Protein AF-A0A9E5UPY1-F1 (afdb_monomer)

Structure (mmCIF, N/CA/C/O backbone):
data_AF-A0A9E5UPY1-F1
#
_entry.id   AF-A0A9E5UPY1-F1
#
loop_
_atom_site.group_PDB
_atom_site.id
_atom_site.type_symbol
_atom_site.label_atom_id
_atom_site.label_alt_id
_atom_site.label_comp_id
_atom_site.label_asym_id
_atom_site.label_entity_id
_atom_site.label_seq_id
_atom_site.pdbx_PDB_ins_code
_atom_site.Cartn_x
_atom_site.Cartn_y
_atom_site.Cartn_z
_atom_site.occupancy
_atom_site.B_iso_or_equiv
_atom_site.auth_seq_id
_atom_site.auth_comp_id
_atom_site.auth_asym_id
_atom_site.auth_atom_id
_atom_site.pdbx_PDB_model_num
ATOM 1 N N . MET A 1 1 ? -71.239 -50.658 -24.197 1.00 35.78 1 MET A N 1
ATOM 2 C CA . MET A 1 1 ? -70.917 -52.089 -24.421 1.00 35.78 1 MET A CA 1
ATOM 3 C C . MET A 1 1 ? -69.653 -52.418 -23.633 1.00 35.78 1 MET A C 1
ATOM 5 O O . MET A 1 1 ? -68.862 -51.500 -23.506 1.00 35.78 1 MET A O 1
ATOM 9 N N . PHE A 1 2 ? -69.526 -53.643 -23.091 1.00 33.47 2 PHE A N 1
ATOM 10 C CA . PHE A 1 2 ? -68.327 -54.278 -22.478 1.00 33.47 2 PHE A CA 1
ATOM 11 C C . PHE A 1 2 ? -67.273 -53.327 -21.857 1.00 33.47 2 PHE A C 1
ATOM 13 O O . PHE A 1 2 ? -66.532 -52.682 -22.586 1.00 33.47 2 PHE A O 1
ATOM 20 N N . ASN A 1 3 ? -67.145 -53.128 -20.539 1.00 31.52 3 ASN A N 1
ATOM 21 C CA . ASN A 1 3 ? -67.191 -54.048 -19.383 1.00 31.52 3 ASN A CA 1
ATOM 22 C C . ASN A 1 3 ? -66.187 -55.214 -19.468 1.00 31.52 3 ASN A C 1
ATOM 24 O O . ASN A 1 3 ? -66.371 -56.118 -20.281 1.00 31.52 3 ASN A O 1
ATOM 28 N N . LEU A 1 4 ? -65.177 -55.197 -18.588 1.00 34.62 4 LEU A N 1
ATOM 29 C CA . LEU A 1 4 ? -64.212 -56.277 -18.375 1.00 34.62 4 LEU A CA 1
ATOM 30 C C . LEU A 1 4 ? -63.752 -56.300 -16.901 1.00 34.62 4 LEU A C 1
ATOM 32 O O . LEU A 1 4 ? -63.048 -55.415 -16.421 1.00 34.62 4 LEU A O 1
ATOM 36 N N . GLN A 1 5 ? -64.204 -57.331 -16.194 1.00 35.66 5 GLN A N 1
ATOM 37 C CA . GLN A 1 5 ? -63.723 -57.813 -14.892 1.00 35.66 5 GLN A CA 1
ATOM 38 C C . GLN A 1 5 ? -62.406 -58.614 -15.092 1.00 35.66 5 GLN A C 1
ATOM 40 O O . GLN A 1 5 ? -62.153 -59.058 -16.206 1.00 35.66 5 GLN A O 1
ATOM 45 N N . SER A 1 6 ? -61.529 -58.893 -14.115 1.00 34.78 6 SER A N 1
ATOM 46 C CA . SER A 1 6 ? -61.435 -58.523 -12.686 1.00 34.78 6 SER A CA 1
ATOM 47 C C . SER A 1 6 ? -60.130 -59.064 -12.060 1.00 34.78 6 SER A C 1
ATOM 49 O O . SER A 1 6 ? -59.613 -60.055 -12.556 1.00 34.78 6 SER A O 1
ATOM 51 N N . LEU A 1 7 ? -59.739 -58.518 -10.894 1.00 31.27 7 LEU A N 1
ATOM 52 C CA . LEU A 1 7 ? -58.981 -59.155 -9.787 1.00 31.27 7 LEU A CA 1
ATOM 53 C C . LEU A 1 7 ? -57.601 -59.813 -10.046 1.00 31.27 7 LEU A C 1
ATOM 55 O O . LEU A 1 7 ? -57.490 -60.790 -10.772 1.00 31.27 7 LEU A O 1
ATOM 59 N N . PHE A 1 8 ? -56.623 -59.460 -9.197 1.00 29.00 8 PHE A N 1
ATOM 60 C CA . PHE A 1 8 ? -55.984 -60.443 -8.298 1.00 29.00 8 PHE A CA 1
ATOM 61 C C . PHE A 1 8 ? -55.492 -59.787 -6.988 1.00 29.00 8 PHE A C 1
ATOM 63 O O . PHE A 1 8 ? -55.368 -58.565 -6.909 1.00 29.00 8 PHE A O 1
ATOM 70 N N . LEU A 1 9 ? -55.290 -60.598 -5.942 1.00 30.22 9 LEU A N 1
ATOM 71 C CA . LEU A 1 9 ? -54.998 -60.229 -4.541 1.00 30.22 9 LEU A CA 1
ATOM 72 C C . LEU A 1 9 ? -53.789 -61.051 -4.017 1.00 30.22 9 LEU A C 1
ATOM 74 O O . LEU A 1 9 ? -53.553 -62.137 -4.537 1.00 30.22 9 LEU A O 1
ATOM 78 N N . GLN A 1 10 ? -53.025 -60.669 -2.979 1.00 31.39 10 GLN A N 1
ATOM 79 C CA . GLN A 1 10 ? -53.058 -59.468 -2.113 1.00 31.39 10 GLN A CA 1
ATOM 80 C C . GLN A 1 10 ? -51.596 -58.933 -1.899 1.00 31.39 10 GLN A C 1
ATOM 82 O O . GLN A 1 10 ? -50.882 -58.915 -2.891 1.00 31.39 10 GLN A O 1
ATOM 87 N N . SER A 1 11 ? -51.027 -58.450 -0.773 1.00 29.47 11 SER A N 1
ATOM 88 C CA . SER A 1 11 ? -51.395 -58.380 0.661 1.00 29.47 11 SER A CA 1
ATOM 89 C C . SER A 1 11 ? -50.742 -57.204 1.424 1.00 29.47 11 SER A C 1
ATOM 91 O O . SER A 1 11 ? -49.625 -56.814 1.119 1.00 29.47 11 SER A O 1
ATOM 93 N N . ALA A 1 12 ? -51.461 -56.724 2.448 1.00 30.72 12 ALA A N 1
ATOM 94 C CA . ALA A 1 12 ? -51.098 -55.987 3.681 1.00 30.72 12 ALA A CA 1
ATOM 95 C C . ALA A 1 12 ? -49.650 -55.477 3.984 1.00 30.72 12 ALA A C 1
ATOM 97 O O . ALA A 1 12 ? -48.671 -56.175 3.757 1.00 30.72 12 ALA A O 1
ATOM 98 N N . GLY A 1 13 ? -49.476 -54.338 4.687 1.00 27.78 13 GLY A N 1
ATOM 99 C CA . GLY A 1 13 ? -50.490 -53.345 5.102 1.00 27.78 13 GLY A CA 1
ATOM 100 C C . GLY A 1 13 ? -50.144 -52.442 6.312 1.00 27.78 13 GLY A C 1
ATOM 101 O O . GLY A 1 13 ? -49.125 -52.619 6.962 1.00 27.78 13 GLY A O 1
ATOM 102 N N . LYS A 1 14 ? -51.082 -51.526 6.625 1.00 30.81 14 LYS A N 1
ATOM 103 C CA . LYS A 1 14 ? -51.261 -50.706 7.857 1.00 30.81 14 LYS A CA 1
ATOM 104 C C . LYS A 1 14 ? -50.091 -49.842 8.390 1.00 30.81 14 LYS A C 1
ATOM 106 O O . LYS A 1 14 ? -49.264 -50.325 9.152 1.00 30.81 14 LYS A O 1
ATOM 111 N N . ILE A 1 15 ? -50.228 -48.518 8.242 1.00 29.08 15 ILE A N 1
ATOM 112 C CA . ILE A 1 15 ? -49.927 -47.525 9.303 1.00 29.08 15 ILE A CA 1
ATOM 113 C C . ILE A 1 15 ? -51.147 -46.586 9.443 1.00 29.08 15 ILE A C 1
ATOM 115 O O . ILE A 1 15 ? -51.955 -46.476 8.520 1.00 29.08 15 ILE A O 1
ATOM 119 N N . ILE A 1 16 ? -51.342 -46.001 10.629 1.00 28.38 16 ILE A N 1
ATOM 120 C CA . ILE A 1 16 ? -52.546 -45.268 11.057 1.00 28.38 16 ILE A CA 1
ATOM 121 C C . ILE A 1 16 ? -52.333 -43.748 10.948 1.00 28.38 16 ILE A C 1
ATOM 123 O O . ILE A 1 16 ? -51.272 -43.247 11.307 1.00 28.38 16 ILE A O 1
ATOM 127 N N . PHE A 1 17 ? -53.361 -43.009 10.514 1.00 26.20 17 PHE A N 1
ATOM 128 C CA . PHE A 1 17 ? -53.401 -41.545 10.617 1.00 26.20 17 PHE A CA 1
ATOM 129 C C . PHE A 1 17 ? -53.667 -41.108 12.065 1.00 26.20 17 PHE A C 1
ATOM 131 O O . PHE A 1 17 ? -54.661 -41.522 12.660 1.00 26.20 17 PHE A O 1
ATOM 138 N N . ILE A 1 18 ? -52.832 -40.213 12.596 1.00 28.53 18 ILE A N 1
ATOM 139 C CA . ILE A 1 18 ? -53.093 -39.478 13.839 1.00 28.53 18 ILE A CA 1
ATOM 140 C C . ILE A 1 18 ? -53.004 -37.983 13.527 1.00 28.53 18 ILE A C 1
ATOM 142 O O . ILE A 1 18 ? -52.004 -37.512 12.992 1.00 28.53 18 ILE A O 1
ATOM 146 N N . PHE A 1 19 ? -54.060 -37.246 13.864 1.00 29.17 19 PHE A N 1
ATOM 147 C CA . PHE A 1 19 ? -54.078 -35.785 13.833 1.00 29.17 19 PHE A CA 1
ATOM 148 C C . PHE A 1 19 ? -53.575 -35.251 15.178 1.00 29.17 19 PHE A C 1
ATOM 150 O O . PHE A 1 19 ? -54.047 -35.695 16.223 1.00 29.17 19 PHE A O 1
ATOM 157 N N . PHE A 1 20 ? -52.690 -34.256 15.157 1.00 27.06 20 PHE A N 1
ATOM 158 C CA . PHE A 1 20 ? -52.386 -33.431 16.326 1.00 27.06 20 PHE A CA 1
ATOM 159 C C . PHE A 1 20 ? -52.385 -31.959 15.917 1.00 27.06 20 PHE A C 1
ATOM 161 O O . PHE A 1 20 ? -51.614 -31.550 15.053 1.00 27.06 20 PHE A O 1
ATOM 168 N N . MET A 1 21 ? -53.241 -31.158 16.555 1.00 37.62 21 MET A N 1
ATOM 169 C CA . MET A 1 21 ? -53.002 -29.720 16.653 1.00 37.62 21 MET A CA 1
ATOM 170 C C . MET A 1 21 ? -51.959 -29.485 17.743 1.00 37.62 21 MET A C 1
ATOM 172 O O . MET A 1 21 ? -52.102 -30.019 18.841 1.00 37.62 21 MET A O 1
ATOM 176 N N . LEU A 1 22 ? -50.985 -28.623 17.477 1.00 30.31 22 LEU A N 1
ATOM 177 C CA . LEU A 1 22 ? -50.240 -27.894 18.500 1.00 30.31 22 LEU A CA 1
ATOM 178 C C . LEU A 1 22 ? -49.805 -26.555 17.897 1.00 30.31 22 LEU A C 1
ATOM 180 O O . LEU A 1 22 ? -49.338 -26.505 16.761 1.00 30.31 22 LEU A O 1
ATOM 184 N N . GLY A 1 23 ? -50.027 -25.463 18.627 1.00 39.94 23 GLY A N 1
ATOM 185 C CA . GLY A 1 23 ? -49.698 -24.121 18.155 1.00 39.94 23 GLY A CA 1
ATOM 186 C C . GLY A 1 23 ? -48.200 -23.852 18.255 1.00 39.94 23 GLY A C 1
ATOM 187 O O . GLY A 1 23 ? -47.628 -23.971 19.335 1.00 39.94 23 GLY A O 1
ATOM 188 N N . GLY A 1 24 ? -47.576 -23.461 17.145 1.00 28.23 24 GLY A N 1
ATOM 189 C CA . GLY A 1 24 ? -46.226 -22.903 17.139 1.00 28.23 24 GLY A CA 1
ATOM 190 C C . GLY A 1 24 ? -46.284 -21.379 17.139 1.00 28.23 24 GLY A C 1
ATOM 191 O O . GLY A 1 24 ? -46.865 -20.789 16.227 1.00 28.23 24 GLY A O 1
ATOM 192 N N . CYS A 1 25 ? -45.667 -20.731 18.128 1.00 31.11 25 CYS A N 1
ATOM 193 C CA . CYS A 1 25 ? -45.395 -19.300 18.037 1.00 31.11 25 CYS A CA 1
ATOM 194 C C . CYS A 1 25 ? -44.447 -19.053 16.861 1.00 31.11 25 CYS A C 1
ATOM 196 O O . CYS A 1 25 ? -43.309 -19.520 16.884 1.00 31.11 25 CYS A O 1
ATOM 198 N N . PHE A 1 26 ? -44.878 -18.270 15.870 1.00 30.95 26 PHE A N 1
ATOM 199 C CA . PHE A 1 26 ? -43.957 -17.659 14.914 1.00 30.95 26 PHE A CA 1
ATOM 200 C C . PHE A 1 26 ? -43.193 -16.534 15.620 1.00 30.95 26 PHE A C 1
ATOM 202 O O . PHE A 1 26 ? -43.492 -15.350 15.474 1.00 30.95 26 PHE A O 1
ATOM 209 N N . SER A 1 27 ? -42.193 -16.914 16.417 1.00 28.73 27 SER A N 1
ATOM 210 C CA . SER A 1 27 ? -41.104 -16.013 16.764 1.00 28.73 27 SER A CA 1
ATOM 211 C C . SER A 1 27 ? -40.402 -15.647 15.461 1.00 28.73 27 SER A C 1
ATOM 213 O O . SER A 1 27 ? -39.662 -16.463 14.907 1.00 28.73 27 SER A O 1
ATOM 215 N N . VAL A 1 28 ? -40.668 -14.443 14.950 1.00 29.83 28 VAL A N 1
ATOM 216 C CA . VAL A 1 28 ? -39.902 -13.871 13.842 1.00 29.83 28 VAL A CA 1
ATOM 217 C C . VAL A 1 28 ? -38.483 -13.680 14.354 1.00 29.83 28 VAL A C 1
ATOM 219 O O . VAL A 1 28 ? -38.176 -12.699 15.030 1.00 29.83 28 VAL A O 1
ATOM 222 N N . LEU A 1 29 ? -37.631 -14.664 14.074 1.00 29.45 29 LEU A N 1
ATOM 223 C CA . LEU A 1 29 ? -36.202 -14.547 14.278 1.00 29.45 29 LEU A CA 1
ATOM 224 C C . LEU A 1 29 ? -35.727 -13.497 13.274 1.00 29.45 29 LEU A C 1
ATOM 226 O O . LEU A 1 29 ? -35.578 -13.793 12.089 1.00 29.45 29 LEU A O 1
ATOM 230 N N . LEU A 1 30 ? -35.575 -12.255 13.737 1.00 32.25 30 LEU A N 1
ATOM 231 C CA . LEU A 1 30 ? -34.937 -11.210 12.950 1.00 32.25 30 LEU A CA 1
ATOM 232 C C . LEU A 1 30 ? -33.539 -11.716 12.609 1.00 32.25 30 LEU A C 1
ATOM 234 O O . LEU A 1 30 ? -32.703 -11.871 13.501 1.00 32.25 30 LEU A O 1
ATOM 238 N N . ALA A 1 31 ? -33.314 -12.016 11.330 1.00 34.56 31 ALA A N 1
ATOM 239 C CA . ALA A 1 31 ? -31.983 -12.316 10.841 1.00 34.56 31 ALA A CA 1
ATOM 240 C C . ALA A 1 31 ? -31.100 -11.115 11.185 1.00 34.56 31 ALA A C 1
ATOM 242 O O . ALA A 1 31 ? -31.402 -9.983 10.796 1.00 34.56 31 ALA A O 1
ATOM 243 N N . GLN A 1 32 ? -30.045 -11.352 11.963 1.00 41.50 32 GLN A N 1
ATOM 244 C CA . GLN A 1 32 ? -29.001 -10.350 12.113 1.00 41.50 32 GLN A CA 1
ATOM 245 C C . GLN A 1 32 ? -28.410 -10.119 10.713 1.00 41.50 32 GLN A C 1
ATOM 247 O O . GLN A 1 32 ? -28.220 -11.105 9.997 1.00 41.50 32 GLN A O 1
ATOM 252 N N . PRO A 1 33 ? -28.178 -8.862 10.288 1.00 48.41 33 PRO A N 1
ATOM 253 C CA . PRO A 1 33 ? -27.529 -8.610 9.007 1.0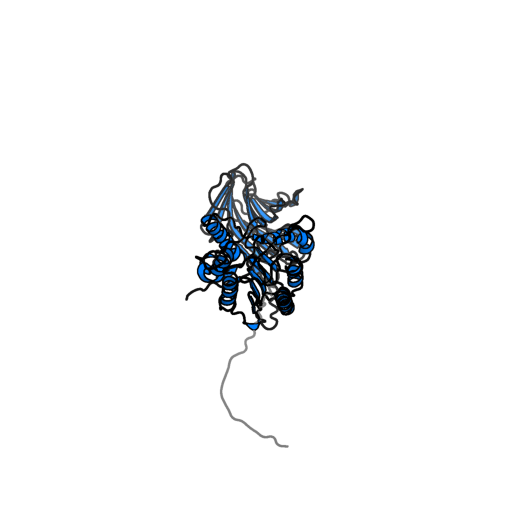0 48.41 33 PRO A CA 1
ATOM 254 C C . PRO A 1 33 ? -26.180 -9.329 8.998 1.00 48.41 33 PRO A C 1
ATOM 256 O O . PRO A 1 33 ? -25.469 -9.301 10.005 1.00 48.41 33 PRO A O 1
ATOM 259 N N . ASP A 1 34 ? -25.855 -9.998 7.893 1.00 49.38 34 ASP A N 1
ATOM 260 C CA . ASP A 1 34 ? -24.594 -10.724 7.767 1.00 49.38 34 ASP A CA 1
ATOM 261 C C . ASP A 1 34 ? -23.422 -9.752 8.010 1.00 49.38 34 ASP A C 1
ATOM 263 O O . ASP A 1 34 ? -23.325 -8.701 7.379 1.00 49.38 34 ASP A O 1
ATOM 267 N N . VAL A 1 35 ? -22.557 -10.073 8.977 1.00 59.88 35 VAL A N 1
ATOM 268 C CA . VAL A 1 35 ? -21.501 -9.164 9.453 1.00 59.88 35 VAL A CA 1
ATOM 269 C C . VAL A 1 35 ? -20.175 -9.528 8.793 1.00 59.88 35 VAL A C 1
ATOM 271 O O . VAL A 1 35 ? -19.537 -10.514 9.171 1.00 59.88 35 VAL A O 1
ATOM 274 N N . TYR A 1 36 ? -19.731 -8.726 7.827 1.00 66.81 36 TYR A N 1
ATOM 275 C CA . TYR A 1 36 ? -18.557 -9.044 7.015 1.00 66.81 36 TYR A CA 1
ATOM 276 C C . TYR A 1 36 ? -17.316 -8.288 7.485 1.00 66.81 36 TYR A C 1
ATOM 278 O O . TYR A 1 36 ? -17.258 -7.058 7.468 1.00 66.81 36 TYR A O 1
ATOM 286 N N . LYS A 1 37 ? -16.313 -9.060 7.909 1.00 75.19 37 LYS A N 1
ATOM 287 C CA . LYS A 1 37 ? -15.066 -8.602 8.530 1.00 75.19 37 LYS A CA 1
ATOM 288 C C . LYS A 1 37 ? -14.244 -7.716 7.581 1.00 75.19 37 LYS A C 1
ATOM 290 O O . LYS A 1 37 ? -13.851 -8.165 6.510 1.00 75.19 37 LYS A O 1
ATOM 295 N N . VAL A 1 38 ? -13.962 -6.485 8.011 1.00 75.00 38 VAL A N 1
ATOM 296 C CA . VAL A 1 38 ? -13.100 -5.501 7.321 1.00 75.00 38 VAL A CA 1
ATOM 297 C C . VAL A 1 38 ? -11.745 -5.389 8.025 1.00 75.00 38 VAL A C 1
ATOM 299 O O . VAL A 1 38 ? -10.709 -5.337 7.374 1.00 75.00 38 VAL A O 1
ATOM 302 N N . PHE A 1 39 ? -11.746 -5.401 9.359 1.00 83.62 39 PHE A N 1
ATOM 303 C CA . PHE A 1 39 ? -10.548 -5.415 10.199 1.00 83.62 39 PHE A CA 1
ATOM 304 C C . PHE A 1 39 ? -10.832 -6.239 11.456 1.00 83.62 39 PHE A C 1
ATOM 306 O O . PHE A 1 39 ? -11.947 -6.198 11.980 1.00 83.62 39 PHE A O 1
ATOM 313 N N . GLU A 1 40 ? -9.846 -6.981 11.952 1.00 89.19 40 GLU A N 1
ATOM 314 C CA . GLU A 1 40 ? -9.965 -7.706 13.217 1.00 89.19 40 GLU A CA 1
ATOM 315 C C . GLU A 1 40 ? -8.611 -7.840 13.906 1.00 89.19 40 GLU A C 1
ATOM 317 O O . GLU A 1 40 ? -7.676 -8.468 13.397 1.00 89.19 40 GLU A O 1
ATOM 322 N N . GLU A 1 41 ? -8.554 -7.264 15.097 1.00 90.88 41 GLU A N 1
ATOM 323 C CA . GLU A 1 41 ? -7.464 -7.364 16.041 1.00 90.88 41 GLU A CA 1
ATOM 324 C C . GLU A 1 41 ? -7.938 -8.117 17.285 1.00 90.88 41 GLU A C 1
ATOM 326 O O . GLU A 1 41 ? -8.826 -7.639 17.990 1.00 90.88 41 GLU A O 1
ATOM 331 N N . ASN A 1 42 ? -7.322 -9.269 17.547 1.00 93.00 42 ASN A N 1
ATOM 332 C CA . ASN A 1 42 ? -7.581 -10.123 18.713 1.00 93.00 42 ASN A CA 1
ATOM 333 C C . ASN A 1 42 ? -6.358 -10.184 19.651 1.00 93.00 42 ASN A C 1
ATOM 335 O O . ASN A 1 42 ? -6.376 -10.907 20.639 1.00 93.00 42 ASN A O 1
ATOM 339 N N . PHE A 1 43 ? -5.264 -9.485 19.314 1.00 92.94 43 PHE A N 1
ATOM 340 C CA . PHE A 1 43 ? -4.019 -9.442 20.086 1.00 92.94 43 PHE A CA 1
ATOM 341 C C . PHE A 1 43 ? -3.399 -10.824 20.397 1.00 92.94 43 PHE A C 1
ATOM 343 O O . PHE A 1 43 ? -2.699 -10.998 21.396 1.00 92.94 43 PHE A O 1
ATOM 350 N N . ASP A 1 44 ? -3.612 -11.802 19.509 1.00 88.75 44 ASP A N 1
ATOM 351 C CA . ASP A 1 44 ? -2.862 -13.068 19.470 1.00 88.75 44 ASP A CA 1
ATOM 352 C C . ASP A 1 44 ? -1.388 -12.843 19.063 1.00 88.75 44 ASP A C 1
ATOM 354 O O . ASP A 1 44 ? -0.486 -13.576 19.471 1.00 88.75 44 ASP A O 1
ATOM 358 N N . ASP A 1 45 ? -1.149 -11.812 18.248 1.00 86.38 45 ASP A N 1
ATOM 359 C CA . ASP A 1 45 ? 0.145 -11.395 17.708 1.00 86.38 45 ASP A CA 1
ATOM 360 C C . ASP A 1 45 ? 0.246 -9.848 17.688 1.00 86.38 45 ASP A C 1
ATOM 362 O O . ASP A 1 45 ? -0.522 -9.165 18.364 1.00 86.38 45 ASP A O 1
ATOM 366 N N . ASN A 1 46 ? 1.214 -9.274 16.959 1.00 88.12 46 ASN A N 1
ATOM 367 C CA . ASN A 1 46 ? 1.309 -7.822 16.745 1.00 88.12 46 ASN A CA 1
ATOM 368 C C . ASN A 1 46 ? 1.371 -7.433 15.252 1.00 88.12 46 ASN A C 1
ATOM 370 O O . ASN A 1 46 ? 2.117 -6.525 14.881 1.00 88.12 46 ASN A O 1
ATOM 374 N N . ARG A 1 47 ? 0.631 -8.125 14.377 1.00 80.88 47 ARG A N 1
ATOM 375 C CA . ARG A 1 47 ? 0.667 -7.952 12.909 1.00 80.88 47 ARG A CA 1
ATOM 376 C C . ARG A 1 47 ? 0.266 -6.557 12.434 1.00 80.88 47 ARG A C 1
ATOM 378 O O . ARG A 1 47 ? 0.845 -6.040 11.488 1.00 80.88 47 ARG A O 1
ATOM 385 N N . HIS A 1 48 ? -0.655 -5.893 13.135 1.00 78.06 48 HIS A N 1
ATOM 386 C CA . HIS A 1 48 ? -1.004 -4.488 12.872 1.00 78.06 48 HIS A CA 1
ATOM 387 C C . HIS A 1 48 ? -0.025 -3.494 13.533 1.00 78.06 48 HIS A C 1
ATOM 389 O O . HIS A 1 48 ? -0.255 -2.281 13.561 1.00 78.06 48 HIS A O 1
ATOM 395 N N . GLY A 1 49 ? 1.090 -4.002 14.068 1.00 84.69 49 GLY A N 1
ATOM 396 C CA . GLY A 1 49 ? 2.252 -3.234 14.488 1.00 84.69 49 GLY A CA 1
ATOM 397 C C . GLY A 1 49 ? 1.976 -2.250 15.615 1.00 84.69 49 GLY A C 1
ATOM 398 O O . GLY A 1 49 ? 2.532 -1.153 15.587 1.00 84.69 49 GLY A O 1
ATOM 399 N N . TRP A 1 50 ? 1.100 -2.566 16.575 1.00 89.94 50 TRP A N 1
ATOM 400 C CA . TRP A 1 50 ? 0.799 -1.718 17.735 1.00 89.94 50 TRP A CA 1
ATOM 401 C C . TRP A 1 50 ? 2.064 -1.347 18.514 1.00 89.94 50 TRP A C 1
ATOM 403 O O . TRP A 1 50 ? 3.059 -2.077 18.541 1.00 89.94 50 TRP A O 1
ATOM 413 N N . LEU A 1 51 ? 2.040 -0.167 19.140 1.00 86.38 51 LEU A N 1
ATOM 414 C CA . LEU A 1 51 ? 3.184 0.337 19.891 1.00 86.38 51 LEU A CA 1
ATOM 415 C C . LEU A 1 51 ? 3.348 -0.494 21.167 1.00 86.38 51 LEU A C 1
ATOM 417 O O . LEU A 1 51 ? 2.547 -0.363 22.082 1.00 86.38 51 LEU A O 1
ATOM 421 N N . VAL A 1 52 ? 4.397 -1.315 21.217 1.00 92.25 52 VAL A N 1
ATOM 422 C CA . VAL A 1 52 ? 4.725 -2.216 22.334 1.00 92.25 52 VAL A CA 1
ATOM 423 C C . VAL A 1 52 ? 6.101 -1.871 22.927 1.00 92.25 52 VAL A C 1
ATOM 425 O O . VAL A 1 52 ? 7.001 -1.363 22.244 1.00 92.25 52 VAL A O 1
ATOM 428 N N . GLY A 1 53 ? 6.264 -2.146 24.223 1.00 93.00 53 GLY A N 1
ATOM 429 C CA . GLY A 1 53 ? 7.465 -1.905 25.021 1.00 93.00 53 GLY A CA 1
ATOM 430 C C . GLY A 1 53 ? 7.367 -0.671 25.924 1.00 93.00 53 GLY A C 1
ATOM 431 O O . GLY A 1 53 ? 6.390 0.077 25.902 1.00 93.00 53 GLY A O 1
ATOM 432 N N . ASP A 1 54 ? 8.399 -0.449 26.742 1.00 95.56 54 ASP A N 1
ATOM 433 C CA . ASP A 1 54 ? 8.466 0.708 27.644 1.00 95.56 54 ASP A CA 1
ATOM 434 C C . ASP A 1 54 ? 8.951 1.972 26.913 1.00 95.56 54 ASP A C 1
ATOM 436 O O . ASP A 1 54 ? 9.865 1.924 26.081 1.00 95.56 54 ASP A O 1
ATOM 440 N N . ARG A 1 55 ? 8.322 3.114 27.202 1.00 92.25 55 ARG A N 1
ATOM 441 C CA . ARG A 1 55 ? 8.629 4.443 26.665 1.00 92.25 55 ARG A CA 1
ATOM 442 C C . ARG A 1 55 ? 8.422 5.488 27.766 1.00 92.25 55 ARG A C 1
ATOM 444 O O . ARG A 1 55 ? 7.536 5.376 28.605 1.00 92.25 55 ARG A O 1
ATOM 451 N N . ALA A 1 56 ? 9.125 6.618 27.687 1.00 90.12 56 ALA A N 1
ATOM 452 C CA . ALA A 1 56 ? 9.054 7.708 28.678 1.00 90.12 56 ALA A CA 1
ATOM 453 C C . ALA A 1 56 ? 7.686 8.444 28.800 1.00 90.12 56 ALA A C 1
ATOM 455 O O . ALA A 1 56 ? 7.608 9.515 29.411 1.00 90.12 56 ALA A O 1
ATOM 456 N N . LYS A 1 57 ? 6.611 7.926 28.192 1.00 91.56 57 LYS A N 1
ATOM 457 C CA . LYS A 1 57 ? 5.225 8.425 28.296 1.00 91.56 57 LYS A CA 1
ATOM 458 C C . LYS A 1 57 ? 4.206 7.324 28.601 1.00 91.56 57 LYS A C 1
ATOM 460 O O . LYS A 1 57 ? 3.152 7.622 29.149 1.00 91.56 57 LYS A O 1
ATOM 465 N N . THR A 1 58 ? 4.504 6.086 28.223 1.00 94.06 58 THR A N 1
ATOM 466 C CA . THR A 1 58 ? 3.549 4.982 28.162 1.00 94.06 58 THR A CA 1
ATOM 467 C C . THR A 1 58 ? 4.295 3.653 28.204 1.00 94.06 58 THR A C 1
ATOM 469 O O . THR A 1 58 ? 5.442 3.578 27.765 1.00 94.06 58 THR A O 1
ATOM 472 N N . TYR A 1 59 ? 3.653 2.618 28.726 1.00 96.31 59 TYR A N 1
ATOM 473 C CA . TYR A 1 59 ? 4.092 1.236 28.580 1.00 96.31 59 TYR A CA 1
ATOM 474 C C . TYR A 1 59 ? 2.952 0.436 27.963 1.00 96.31 59 TYR A C 1
ATOM 476 O O . TYR A 1 59 ? 1.787 0.672 28.279 1.00 96.31 59 TYR A O 1
ATOM 484 N N . ALA A 1 60 ? 3.292 -0.478 27.064 1.00 97.12 60 ALA A N 1
ATOM 485 C CA . ALA A 1 60 ? 2.321 -1.304 26.372 1.00 97.12 60 ALA A CA 1
ATOM 486 C C . ALA A 1 60 ? 2.878 -2.704 26.119 1.00 97.12 60 ALA A C 1
ATOM 488 O O . ALA A 1 60 ? 4.071 -2.869 25.848 1.00 97.12 60 ALA A O 1
ATOM 489 N N . GLN A 1 61 ? 2.014 -3.710 26.194 1.00 97.00 61 GLN A N 1
ATOM 490 C CA . GLN A 1 61 ? 2.357 -5.112 25.962 1.00 97.00 61 GLN A CA 1
ATOM 491 C C . GLN A 1 61 ? 1.153 -5.868 25.402 1.00 97.00 61 GLN A C 1
ATOM 493 O O . GLN A 1 61 ? 0.010 -5.545 25.721 1.00 97.00 61 GLN A O 1
ATOM 498 N N . ILE A 1 62 ? 1.434 -6.900 24.614 1.00 95.81 62 ILE A N 1
ATOM 499 C CA . ILE A 1 62 ? 0.456 -7.900 24.192 1.00 95.81 62 ILE A CA 1
ATOM 500 C C . ILE A 1 62 ? 0.756 -9.178 24.973 1.00 95.81 62 ILE A C 1
ATOM 502 O O . ILE A 1 62 ? 1.914 -9.594 25.053 1.00 95.81 62 ILE A O 1
ATOM 506 N N . ARG A 1 63 ? -0.268 -9.755 25.604 1.00 92.50 63 ARG A N 1
ATOM 507 C CA . ARG A 1 63 ? -0.181 -10.987 26.397 1.00 92.50 63 ARG A CA 1
ATOM 508 C C . ARG A 1 63 ? -1.517 -11.719 26.350 1.00 92.50 63 ARG A C 1
ATOM 510 O O . ARG A 1 63 ? -2.542 -11.084 26.546 1.00 92.50 63 ARG A O 1
ATOM 517 N N . GLU A 1 64 ? -1.501 -13.032 26.132 1.00 90.56 64 GLU A N 1
ATOM 518 C CA . GLU A 1 64 ? -2.675 -13.906 26.324 1.00 90.56 64 GLU A CA 1
ATOM 519 C C . GLU A 1 64 ? -3.966 -13.428 25.606 1.00 90.56 64 GLU A C 1
ATOM 521 O O . GLU A 1 64 ? -5.057 -13.568 26.150 1.00 90.56 64 GLU A O 1
ATOM 526 N N . GLY A 1 65 ? -3.849 -12.848 24.400 1.00 91.25 65 GLY A N 1
ATOM 527 C CA . GLY A 1 65 ? -4.986 -12.291 23.643 1.00 91.25 65 GLY A CA 1
ATOM 528 C C . GLY A 1 65 ? -5.445 -10.896 24.097 1.00 91.25 65 GLY A C 1
ATOM 529 O O . GLY A 1 65 ? -6.567 -10.494 23.820 1.00 91.25 65 GLY A O 1
ATOM 530 N N . VAL A 1 66 ? -4.621 -10.158 24.851 1.00 96.19 66 VAL A N 1
ATOM 531 C CA . VAL A 1 66 ? -4.982 -8.855 25.436 1.00 96.19 66 VAL A CA 1
ATOM 532 C C . VAL A 1 66 ? -3.869 -7.823 25.241 1.00 96.19 66 VAL A C 1
ATOM 534 O O . VAL A 1 66 ? -2.711 -8.042 25.612 1.00 96.19 66 VAL A O 1
ATOM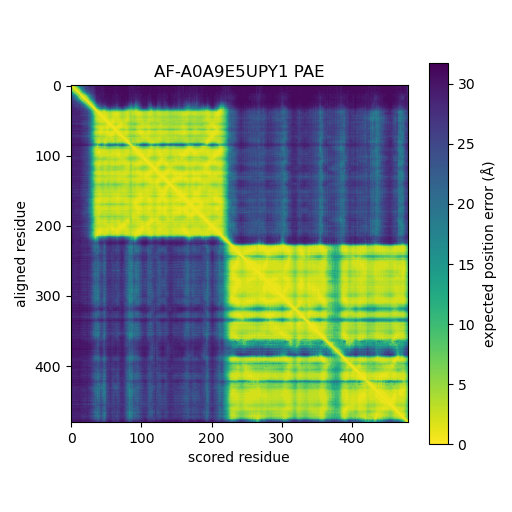 537 N N . PHE A 1 67 ? -4.236 -6.643 24.737 1.00 97.75 67 PHE A N 1
ATOM 538 C CA . PHE A 1 67 ? -3.385 -5.453 24.703 1.00 97.75 67 PHE A CA 1
ATOM 539 C C . PHE A 1 67 ? -3.547 -4.636 25.985 1.00 97.75 67 PHE A C 1
ATOM 541 O O . PHE A 1 67 ? -4.572 -3.995 26.215 1.00 97.75 67 PHE A O 1
ATOM 548 N N . TYR A 1 68 ? -2.511 -4.636 26.819 1.00 98.12 68 TYR A N 1
ATOM 549 C CA . TYR A 1 68 ? -2.398 -3.763 27.986 1.00 98.12 68 TYR A CA 1
ATOM 550 C C . TYR A 1 68 ? -1.706 -2.457 27.576 1.00 98.12 68 TYR A C 1
ATOM 552 O O . TYR A 1 68 ? -0.615 -2.498 27.001 1.00 98.12 68 TYR A O 1
ATOM 560 N N . LEU A 1 69 ? -2.300 -1.310 27.917 1.00 97.50 69 LEU A N 1
ATOM 561 C CA . LEU A 1 69 ? -1.774 0.031 27.637 1.00 97.50 69 LEU A CA 1
ATOM 562 C C . LEU A 1 69 ? -1.840 0.916 28.889 1.00 97.50 69 LEU A C 1
ATOM 564 O O . LEU A 1 69 ? -2.895 1.069 29.495 1.00 97.50 69 LEU A O 1
ATOM 568 N N . GLU A 1 70 ? -0.726 1.556 29.238 1.00 97.69 70 GLU A N 1
ATOM 569 C CA . GLU A 1 70 ? -0.549 2.366 30.449 1.00 97.69 70 GLU A CA 1
ATOM 570 C C . GLU A 1 70 ? -0.087 3.792 30.120 1.00 97.69 70 GLU A C 1
ATOM 572 O O . GLU A 1 70 ? 0.841 3.991 29.332 1.00 97.69 70 GLU A O 1
ATOM 577 N N . GLY A 1 71 ? -0.695 4.799 30.751 1.00 96.50 71 GLY A N 1
ATOM 578 C CA . GLY A 1 71 ? -0.327 6.211 30.642 1.00 96.50 71 GLY A CA 1
ATOM 579 C C . GLY A 1 71 ? 0.534 6.686 31.817 1.00 96.50 71 GLY A C 1
ATOM 580 O O . GLY A 1 71 ? 0.011 7.065 32.863 1.00 96.50 71 GLY A O 1
ATOM 581 N N . LYS A 1 72 ? 1.858 6.772 31.636 1.00 95.44 72 LYS A N 1
ATOM 582 C CA . LYS A 1 72 ? 2.842 7.123 32.690 1.00 95.44 72 LYS A CA 1
ATOM 583 C C . LYS A 1 72 ? 2.925 8.628 33.010 1.00 95.44 72 LYS A C 1
ATOM 585 O O . LYS A 1 72 ? 3.981 9.125 33.404 1.00 95.44 72 LYS A O 1
ATOM 590 N N . ARG A 1 73 ? 1.863 9.401 32.755 1.00 94.69 73 ARG A N 1
ATOM 591 C CA . ARG A 1 73 ? 1.844 10.876 32.857 1.00 94.69 73 ARG A CA 1
ATOM 592 C C . ARG A 1 73 ? 0.476 11.407 33.280 1.00 94.69 73 ARG A C 1
ATOM 594 O O . ARG A 1 73 ? -0.541 10.797 32.976 1.00 94.69 73 ARG A O 1
ATOM 601 N N . GLU A 1 74 ? 0.450 12.614 33.848 1.00 94.81 74 GLU A N 1
ATOM 602 C CA . GLU A 1 74 ? -0.779 13.389 34.113 1.00 94.81 74 GLU A CA 1
ATOM 603 C C . GLU A 1 74 ? -1.356 14.057 32.842 1.00 94.81 74 GLU A C 1
ATOM 605 O O . GLU A 1 74 ? -1.726 15.229 32.834 1.00 94.81 74 GLU A O 1
ATOM 610 N N . ARG A 1 75 ? -1.396 13.310 31.730 1.00 93.62 75 ARG A N 1
ATOM 611 C CA . ARG A 1 75 ? -2.161 13.606 30.507 1.00 93.62 75 ARG A CA 1
ATOM 612 C C . ARG A 1 75 ? -2.649 12.293 29.890 1.00 93.62 75 ARG A C 1
ATOM 614 O O . ARG A 1 75 ? -1.988 11.270 30.069 1.00 93.62 75 ARG A O 1
ATOM 621 N N . TYR A 1 76 ? -3.754 12.342 29.146 1.00 93.94 76 TYR A N 1
ATOM 622 C CA . TYR A 1 76 ? -4.207 11.230 28.307 1.00 93.94 76 TYR A CA 1
ATOM 623 C C . TYR A 1 76 ? -3.114 10.818 27.311 1.00 93.94 76 TYR A C 1
ATOM 625 O O . TYR A 1 76 ? -2.337 11.659 26.847 1.00 93.94 76 TYR A O 1
ATOM 633 N N . ASN A 1 77 ? -3.048 9.524 26.996 1.00 91.38 77 ASN A N 1
ATOM 634 C CA . ASN A 1 77 ? -2.192 8.993 25.934 1.00 91.38 77 ASN A CA 1
ATOM 635 C C . ASN A 1 77 ? -3.056 8.174 24.966 1.00 91.38 77 ASN A C 1
ATOM 637 O O . ASN A 1 77 ? -4.117 7.680 25.342 1.00 91.38 77 ASN A O 1
ATOM 641 N N . TYR A 1 78 ? -2.589 8.045 23.728 1.00 91.94 78 TYR A N 1
ATOM 642 C CA . TYR A 1 78 ? -3.371 7.544 22.602 1.00 91.94 78 TYR A CA 1
ATOM 643 C C . TYR A 1 78 ? -2.588 6.431 21.906 1.00 91.94 78 TYR A C 1
ATOM 645 O O . TYR A 1 78 ? -1.383 6.576 21.680 1.00 91.94 78 TYR A O 1
ATOM 653 N N . SER A 1 79 ? -3.264 5.343 21.545 1.00 90.81 79 SER A N 1
ATOM 654 C CA . SER A 1 79 ? -2.723 4.290 20.682 1.00 90.81 79 SER A CA 1
ATOM 655 C C . SER A 1 79 ? -3.650 4.131 19.482 1.00 90.81 79 SER A C 1
ATOM 657 O O . SER A 1 79 ? -4.740 3.589 19.628 1.00 90.81 79 SER A O 1
ATOM 659 N N . ARG A 1 80 ? -3.242 4.657 18.322 1.00 89.44 80 ARG A N 1
ATOM 660 C CA . ARG A 1 80 ? -4.040 4.728 17.082 1.00 89.44 80 ARG A CA 1
ATOM 661 C C . ARG A 1 80 ? -3.395 3.908 15.976 1.00 89.44 80 ARG A C 1
ATOM 663 O O . ARG A 1 80 ? -2.170 3.934 15.850 1.00 89.44 80 ARG A O 1
ATOM 670 N N . ARG A 1 81 ? -4.176 3.233 15.140 1.00 87.38 81 ARG A N 1
ATOM 671 C CA . ARG A 1 81 ? -3.717 2.589 13.904 1.00 87.38 81 ARG A CA 1
ATOM 672 C C . ARG A 1 81 ? -4.626 2.981 12.746 1.00 87.38 81 ARG A C 1
ATOM 674 O O . ARG A 1 81 ? -5.837 3.092 12.900 1.00 87.38 81 ARG A O 1
ATOM 681 N N . MET A 1 82 ? -4.014 3.204 11.587 1.00 79.62 82 MET A N 1
ATOM 682 C CA . MET A 1 82 ? -4.726 3.423 10.333 1.00 79.62 82 MET A CA 1
ATOM 683 C C . MET A 1 82 ? -5.262 2.082 9.838 1.00 79.62 82 MET A C 1
ATOM 685 O O . MET A 1 82 ? -4.486 1.161 9.585 1.00 79.62 82 MET A O 1
ATOM 689 N N . VAL A 1 83 ? -6.576 1.984 9.666 1.00 73.56 83 VAL A N 1
ATOM 690 C CA . VAL A 1 83 ? -7.207 0.848 8.997 1.00 73.56 83 VAL A CA 1
ATOM 691 C C . VAL A 1 83 ? -7.120 1.086 7.492 1.00 73.56 83 VAL A C 1
ATOM 693 O O . VAL A 1 83 ? -7.525 2.134 6.987 1.00 73.56 83 VAL A O 1
ATOM 696 N N . GLN A 1 84 ? -6.552 0.134 6.760 1.00 53.19 84 GLN A N 1
ATOM 697 C CA . GLN A 1 84 ? -6.411 0.215 5.305 1.00 53.19 84 GLN A CA 1
ATOM 698 C C . GLN A 1 84 ? -7.585 -0.501 4.626 1.00 53.19 84 GLN A C 1
ATOM 700 O O . GLN A 1 84 ? -8.098 -1.483 5.154 1.00 53.19 84 GLN A O 1
ATOM 7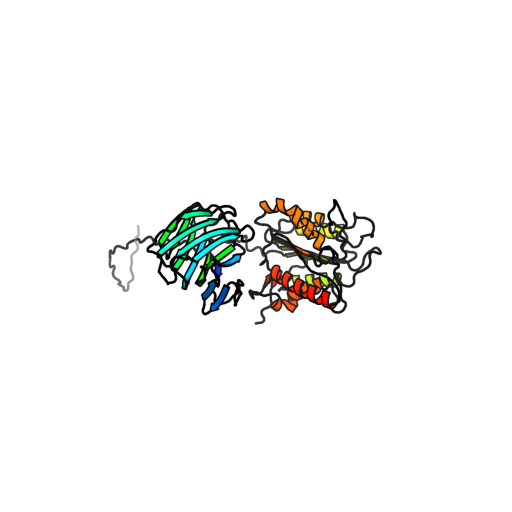05 N N . GLY A 1 85 ? -8.040 0.008 3.475 1.00 55.84 85 GLY A N 1
ATOM 706 C CA . GLY A 1 85 ? -9.262 -0.491 2.823 1.00 55.84 85 GLY A CA 1
ATOM 707 C C . GLY A 1 85 ? -10.545 -0.199 3.617 1.00 55.84 85 GLY A C 1
ATOM 708 O O . GLY A 1 85 ? -11.482 -0.991 3.585 1.00 55.84 85 GLY A O 1
ATOM 709 N N . PHE A 1 86 ? -10.555 0.902 4.375 1.00 57.97 86 PHE A N 1
ATOM 710 C CA . PHE A 1 86 ? -11.607 1.231 5.336 1.00 57.97 86 PHE A CA 1
ATOM 711 C C . PHE A 1 86 ? -12.982 1.495 4.702 1.00 57.97 86 PHE A C 1
ATOM 713 O O . PHE A 1 86 ? -13.120 1.720 3.500 1.00 57.97 86 PHE A O 1
ATOM 720 N N . LEU A 1 87 ? -13.990 1.455 5.571 1.00 63.97 87 LEU A N 1
ATOM 721 C CA . LEU A 1 87 ? -15.414 1.617 5.296 1.00 63.97 87 LEU A CA 1
ATOM 722 C C . LEU A 1 87 ? -15.701 2.819 4.385 1.00 63.97 87 LEU A C 1
ATOM 724 O O . LEU A 1 87 ? -15.271 3.937 4.668 1.00 63.97 87 LEU A O 1
ATOM 728 N N . ARG A 1 88 ? -16.489 2.608 3.326 1.00 72.44 88 ARG A N 1
ATOM 729 C CA . ARG A 1 88 ? -17.030 3.709 2.516 1.00 72.44 88 ARG A CA 1
ATOM 730 C C . ARG A 1 88 ? -18.186 4.369 3.264 1.00 72.44 88 ARG A C 1
ATOM 732 O O . ARG A 1 88 ? -18.970 3.682 3.909 1.00 72.44 88 ARG A O 1
ATOM 739 N N . GLU A 1 89 ? -18.356 5.681 3.120 1.00 82.75 89 GLU A N 1
ATOM 740 C CA . GLU A 1 89 ? -19.474 6.410 3.751 1.00 82.75 89 GLU A CA 1
ATOM 741 C C . GLU A 1 89 ? -20.851 5.919 3.278 1.00 82.75 89 GLU A C 1
ATOM 743 O O . GLU A 1 89 ? -21.828 5.953 4.025 1.00 82.75 89 GLU A O 1
ATOM 748 N N . SER A 1 90 ? -20.914 5.408 2.047 1.00 81.19 90 SER A N 1
ATOM 749 C CA . SER A 1 90 ? -22.100 4.791 1.454 1.00 81.19 90 SER A CA 1
ATOM 750 C C . SER A 1 90 ? -22.460 3.422 2.036 1.00 81.19 90 SER A C 1
ATOM 752 O O . SER A 1 90 ? -23.567 2.958 1.780 1.00 81.19 90 SER A O 1
ATOM 754 N N . GLN A 1 91 ? -21.571 2.784 2.807 1.00 85.00 91 GLN A N 1
ATOM 755 C CA . GLN A 1 91 ? -21.804 1.461 3.387 1.00 85.00 91 GLN A CA 1
ATOM 756 C C . GLN A 1 91 ? -22.360 1.530 4.805 1.00 85.00 91 GLN A C 1
ATOM 758 O O . GLN A 1 91 ? -22.035 2.431 5.582 1.00 85.00 91 GLN A O 1
ATOM 763 N N . ASP A 1 92 ? -23.160 0.539 5.172 1.00 90.94 92 ASP A N 1
ATOM 764 C CA . ASP A 1 92 ? -23.541 0.279 6.554 1.00 90.94 92 ASP A CA 1
ATOM 765 C C . ASP A 1 92 ? -22.449 -0.526 7.261 1.00 90.94 92 ASP A C 1
ATOM 767 O O . ASP A 1 92 ? -21.765 -1.369 6.667 1.00 90.94 92 ASP A O 1
ATOM 771 N N . PHE A 1 93 ? -22.224 -0.225 8.541 1.00 92.31 93 PHE A N 1
ATOM 772 C CA . PHE A 1 93 ? -21.024 -0.676 9.242 1.00 92.31 93 PHE A CA 1
ATOM 773 C C . PHE A 1 93 ? -21.207 -0.870 10.738 1.00 92.31 93 PHE A C 1
ATOM 775 O O . PHE A 1 93 ? -22.113 -0.321 11.361 1.00 92.31 93 PHE A O 1
ATOM 782 N N . GLN A 1 94 ? -20.275 -1.619 11.318 1.00 94.31 94 GLN A N 1
ATOM 783 C CA . GLN A 1 94 ? -20.153 -1.856 12.743 1.00 94.31 94 GLN A CA 1
ATOM 784 C C . GLN A 1 94 ? -18.678 -1.846 13.170 1.00 94.31 94 GLN A C 1
ATOM 786 O O . GLN A 1 94 ? -17.849 -2.537 12.583 1.00 94.31 94 GLN A O 1
ATOM 791 N N . ILE A 1 95 ? -18.374 -1.089 14.223 1.00 95.56 95 ILE A N 1
ATOM 792 C CA . ILE A 1 95 ? -17.134 -1.151 15.001 1.00 95.56 95 ILE A CA 1
ATOM 793 C C . ILE A 1 95 ? -17.499 -1.762 16.358 1.00 95.56 95 ILE A C 1
ATOM 795 O O . ILE A 1 95 ? -18.407 -1.274 17.028 1.00 95.56 95 ILE A O 1
ATOM 799 N N . GLU A 1 96 ? -16.809 -2.825 16.758 1.00 96.12 96 GLU A N 1
ATOM 800 C CA . GLU A 1 96 ? -16.937 -3.497 18.054 1.00 96.12 96 GLU A CA 1
ATOM 801 C C . GLU A 1 96 ? -15.581 -3.502 18.759 1.00 96.12 96 GLU A C 1
ATOM 803 O O . GLU A 1 96 ? -14.574 -3.900 18.177 1.00 96.12 96 GLU A O 1
ATOM 808 N N . ILE A 1 97 ? -15.549 -3.104 20.027 1.00 97.69 97 ILE A N 1
ATOM 809 C CA . ILE A 1 97 ? -14.350 -3.161 20.867 1.00 97.69 97 ILE A CA 1
ATOM 810 C C . ILE A 1 97 ? -14.718 -3.642 22.262 1.00 97.69 97 ILE A C 1
ATOM 812 O O . ILE A 1 97 ? -15.651 -3.125 22.877 1.00 97.69 97 ILE A O 1
ATOM 816 N N . ARG A 1 98 ? -13.963 -4.606 22.788 1.00 98.19 98 ARG A N 1
ATOM 817 C CA . ARG A 1 98 ? -14.090 -5.054 24.177 1.00 98.19 98 ARG A CA 1
ATOM 818 C C . ARG A 1 98 ? -12.892 -4.557 24.979 1.00 98.19 98 ARG A C 1
ATOM 820 O O . ARG A 1 98 ? -11.760 -4.940 24.705 1.00 98.19 98 ARG A O 1
ATOM 827 N N . MET A 1 99 ? -13.130 -3.688 25.962 1.00 98.25 99 MET A N 1
ATOM 828 C CA . MET A 1 99 ? -12.062 -3.054 26.747 1.00 98.25 99 MET A CA 1
ATOM 829 C C . MET A 1 99 ? -12.470 -2.766 28.201 1.00 98.25 99 MET A C 1
ATOM 831 O O . MET A 1 99 ? -13.657 -2.735 28.530 1.00 98.25 99 MET A O 1
ATOM 835 N N . ARG A 1 100 ? -11.482 -2.542 29.075 1.00 97.88 100 ARG A N 1
ATOM 836 C CA . ARG A 1 100 ? -11.668 -2.109 30.473 1.00 97.88 100 ARG A CA 1
ATOM 837 C C . ARG A 1 100 ? -10.557 -1.182 30.948 1.00 97.88 100 ARG A C 1
ATOM 839 O O . ARG A 1 100 ? -9.422 -1.290 30.494 1.00 97.88 100 ARG A O 1
ATOM 846 N N . GLN A 1 101 ? -10.852 -0.356 31.946 1.00 97.62 101 GLN A N 1
ATOM 847 C CA . GLN A 1 101 ? -9.844 0.307 32.778 1.00 97.62 101 GLN A CA 1
ATOM 848 C C . GLN A 1 101 ? -9.454 -0.599 33.952 1.00 97.62 101 GLN A C 1
ATOM 850 O O . GLN A 1 101 ? -10.325 -1.031 34.708 1.00 97.62 101 GLN A O 1
ATOM 855 N N . VAL A 1 102 ? -8.150 -0.856 34.113 1.00 95.88 102 VAL A N 1
ATOM 856 C CA . VAL A 1 102 ? -7.588 -1.734 35.161 1.00 95.88 102 VAL A CA 1
ATOM 857 C C . VAL A 1 102 ? -6.894 -0.979 36.298 1.00 95.88 102 VAL A C 1
ATOM 859 O O . VAL A 1 102 ? -6.616 -1.565 37.342 1.00 95.88 102 VAL A O 1
ATOM 862 N N . SER A 1 103 ? -6.614 0.317 36.133 1.00 97.06 103 SER A N 1
ATOM 863 C CA . SER A 1 103 ? -6.071 1.173 37.197 1.00 97.06 103 SER A CA 1
ATOM 864 C C . SER A 1 103 ? -6.440 2.652 37.002 1.00 97.06 103 SER A C 1
ATOM 866 O O . SER A 1 103 ? -7.008 3.036 35.979 1.00 97.06 103 SER A O 1
ATOM 868 N N . GLY A 1 104 ? -6.129 3.499 37.987 1.00 93.94 104 GLY A N 1
ATOM 869 C CA . GLY A 1 104 ? -6.472 4.927 37.990 1.00 93.94 104 GLY A CA 1
ATOM 870 C C . GLY A 1 104 ? -7.770 5.245 38.743 1.00 93.94 104 GLY A C 1
ATOM 871 O O . GLY A 1 104 ? -8.290 4.421 39.492 1.00 93.94 104 GLY A O 1
ATOM 872 N N . THR A 1 105 ? -8.277 6.470 38.583 1.00 94.31 105 THR A N 1
ATOM 873 C CA . THR A 1 105 ? -9.493 6.950 39.266 1.00 94.31 105 THR A CA 1
ATOM 874 C C . THR A 1 105 ? -10.734 6.757 38.402 1.00 94.31 105 THR A C 1
ATOM 876 O O . THR A 1 105 ? -10.687 7.017 37.202 1.00 94.31 105 THR A O 1
ATOM 879 N N . ALA A 1 106 ? -11.864 6.413 39.024 1.00 93.62 106 ALA A N 1
ATOM 880 C CA . ALA A 1 106 ? -13.139 6.164 38.344 1.00 93.62 106 ALA A CA 1
ATOM 881 C C . ALA A 1 106 ? -13.614 7.323 37.440 1.00 93.62 106 ALA A C 1
ATOM 883 O O . ALA A 1 106 ? -14.211 7.082 36.398 1.00 93.62 106 ALA A O 1
ATOM 884 N N . GLN A 1 107 ? -13.287 8.567 37.809 1.00 93.94 107 GLN A N 1
ATOM 885 C CA . GLN A 1 107 ? -13.681 9.797 37.111 1.00 93.94 107 GLN A CA 1
ATOM 886 C C . GLN A 1 107 ? -12.765 10.176 35.926 1.00 93.94 107 GLN A C 1
ATOM 888 O O . GLN A 1 107 ? -13.050 11.143 35.221 1.00 93.94 107 GLN A O 1
ATOM 893 N N . LYS A 1 108 ? -11.645 9.466 35.714 1.00 94.44 108 LYS A N 1
ATOM 894 C CA . LYS A 1 108 ? -10.742 9.654 34.563 1.00 94.44 108 LYS A CA 1
ATOM 895 C C . LYS A 1 108 ? -11.094 8.584 33.525 1.00 94.44 108 LYS A C 1
ATOM 897 O O . LYS A 1 108 ? -10.815 7.412 33.755 1.00 94.44 108 LYS A O 1
ATOM 902 N N . GLY A 1 109 ? -11.733 8.986 32.427 1.00 94.69 109 GLY A N 1
ATOM 903 C CA . GLY A 1 109 ? -12.308 8.058 31.449 1.00 94.69 109 GLY A CA 1
ATOM 904 C C . GLY A 1 109 ? -11.302 7.397 30.502 1.00 94.69 109 GLY A C 1
ATOM 905 O O . GLY A 1 109 ? -10.153 7.815 30.391 1.00 94.69 109 GLY A O 1
ATOM 906 N N . TYR A 1 110 ? -11.767 6.377 29.794 1.00 97.81 110 TYR A N 1
ATOM 907 C CA . TYR A 1 110 ? -11.090 5.706 28.680 1.00 97.81 110 TYR A CA 1
ATOM 908 C C . TYR A 1 110 ? -12.028 5.672 27.474 1.00 97.81 110 TYR A C 1
ATOM 910 O O . TYR A 1 110 ? -13.238 5.772 27.658 1.00 97.81 110 TYR A O 1
ATOM 918 N N . ALA A 1 111 ? -11.507 5.537 26.256 1.00 98.12 111 ALA A N 1
ATOM 919 C CA . ALA A 1 111 ? -12.350 5.598 25.061 1.00 98.12 111 ALA A CA 1
ATOM 920 C C . ALA A 1 111 ? -11.864 4.737 23.897 1.00 98.12 111 ALA A C 1
ATOM 922 O O . ALA A 1 111 ? -10.663 4.487 23.745 1.00 98.12 111 ALA A O 1
ATOM 923 N N . LEU A 1 112 ? -12.828 4.380 23.048 1.00 98.06 112 LEU A N 1
ATOM 924 C CA . LEU A 1 112 ? -12.617 4.140 21.626 1.00 98.06 112 LEU A CA 1
ATOM 925 C C . LEU A 1 112 ? -12.492 5.495 20.921 1.00 98.06 112 LEU A C 1
ATOM 927 O O . LEU A 1 112 ? -13.370 6.343 21.063 1.00 98.06 112 LEU A O 1
ATOM 931 N N . GLU A 1 113 ? -11.460 5.661 20.106 1.00 96.75 113 GLU A N 1
ATOM 932 C CA . GLU A 1 113 ? -11.340 6.752 19.138 1.00 96.75 113 GLU A CA 1
ATOM 933 C C . GLU A 1 113 ? -11.456 6.160 17.724 1.00 96.75 113 GLU A C 1
ATOM 935 O O . GLU A 1 113 ? -10.904 5.087 17.469 1.00 96.75 113 GLU A O 1
ATOM 940 N N . TRP A 1 114 ? -12.198 6.785 16.808 1.00 95.44 114 TRP A N 1
ATOM 941 C CA . TRP A 1 114 ? -12.471 6.204 15.486 1.00 95.44 114 TRP A CA 1
ATOM 942 C C . TRP A 1 114 ? -12.814 7.241 14.406 1.00 95.44 114 TRP A C 1
ATOM 944 O O . TRP A 1 114 ? -13.149 8.392 14.694 1.00 95.44 114 TRP A O 1
ATOM 954 N N . GLY A 1 115 ? -12.734 6.812 13.140 1.00 90.44 115 GLY A N 1
ATOM 955 C CA . GLY A 1 115 ? -13.093 7.621 11.968 1.00 90.44 115 GLY A CA 1
ATOM 956 C C . GLY A 1 115 ? -12.200 8.848 11.766 1.00 90.44 115 GLY A C 1
ATOM 957 O O . GLY A 1 115 ? -12.634 9.822 11.146 1.00 90.44 115 GLY A O 1
ATOM 958 N N . GLY A 1 116 ? -11.001 8.825 12.355 1.00 87.06 116 GLY A N 1
ATOM 959 C CA . GLY A 1 116 ? -10.140 9.987 12.541 1.00 87.06 116 GLY A CA 1
ATOM 960 C C . GLY A 1 116 ? -8.903 10.024 11.647 1.00 87.06 116 GLY A C 1
ATOM 961 O O . GLY A 1 116 ? -8.648 9.130 10.837 1.00 87.06 116 GLY A O 1
ATOM 962 N N . ASN A 1 117 ? -8.119 11.083 11.820 1.00 82.44 117 ASN A N 1
ATOM 963 C CA . ASN A 1 117 ? -6.836 11.318 11.166 1.00 82.44 117 ASN A CA 1
ATOM 964 C C . ASN A 1 117 ? -5.957 12.164 12.107 1.00 82.44 117 ASN A C 1
ATOM 966 O O . ASN A 1 117 ? -6.304 13.293 12.468 1.00 82.44 117 ASN A O 1
ATOM 970 N N . SER A 1 118 ? -4.811 11.619 12.519 1.00 80.50 118 SER A N 1
ATOM 971 C CA . SER A 1 118 ? -3.922 12.260 13.493 1.00 80.50 118 SER A CA 1
ATOM 972 C C . SER A 1 118 ? -3.087 13.420 12.940 1.00 80.50 118 SER A C 1
ATOM 974 O O . SER A 1 118 ? -2.535 14.177 13.740 1.00 80.50 118 SER A O 1
ATOM 976 N N . LEU A 1 119 ? -3.008 13.598 11.614 1.00 74.75 119 LEU A N 1
ATOM 977 C CA . LEU A 1 119 ? -2.287 14.712 10.980 1.00 74.75 119 LEU A CA 1
ATOM 978 C C . LEU A 1 119 ? -3.054 16.029 11.121 1.00 74.75 119 LEU A C 1
ATOM 980 O O . LEU A 1 119 ? -2.482 17.037 11.529 1.00 74.75 119 LEU A O 1
ATOM 984 N N . ASP A 1 120 ? -4.354 15.991 10.833 1.00 70.25 120 ASP A N 1
ATOM 985 C CA . ASP A 1 120 ? -5.267 17.130 10.983 1.00 70.25 120 ASP A CA 1
ATOM 986 C C . ASP A 1 120 ? -5.846 17.223 12.412 1.00 70.25 120 ASP A C 1
ATOM 988 O O . ASP A 1 120 ? -6.500 18.203 12.763 1.00 70.25 120 ASP A O 1
ATOM 992 N N . ASN A 1 121 ? -5.557 16.217 13.252 1.00 83.38 121 ASN A N 1
ATOM 993 C CA . ASN A 1 121 ? -6.045 16.048 14.621 1.00 83.38 121 ASN A CA 1
ATOM 994 C C . ASN A 1 121 ? -7.580 16.128 14.682 1.00 83.38 121 ASN A C 1
ATOM 996 O O . ASN A 1 121 ? -8.145 17.027 15.300 1.00 83.38 121 ASN A O 1
ATOM 1000 N N . VAL A 1 122 ? -8.226 15.170 14.016 1.00 83.81 122 VAL A N 1
ATOM 1001 C CA . VAL A 1 122 ? -9.680 15.067 13.810 1.00 83.81 122 VAL A CA 1
ATOM 1002 C C . VAL A 1 122 ? -10.165 13.654 14.138 1.00 83.81 122 VAL A C 1
ATOM 1004 O O . VAL A 1 122 ? -9.501 12.689 13.760 1.00 83.81 122 VAL A O 1
ATOM 1007 N N . PHE A 1 123 ? -11.280 13.506 14.860 1.00 94.12 123 PHE A N 1
ATOM 1008 C CA . PHE A 1 123 ? -11.736 12.201 15.372 1.00 94.12 123 PHE A CA 1
ATOM 1009 C C . PHE A 1 123 ? -13.170 12.213 15.930 1.00 94.12 123 PHE A C 1
ATOM 1011 O O . PHE A 1 123 ? -13.719 13.266 16.263 1.00 94.12 123 PHE A O 1
ATOM 1018 N N . TYR A 1 124 ? -13.747 11.017 16.080 1.00 97.19 124 TYR A N 1
ATOM 1019 C CA . TYR A 1 124 ? -14.884 10.731 16.959 1.00 97.19 124 TYR A CA 1
ATOM 1020 C C . TYR A 1 124 ? -14.407 9.914 18.170 1.00 97.19 124 TYR A C 1
ATOM 1022 O O . TYR A 1 124 ? -13.568 9.023 18.022 1.00 97.19 124 TYR A O 1
ATOM 1030 N N . GLU A 1 125 ? -14.978 10.155 19.348 1.00 98.06 125 GLU A N 1
ATOM 1031 C CA . GLU A 1 125 ? -14.680 9.428 20.587 1.00 98.06 125 GLU A CA 1
ATOM 1032 C C . GLU A 1 125 ? -15.958 8.809 21.177 1.00 98.06 125 GLU A C 1
ATOM 1034 O O . GLU A 1 125 ? -17.041 9.395 21.133 1.00 98.06 125 GLU A O 1
ATOM 1039 N N . PHE A 1 126 ? -15.831 7.612 21.754 1.00 98.56 126 PHE A N 1
ATOM 1040 C CA . PHE A 1 126 ? -16.856 6.980 22.586 1.00 98.56 126 PHE A CA 1
ATOM 1041 C C . PHE A 1 126 ? -16.220 6.588 23.920 1.00 98.56 126 PHE A C 1
ATOM 1043 O O . PHE A 1 126 ? -15.450 5.626 24.008 1.00 98.56 126 PHE A O 1
ATOM 1050 N N . TRP A 1 127 ? -16.507 7.387 24.944 1.00 98.50 127 TRP A N 1
ATOM 1051 C CA . TRP A 1 127 ? -15.886 7.321 26.260 1.00 98.50 127 TRP A CA 1
ATOM 1052 C C . TRP A 1 127 ? -16.681 6.478 27.261 1.00 98.50 127 TRP A C 1
ATOM 1054 O O . TRP A 1 127 ? -17.909 6.479 27.260 1.00 98.50 127 TRP A O 1
ATOM 1064 N N . LEU A 1 128 ? -15.965 5.871 28.207 1.00 98.25 128 LEU A N 1
ATOM 1065 C CA . LEU A 1 128 ? -16.469 5.254 29.431 1.00 98.25 128 LEU A CA 1
ATOM 1066 C C . LEU A 1 128 ? -15.722 5.768 30.666 1.00 98.25 128 LEU A C 1
ATOM 1068 O O . LEU A 1 128 ? -14.564 6.185 30.599 1.00 98.25 128 LEU A O 1
ATOM 1072 N N . ARG A 1 129 ? -16.369 5.646 31.827 1.00 97.50 129 ARG A N 1
ATOM 1073 C CA . ARG A 1 129 ? -15.776 5.801 33.161 1.00 97.50 129 ARG A CA 1
ATOM 1074 C C . ARG A 1 129 ? -16.165 4.648 34.074 1.00 97.50 129 ARG A C 1
ATOM 1076 O O . ARG A 1 129 ? -17.313 4.204 34.076 1.00 97.50 129 ARG A O 1
ATOM 1083 N N . ASN A 1 130 ? -15.253 4.268 34.968 1.00 95.69 130 ASN A N 1
ATOM 1084 C CA . ASN A 1 130 ? -15.546 3.336 36.063 1.00 95.69 130 ASN A CA 1
ATOM 1085 C C . ASN A 1 130 ? -16.373 3.987 37.207 1.00 95.69 130 ASN A C 1
ATOM 1087 O O . ASN A 1 130 ? -16.429 3.443 38.307 1.00 95.69 130 ASN A O 1
ATOM 1091 N N . ASP A 1 131 ? -17.026 5.133 36.968 1.00 96.69 131 ASP A N 1
ATOM 1092 C CA . ASP A 1 131 ? -18.122 5.671 37.793 1.00 96.69 131 ASP A CA 1
ATOM 1093 C C . ASP A 1 131 ? -19.526 5.438 37.183 1.00 96.69 131 ASP A C 1
ATOM 1095 O O . ASP A 1 131 ? -20.524 5.814 37.794 1.00 96.69 131 ASP A O 1
ATOM 1099 N N . GLY A 1 132 ? -19.617 4.751 36.034 1.00 97.81 132 GLY A N 1
ATOM 1100 C CA . GLY A 1 132 ? -20.887 4.347 35.415 1.00 97.81 132 GLY A CA 1
ATOM 1101 C C . GLY A 1 132 ? -21.456 5.351 34.411 1.00 97.81 132 GLY A C 1
ATOM 1102 O O . GLY A 1 132 ? -22.664 5.356 34.176 1.00 97.81 132 GLY A O 1
ATOM 1103 N N . GLN A 1 133 ? -20.603 6.199 33.829 1.00 98.69 133 GLN A N 1
ATOM 1104 C CA . GLN A 1 133 ? -20.979 7.206 32.833 1.00 98.69 133 GLN A CA 1
ATOM 1105 C C . GLN A 1 133 ? -20.260 6.991 31.494 1.00 98.69 133 GLN A C 1
ATOM 1107 O O . GLN A 1 133 ? -19.117 6.525 31.464 1.00 98.69 133 GLN A O 1
ATOM 1112 N N . TYR A 1 134 ? -20.913 7.383 30.399 1.00 98.69 134 TYR A N 1
ATOM 1113 C CA . TYR A 1 134 ? -20.335 7.458 29.051 1.00 98.69 134 TYR A CA 1
ATOM 1114 C C . TYR A 1 134 ? -20.370 8.895 28.513 1.00 98.69 134 TYR A C 1
ATOM 1116 O O . TYR A 1 134 ? -21.138 9.708 29.020 1.00 98.69 134 TYR A O 1
ATOM 1124 N N . SER A 1 135 ? -19.550 9.194 27.503 1.00 98.62 135 SER A N 1
ATOM 1125 C CA . SER A 1 135 ? -19.566 10.457 26.739 1.00 98.62 135 SER A CA 1
ATOM 1126 C C . SER A 1 135 ? -19.391 10.143 25.253 1.00 98.62 135 SER A C 1
ATOM 1128 O O . SER A 1 135 ? -18.734 9.150 24.917 1.00 98.62 135 SER A O 1
ATOM 1130 N N . ILE A 1 136 ? -19.996 10.929 24.365 1.00 98.56 136 ILE A N 1
ATOM 1131 C CA . ILE A 1 136 ? -19.854 10.781 22.910 1.00 98.56 136 ILE A CA 1
ATOM 1132 C C . ILE A 1 136 ? -19.519 12.141 22.319 1.00 98.56 136 ILE A C 1
ATOM 1134 O O . ILE A 1 136 ? -20.321 13.074 22.366 1.00 98.56 136 ILE A O 1
ATOM 1138 N N . ASP A 1 137 ? -18.337 12.214 21.724 1.00 97.00 137 ASP A N 1
ATOM 1139 C CA . ASP A 1 137 ? -17.675 13.463 21.380 1.00 97.00 137 ASP A CA 1
ATOM 1140 C C . ASP A 1 137 ? -17.113 13.394 19.951 1.00 97.00 137 ASP A C 1
ATOM 1142 O O . ASP A 1 137 ? -16.811 12.322 19.415 1.00 97.00 137 ASP A O 1
ATOM 1146 N N . LYS A 1 138 ? -16.967 14.554 19.312 1.00 95.94 138 LYS A N 1
ATOM 1147 C CA . LYS A 1 138 ? -16.324 14.712 18.001 1.00 95.94 138 LYS A CA 1
ATOM 1148 C C . LYS A 1 138 ? -15.454 15.956 18.010 1.00 95.94 138 LYS A C 1
ATOM 1150 O O . LYS A 1 138 ? -15.911 17.011 18.437 1.00 95.94 138 LYS A O 1
ATOM 1155 N N . PHE A 1 139 ? -14.241 15.857 17.478 1.00 93.44 139 PHE A N 1
ATOM 1156 C CA . PHE A 1 139 ? -13.352 17.000 17.294 1.00 93.44 139 PHE A CA 1
ATOM 1157 C C . PHE A 1 139 ? -13.025 17.185 15.809 1.00 93.44 139 PHE A C 1
ATOM 1159 O O . PHE A 1 139 ? -12.565 16.253 15.149 1.00 93.44 139 PHE A O 1
ATOM 1166 N N . ASP A 1 140 ? -13.277 18.385 15.281 1.00 87.38 140 ASP A N 1
ATOM 1167 C CA . ASP A 1 140 ? -13.141 18.724 13.852 1.00 87.38 140 ASP A CA 1
ATOM 1168 C C . ASP A 1 140 ? -11.811 19.415 13.491 1.00 87.38 140 ASP A C 1
ATOM 1170 O O . ASP A 1 140 ? -11.651 19.952 12.394 1.00 87.38 140 ASP A O 1
ATOM 1174 N N . GLY A 1 141 ? -10.851 19.413 14.420 1.00 85.25 141 GLY A N 1
ATOM 1175 C CA . GLY A 1 141 ? -9.583 20.131 14.292 1.00 85.25 141 GLY A CA 1
ATOM 1176 C C . GLY A 1 141 ? -9.645 21.555 14.857 1.00 85.25 141 GLY A C 1
ATOM 1177 O O . GLY A 1 141 ? -8.609 22.213 14.967 1.00 85.25 141 GLY A O 1
ATOM 1178 N N . ARG A 1 142 ? -10.837 22.040 15.240 1.00 86.44 142 ARG A N 1
ATOM 1179 C CA . ARG A 1 142 ? -11.073 23.392 15.771 1.00 86.44 142 ARG A CA 1
ATOM 1180 C C . ARG A 1 142 ? -11.830 23.367 17.092 1.00 86.44 142 ARG A C 1
ATOM 1182 O O . ARG A 1 142 ? -11.363 23.974 18.055 1.00 86.44 142 ARG A O 1
ATOM 1189 N N . GLU A 1 143 ? -12.964 22.675 17.149 1.00 92.69 143 GLU A N 1
ATOM 1190 C CA . GLU A 1 143 ? -13.846 22.634 18.316 1.00 92.69 143 GLU A CA 1
ATOM 1191 C C . GLU A 1 143 ? -14.403 21.234 18.611 1.00 92.69 143 GLU A C 1
ATOM 1193 O O . GLU A 1 143 ? -14.481 20.361 17.745 1.00 92.69 143 GLU A O 1
ATOM 1198 N N . PHE A 1 144 ? -14.747 21.010 19.883 1.00 93.81 144 PHE A N 1
ATOM 1199 C CA . PHE A 1 144 ? -15.402 19.786 20.341 1.00 93.81 144 PHE A CA 1
ATOM 1200 C C . PHE A 1 144 ? -16.918 19.940 20.210 1.00 93.81 144 PHE A C 1
ATOM 1202 O O . PHE A 1 144 ? -17.509 20.843 20.802 1.00 93.81 144 PHE A O 1
ATOM 1209 N N . THR A 1 145 ? -17.543 19.025 19.475 1.00 95.19 145 THR A N 1
ATOM 1210 C CA . THR A 1 145 ? -18.984 18.779 19.527 1.00 95.19 145 THR A CA 1
ATOM 1211 C C . THR A 1 145 ? -19.245 17.658 20.527 1.00 95.19 145 THR A C 1
ATOM 1213 O O . THR A 1 145 ? -18.981 16.491 20.237 1.00 95.19 145 THR A O 1
ATOM 1216 N N . ASP A 1 146 ? -19.763 18.028 21.693 1.00 94.81 146 ASP A N 1
ATOM 1217 C CA . ASP A 1 146 ? -20.356 17.112 22.670 1.00 94.81 146 ASP A CA 1
ATOM 1218 C C . ASP A 1 146 ? -21.747 16.696 22.144 1.00 94.81 146 ASP A C 1
ATOM 1220 O O . ASP A 1 146 ? -22.645 17.534 22.008 1.00 94.81 146 ASP A O 1
ATOM 1224 N N . TYR A 1 147 ? -21.899 15.426 21.756 1.00 96.88 147 TYR A N 1
ATOM 1225 C CA . TYR A 1 147 ? -23.170 14.862 21.285 1.00 96.88 147 TYR A CA 1
ATOM 1226 C C . TYR A 1 147 ? -23.966 14.206 22.415 1.00 96.88 147 TYR A C 1
ATOM 1228 O O . TYR A 1 147 ? -25.199 14.252 22.409 1.00 96.88 147 TYR A O 1
ATOM 1236 N N . ALA A 1 148 ? -23.266 13.594 23.370 1.00 96.75 148 ALA A N 1
ATOM 1237 C CA . ALA A 1 148 ? -23.836 13.083 24.603 1.00 96.75 148 ALA A CA 1
ATOM 1238 C C . ALA A 1 148 ? -22.844 13.360 25.745 1.00 96.75 148 ALA A C 1
ATOM 1240 O O . ALA A 1 148 ? -21.806 12.692 25.786 1.00 96.75 148 ALA A O 1
ATOM 1241 N N . PRO A 1 149 ? -23.158 14.276 26.682 1.00 96.81 149 PRO A N 1
ATOM 1242 C CA . PRO A 1 149 ? -22.265 14.589 27.792 1.00 96.81 149 PRO A CA 1
ATOM 1243 C C . PRO A 1 149 ? -22.181 13.392 28.736 1.00 96.81 149 PRO A C 1
ATOM 1245 O O . PRO A 1 149 ? -22.970 12.456 28.619 1.00 96.81 149 PRO A O 1
ATOM 1248 N N . TRP A 1 150 ? -21.300 13.459 29.738 1.00 97.81 150 TRP A N 1
ATOM 1249 C CA . TRP A 1 150 ? -21.152 12.435 30.782 1.00 97.81 150 TRP A CA 1
ATOM 1250 C C . TRP A 1 150 ? -22.493 11.995 31.395 1.00 97.81 150 TRP A C 1
ATOM 1252 O O . TRP A 1 150 ? -23.024 12.625 32.309 1.00 97.81 150 TRP A O 1
ATOM 1262 N N . THR A 1 151 ? -23.028 10.893 30.866 1.00 98.38 151 THR A N 1
ATOM 1263 C CA . THR A 1 151 ? -24.398 10.421 31.087 1.00 98.38 151 THR A CA 1
ATOM 1264 C C . THR A 1 151 ? -24.357 9.057 31.773 1.00 98.38 151 THR A C 1
ATOM 1266 O O . THR A 1 151 ? -23.670 8.157 31.283 1.00 98.38 151 THR A O 1
ATOM 1269 N N . PRO A 1 152 ? -25.073 8.857 32.896 1.00 98.38 152 PRO A N 1
ATOM 1270 C CA . PRO A 1 152 ? -25.143 7.556 33.555 1.00 98.38 152 PRO A CA 1
ATOM 1271 C C . PRO A 1 152 ? -25.774 6.478 32.664 1.00 98.38 152 PRO A C 1
ATOM 1273 O O . PRO A 1 152 ? -26.818 6.710 32.056 1.00 98.38 152 PRO A O 1
ATOM 1276 N N . SER A 1 153 ? -25.196 5.274 32.641 1.00 98.12 153 SER A N 1
ATOM 1277 C CA . SER A 1 153 ? -25.805 4.099 32.002 1.00 98.12 153 SER A CA 1
ATOM 1278 C C . SER A 1 153 ? -25.644 2.851 32.866 1.00 98.12 153 SER A C 1
ATOM 1280 O O . SER A 1 153 ? -24.538 2.491 33.272 1.00 98.12 153 SER A O 1
ATOM 1282 N N . ALA A 1 154 ? -26.758 2.154 33.104 1.00 97.75 154 ALA A N 1
ATOM 1283 C CA . ALA A 1 154 ? -26.782 0.888 33.836 1.00 97.75 154 ALA A CA 1
ATOM 1284 C C . ALA A 1 154 ? -26.118 -0.269 33.063 1.00 97.75 154 ALA A C 1
ATOM 1286 O O . ALA A 1 154 ? -25.776 -1.287 33.665 1.00 97.75 154 ALA A O 1
ATOM 1287 N N . ALA A 1 155 ? -25.893 -0.106 31.756 1.00 97.94 155 ALA A N 1
ATOM 1288 C CA . ALA A 1 155 ? -25.196 -1.078 30.926 1.00 97.94 155 ALA A CA 1
ATOM 1289 C C . ALA A 1 155 ? -23.685 -1.159 31.219 1.00 97.94 155 ALA A C 1
ATOM 1291 O O . ALA A 1 155 ? -23.044 -2.136 30.827 1.00 97.94 155 ALA A O 1
ATOM 1292 N N . ILE A 1 156 ? -23.094 -0.157 31.885 1.00 98.56 156 ILE A N 1
ATOM 1293 C CA . ILE A 1 156 ? -21.648 -0.088 32.146 1.00 98.56 156 ILE A CA 1
ATOM 1294 C C . ILE A 1 156 ? -21.273 -0.979 33.335 1.00 98.56 156 ILE A C 1
ATOM 1296 O O . ILE A 1 156 ? -21.657 -0.735 34.479 1.00 98.56 156 ILE A O 1
ATOM 1300 N N . LYS A 1 157 ? -20.440 -1.989 33.079 1.00 98.00 157 LYS A N 1
ATOM 1301 C CA . LYS A 1 157 ? -19.855 -2.852 34.108 1.00 98.00 157 LYS A CA 1
ATOM 1302 C C . LYS A 1 157 ? -18.639 -2.164 34.719 1.00 98.00 157 LYS A C 1
ATOM 1304 O O . LYS A 1 157 ? -17.620 -1.962 34.056 1.00 98.00 157 LYS A O 1
ATOM 1309 N N . ILE A 1 158 ? -18.744 -1.811 35.993 1.00 96.06 158 ILE A N 1
ATOM 1310 C CA . ILE A 1 158 ? -17.682 -1.132 36.738 1.00 96.06 158 ILE A CA 1
ATOM 1311 C C . ILE A 1 158 ? -16.500 -2.087 36.974 1.00 96.06 158 ILE A C 1
ATOM 1313 O O . ILE A 1 158 ? -16.682 -3.164 37.534 1.00 96.06 158 ILE A O 1
ATOM 1317 N N . ASN A 1 159 ? -15.287 -1.666 36.593 1.00 92.81 159 ASN A N 1
ATOM 1318 C CA . ASN A 1 159 ? -14.030 -2.429 36.717 1.00 92.81 159 ASN A CA 1
ATOM 1319 C C . ASN A 1 159 ? -13.972 -3.768 35.938 1.00 92.81 159 ASN A C 1
ATOM 1321 O O . ASN A 1 159 ? -13.097 -4.591 36.208 1.00 92.81 159 ASN A O 1
ATOM 1325 N N . ASP A 1 160 ? -14.855 -3.987 34.960 1.00 97.56 160 ASP A N 1
ATOM 1326 C CA . ASP A 1 160 ? -14.871 -5.178 34.095 1.00 97.56 160 ASP A CA 1
ATOM 1327 C C . ASP A 1 160 ? -14.892 -4.785 32.603 1.00 97.56 160 ASP A C 1
ATOM 1329 O O . ASP A 1 160 ? -15.001 -3.610 32.252 1.00 97.56 160 ASP A O 1
ATOM 1333 N N . PHE A 1 161 ? -14.744 -5.767 31.713 1.00 98.19 161 PHE A N 1
ATOM 1334 C CA . PHE A 1 161 ? -14.801 -5.586 30.267 1.00 98.19 161 PHE A CA 1
ATOM 1335 C C . PHE A 1 161 ? -16.187 -5.162 29.779 1.00 98.19 161 PHE A C 1
ATOM 1337 O O . PHE A 1 161 ? -17.172 -5.903 29.876 1.00 98.19 161 PHE A O 1
ATOM 1344 N N . ASN A 1 162 ? -16.214 -3.998 29.140 1.00 98.62 162 ASN A N 1
ATOM 1345 C CA . ASN A 1 162 ? -17.360 -3.471 28.423 1.00 98.62 162 ASN A CA 1
ATOM 1346 C C . ASN A 1 162 ? -17.157 -3.670 26.920 1.00 98.62 162 ASN A C 1
ATOM 1348 O O . ASN A 1 162 ? -16.087 -3.373 26.388 1.00 98.62 162 ASN A O 1
ATOM 1352 N N . LEU A 1 163 ? -18.188 -4.177 26.244 1.00 98.38 163 LEU A N 1
ATOM 1353 C CA . LEU A 1 163 ? -18.292 -4.109 24.789 1.00 98.38 163 LEU A CA 1
ATOM 1354 C C . LEU A 1 163 ? -18.864 -2.738 24.418 1.00 98.38 163 LEU A C 1
ATOM 1356 O O . LEU A 1 163 ? -19.981 -2.425 24.825 1.00 98.38 163 LEU A O 1
ATOM 1360 N N . LEU A 1 164 ? -18.119 -1.947 23.653 1.00 98.69 164 LEU A N 1
ATOM 1361 C CA . LEU A 1 164 ? -18.642 -0.778 22.954 1.00 98.69 164 LEU A CA 1
ATOM 1362 C C . LEU A 1 164 ? -18.925 -1.159 21.504 1.00 98.69 164 LEU A C 1
ATOM 1364 O O . LEU A 1 164 ? -18.092 -1.784 20.842 1.00 98.69 164 LEU A O 1
ATOM 1368 N N . THR A 1 165 ? -20.085 -0.750 21.004 1.00 98.31 165 THR A N 1
ATOM 1369 C CA . THR A 1 165 ? -20.460 -0.915 19.601 1.00 98.31 165 THR A CA 1
ATOM 1370 C C . THR A 1 165 ? -20.847 0.436 19.019 1.00 98.31 165 THR A C 1
ATOM 1372 O O . THR A 1 165 ? -21.714 1.116 19.563 1.00 98.31 165 THR A O 1
ATOM 1375 N N . VAL A 1 166 ? -20.238 0.806 17.894 1.00 98.06 166 VAL A N 1
ATOM 1376 C CA . VAL A 1 166 ? -20.669 1.931 17.054 1.00 98.06 166 VAL A CA 1
ATOM 1377 C C . VAL A 1 166 ? -21.169 1.349 15.739 1.00 98.06 166 VAL A C 1
ATOM 1379 O O . VAL A 1 166 ? -20.442 0.606 15.081 1.00 98.06 166 VAL A O 1
ATOM 1382 N N . ARG A 1 167 ? -22.409 1.649 15.353 1.00 96.62 167 ARG A N 1
ATOM 1383 C CA . ARG A 1 167 ? -23.055 1.060 14.174 1.00 96.62 167 ARG A CA 1
ATOM 1384 C C . ARG A 1 167 ? -23.748 2.116 13.320 1.00 96.62 167 ARG A C 1
ATOM 1386 O O . ARG A 1 167 ? -24.597 2.843 13.832 1.00 96.62 167 ARG A O 1
ATOM 1393 N N . LYS A 1 168 ? -23.453 2.135 12.018 1.00 95.31 168 LYS A N 1
ATOM 1394 C CA . LYS A 1 168 ? -24.197 2.889 11.000 1.00 95.31 168 LYS A CA 1
ATOM 1395 C C . LYS A 1 168 ? -25.204 1.977 10.297 1.00 95.31 168 LYS A C 1
ATOM 1397 O O . LYS A 1 168 ? -24.821 0.896 9.850 1.00 95.31 168 LYS A O 1
ATOM 1402 N N . GLN A 1 169 ? -26.454 2.430 10.183 1.00 93.25 169 GLN A N 1
ATOM 1403 C CA . GLN A 1 169 ? -27.489 1.834 9.335 1.00 93.25 169 GLN A CA 1
ATOM 1404 C C . GLN A 1 169 ? -28.265 2.925 8.578 1.00 93.25 169 GLN A C 1
ATOM 1406 O O . GLN A 1 169 ? -28.951 3.744 9.196 1.00 93.25 169 GLN A O 1
ATOM 1411 N N . GLY A 1 170 ? -28.140 2.970 7.251 1.00 89.94 170 GLY A N 1
ATOM 1412 C CA . GLY A 1 170 ? -28.468 4.153 6.455 1.00 89.94 170 GLY A CA 1
ATOM 1413 C C . GLY A 1 170 ? -27.726 5.380 6.991 1.00 89.94 170 GLY A C 1
ATOM 1414 O O . GLY A 1 170 ? -26.536 5.310 7.294 1.00 89.94 170 GLY A O 1
ATOM 1415 N N . ASP A 1 171 ? -28.440 6.488 7.190 1.00 92.25 171 ASP A N 1
ATOM 1416 C CA . ASP A 1 171 ? -27.885 7.691 7.825 1.00 92.25 171 ASP A CA 1
ATOM 1417 C C . ASP A 1 171 ? -27.838 7.607 9.367 1.00 92.25 171 ASP A C 1
ATOM 1419 O O . ASP A 1 171 ? -27.224 8.467 9.999 1.00 92.25 171 ASP A O 1
ATOM 1423 N N . LYS A 1 172 ? -28.467 6.604 10.008 1.00 96.38 172 LYS A N 1
ATOM 1424 C CA . LYS A 1 172 ? -28.489 6.475 11.479 1.00 96.38 172 LYS A CA 1
ATOM 1425 C C . LYS A 1 172 ? -27.150 5.935 11.978 1.00 96.38 172 LYS A C 1
ATOM 1427 O O . LYS A 1 172 ? -26.805 4.791 11.697 1.00 96.38 172 LYS A O 1
ATOM 1432 N N . LEU A 1 173 ? -26.454 6.701 12.812 1.00 97.50 173 LEU A N 1
ATOM 1433 C CA . LEU A 1 173 ? -25.340 6.235 13.634 1.00 97.50 173 LEU A CA 1
ATOM 1434 C C . LEU A 1 173 ? -25.841 5.960 15.060 1.00 97.50 173 LEU A C 1
ATOM 1436 O O . LEU A 1 173 ? -26.445 6.825 15.694 1.00 97.50 173 LEU A O 1
ATOM 1440 N N . SER A 1 174 ? -25.605 4.758 15.572 1.00 98.06 174 SER A N 1
ATOM 1441 C CA . SER A 1 174 ? -26.032 4.290 16.897 1.00 98.06 174 SER A CA 1
ATOM 1442 C C . SER A 1 174 ? -24.839 3.819 17.722 1.00 98.06 174 SER A C 1
ATOM 1444 O O . SER A 1 174 ? -23.889 3.248 17.185 1.00 98.06 174 SER A O 1
ATOM 1446 N N . TYR A 1 175 ? -24.902 4.067 19.026 1.00 98.69 175 TYR A N 1
ATOM 1447 C CA . TYR A 1 175 ? -23.867 3.737 19.998 1.00 98.69 175 TYR A CA 1
ATOM 1448 C C . TYR A 1 175 ? -24.478 2.843 21.073 1.00 98.69 175 TYR A C 1
ATOM 1450 O O . TYR A 1 175 ? -25.528 3.172 21.630 1.00 98.69 175 TYR A O 1
ATOM 1458 N N . ALA A 1 176 ? -23.826 1.723 21.375 1.00 98.56 176 ALA A N 1
ATOM 1459 C CA . ALA A 1 176 ? -24.304 0.754 22.350 1.00 98.56 176 ALA A CA 1
ATOM 1460 C C . ALA A 1 176 ? -23.207 0.295 23.318 1.00 98.56 176 ALA A C 1
ATOM 1462 O O . ALA A 1 176 ? -22.033 0.205 22.955 1.00 98.56 176 ALA A O 1
ATOM 1463 N N . ILE A 1 177 ? -23.617 -0.029 24.545 1.00 98.75 177 ILE A N 1
ATOM 1464 C CA . ILE A 1 177 ? -22.759 -0.538 25.622 1.00 98.75 177 ILE A CA 1
ATOM 1465 C C . ILE A 1 177 ? -23.303 -1.902 26.045 1.00 98.75 177 ILE A C 1
ATOM 1467 O O . ILE A 1 177 ? -24.471 -2.024 26.397 1.00 98.75 177 ILE A O 1
ATOM 1471 N N . ASN A 1 178 ? -22.477 -2.949 25.985 1.00 97.88 178 ASN A N 1
ATOM 1472 C CA . ASN A 1 178 ? -22.841 -4.337 26.312 1.00 97.88 178 ASN A CA 1
ATOM 1473 C C . ASN A 1 178 ? -24.137 -4.855 25.628 1.00 97.88 178 ASN A C 1
ATOM 1475 O O . ASN A 1 178 ? -24.738 -5.817 26.104 1.00 97.88 178 ASN A O 1
ATOM 1479 N N . GLY A 1 179 ? -24.536 -4.253 24.499 1.00 92.88 179 GLY A N 1
ATOM 1480 C CA . GLY A 1 179 ? -25.744 -4.587 23.731 1.00 92.88 179 GLY A CA 1
ATOM 1481 C C . GLY A 1 179 ? -26.942 -3.641 23.919 1.00 92.88 179 GLY A C 1
ATOM 1482 O O . GLY A 1 179 ? -27.914 -3.766 23.180 1.00 92.88 179 GLY A O 1
ATOM 1483 N N . GLU A 1 180 ? -26.883 -2.686 24.850 1.00 97.81 180 GLU A N 1
ATOM 1484 C CA . GLU A 1 180 ? -27.918 -1.663 25.066 1.00 97.81 180 GLU A CA 1
ATOM 1485 C C . GLU A 1 180 ? -27.606 -0.407 24.231 1.00 97.81 180 GLU A C 1
ATOM 1487 O O . GLU A 1 180 ? -26.529 0.165 24.392 1.00 97.81 180 GLU A O 1
ATOM 1492 N N . GLU A 1 181 ? -28.503 0.021 23.327 1.00 98.38 181 GLU A N 1
ATOM 1493 C CA . GLU A 1 181 ? -28.352 1.286 22.576 1.00 98.38 181 GLU A CA 1
ATOM 1494 C C . GLU A 1 181 ? -28.518 2.468 23.542 1.00 98.38 181 GLU A C 1
ATOM 1496 O O . GLU A 1 181 ? -29.601 2.681 24.084 1.00 98.38 181 GLU A O 1
ATOM 1501 N N . VAL A 1 182 ? -27.441 3.231 23.754 1.00 98.38 182 VAL A N 1
ATOM 1502 C CA . VAL A 1 182 ? -27.412 4.368 24.690 1.00 98.38 182 VAL A CA 1
ATOM 1503 C C . VAL A 1 182 ? -27.562 5.718 23.994 1.00 98.38 182 VAL A C 1
ATOM 1505 O O . VAL A 1 182 ? -27.995 6.678 24.625 1.00 98.38 182 VAL A O 1
ATOM 1508 N N . PHE A 1 183 ? -27.232 5.810 22.701 1.00 98.50 183 PHE A N 1
ATOM 1509 C CA . PHE A 1 183 ? -27.305 7.062 21.947 1.00 98.50 183 PHE A CA 1
ATOM 1510 C C . PHE A 1 183 ? -27.451 6.842 20.437 1.00 98.50 183 PHE A C 1
ATOM 1512 O O . PHE A 1 183 ? -27.031 5.818 19.891 1.00 98.50 183 PHE A O 1
ATOM 1519 N N . THR A 1 184 ? -27.994 7.842 19.737 1.00 97.81 184 THR A N 1
ATOM 1520 C CA . THR A 1 184 ? -27.996 7.885 18.274 1.00 97.81 184 THR A CA 1
ATOM 1521 C C . THR A 1 184 ? -27.997 9.310 17.715 1.00 97.81 184 THR A C 1
ATOM 1523 O O . THR A 1 184 ? -28.542 10.232 18.316 1.00 97.81 184 THR A O 1
ATOM 1526 N N . MET A 1 185 ? -27.390 9.466 16.540 1.00 97.00 185 MET A N 1
ATOM 1527 C CA . MET A 1 185 ? -27.267 10.698 15.761 1.00 97.00 185 MET A CA 1
ATOM 1528 C C . MET A 1 185 ? -27.277 10.364 14.261 1.00 97.00 185 MET A C 1
ATOM 1530 O O . MET A 1 185 ? -27.211 9.194 13.882 1.00 97.00 185 MET A O 1
ATOM 1534 N N . ASN A 1 186 ? -27.296 11.375 13.393 1.00 95.81 186 ASN A N 1
ATOM 1535 C CA . ASN A 1 186 ? -27.021 11.161 11.970 1.00 95.81 186 ASN A CA 1
ATOM 1536 C C . ASN A 1 186 ? -25.507 11.008 11.748 1.00 95.81 186 ASN A C 1
ATOM 1538 O O . ASN A 1 186 ? -24.716 11.750 12.334 1.00 95.81 186 ASN A O 1
ATOM 1542 N N . PHE A 1 187 ? -25.095 10.084 10.883 1.00 94.06 187 PHE A N 1
ATOM 1543 C CA . PHE A 1 187 ? -23.710 9.985 10.426 1.00 94.06 187 PHE A CA 1
ATOM 1544 C C . PHE A 1 187 ? -23.338 11.225 9.594 1.00 94.06 187 PHE A C 1
ATOM 1546 O O . PHE A 1 187 ? -24.130 11.695 8.782 1.00 94.06 187 PHE A O 1
ATOM 1553 N N . THR A 1 188 ? -22.137 11.775 9.806 1.00 89.19 188 THR A N 1
ATOM 1554 C CA . THR A 1 188 ? -21.683 13.030 9.163 1.00 89.19 188 THR A CA 1
ATOM 1555 C C . THR A 1 188 ? -20.361 12.867 8.406 1.00 89.19 188 THR A C 1
ATOM 1557 O O . THR A 1 188 ? -19.594 13.820 8.288 1.00 89.19 188 THR A O 1
ATOM 1560 N N . GLY A 1 189 ? -20.103 11.654 7.911 1.00 88.12 189 GLY A N 1
ATOM 1561 C CA . GLY A 1 189 ? -18.875 11.294 7.205 1.00 88.12 189 GLY A CA 1
ATOM 1562 C C . GLY A 1 189 ? -17.704 10.930 8.124 1.00 88.12 189 GLY A C 1
ATOM 1563 O O . GLY A 1 189 ? -17.747 11.136 9.343 1.00 88.12 189 GLY A O 1
ATOM 1564 N N . PHE A 1 190 ? -16.653 10.370 7.532 1.00 86.06 190 PHE A N 1
ATOM 1565 C CA . PHE A 1 190 ? -15.378 10.096 8.196 1.00 86.06 190 PHE A CA 1
ATOM 1566 C C . PHE A 1 190 ? -14.403 11.262 7.986 1.00 86.06 190 PHE A C 1
ATOM 1568 O O . PHE A 1 190 ? -14.395 11.900 6.937 1.00 86.06 190 PHE A O 1
ATOM 1575 N N . PHE A 1 191 ? -13.515 11.507 8.950 1.00 84.31 191 PHE A N 1
ATOM 1576 C CA . PHE A 1 191 ? -12.354 12.377 8.728 1.00 84.31 191 PHE A CA 1
ATOM 1577 C C . PHE A 1 191 ? -11.133 11.611 8.191 1.00 84.31 191 PHE A C 1
ATOM 1579 O 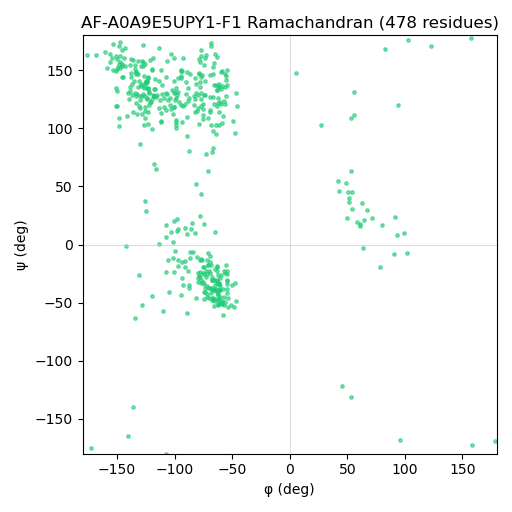O . PHE A 1 191 ? -10.229 12.195 7.595 1.00 84.31 191 PHE A O 1
ATOM 1586 N N . GLY A 1 192 ? -11.094 10.303 8.434 1.00 82.94 192 GLY A N 1
ATOM 1587 C CA . GLY A 1 192 ? -10.051 9.389 7.992 1.00 82.94 192 GLY A CA 1
ATOM 1588 C C . GLY A 1 192 ? -10.316 7.972 8.495 1.00 82.94 192 GLY A C 1
ATOM 1589 O O . GLY A 1 192 ? -11.399 7.670 9.000 1.00 82.94 192 GLY A O 1
ATOM 1590 N N . SER A 1 193 ? -9.328 7.091 8.345 1.00 86.19 193 SER A N 1
ATOM 1591 C CA . SER A 1 193 ? -9.443 5.675 8.708 1.00 86.19 193 SER A CA 1
ATOM 1592 C C . SER A 1 193 ? -8.672 5.273 9.968 1.00 86.19 193 SER A C 1
ATOM 1594 O O . SER A 1 193 ? -8.427 4.085 10.184 1.00 86.19 193 SER A O 1
ATOM 1596 N N . GLU A 1 194 ? -8.265 6.223 10.814 1.00 88.62 194 GLU A N 1
ATOM 1597 C CA . GLU A 1 194 ? -7.675 5.875 12.107 1.00 88.62 194 GLU A CA 1
ATOM 1598 C C . GLU A 1 194 ? -8.730 5.374 13.102 1.00 88.62 194 GLU A C 1
ATOM 1600 O O . GLU A 1 194 ? -9.844 5.898 13.205 1.00 88.62 194 GLU A O 1
ATOM 1605 N N . VAL A 1 195 ? -8.330 4.355 13.860 1.00 93.50 195 VAL A N 1
ATOM 1606 C CA . VAL A 1 195 ? -9.036 3.802 15.016 1.00 93.50 195 VAL A CA 1
ATOM 1607 C C . VAL A 1 195 ? -8.036 3.608 16.154 1.00 93.50 195 VAL A C 1
ATOM 1609 O O . VAL A 1 195 ? -6.855 3.347 15.911 1.00 93.50 195 VAL A O 1
ATOM 1612 N N . GLY A 1 196 ? -8.460 3.741 17.404 1.00 93.62 196 GLY A N 1
ATOM 1613 C CA . GLY A 1 196 ? -7.542 3.671 18.529 1.00 93.62 196 GLY A CA 1
ATOM 1614 C C . GLY A 1 196 ? -8.188 3.675 19.902 1.00 93.62 196 GLY A C 1
ATOM 1615 O O . GLY A 1 196 ? -9.407 3.629 20.056 1.00 93.62 196 GLY A O 1
ATOM 1616 N N . PHE A 1 197 ? -7.321 3.719 20.909 1.00 94.94 197 PHE A N 1
ATOM 1617 C CA . PHE A 1 197 ? -7.680 3.648 22.321 1.00 94.94 197 PHE A CA 1
ATOM 1618 C C . PHE A 1 197 ? -7.079 4.830 23.076 1.00 94.94 197 PHE A C 1
ATOM 1620 O O . PHE A 1 197 ? -5.890 5.137 22.912 1.00 94.94 197 PHE A O 1
ATOM 1627 N N . ILE A 1 198 ? -7.877 5.446 23.947 1.00 96.69 198 ILE A N 1
ATOM 1628 C CA . ILE A 1 198 ? -7.443 6.530 24.831 1.00 96.69 198 ILE A CA 1
ATOM 1629 C C . ILE A 1 198 ? -7.277 5.978 26.249 1.00 96.69 198 ILE A C 1
ATOM 1631 O O . ILE A 1 198 ? -8.235 5.479 26.844 1.00 96.69 198 ILE A O 1
ATOM 1635 N N . VAL A 1 199 ? -6.060 6.074 26.798 1.00 96.81 199 VAL A N 1
ATOM 1636 C CA . VAL A 1 199 ? -5.745 5.665 28.177 1.00 96.81 199 VAL A CA 1
ATOM 1637 C C . VAL A 1 199 ? -5.716 6.881 29.122 1.00 96.81 199 VAL A C 1
ATOM 1639 O O . VAL A 1 199 ? -5.056 7.883 28.807 1.00 96.81 199 VAL A O 1
ATOM 1642 N N . PRO A 1 200 ? -6.401 6.819 30.285 1.00 96.25 200 PRO A N 1
ATOM 1643 C CA . PRO A 1 200 ? -6.437 7.924 31.233 1.00 96.25 200 PRO A CA 1
ATOM 1644 C C . PRO A 1 200 ? -5.072 8.300 31.853 1.00 96.25 200 PRO A C 1
ATOM 1646 O O . PRO A 1 200 ? -4.130 7.503 31.858 1.00 96.25 200 PRO A O 1
ATOM 1649 N N . PRO A 1 201 ? -4.944 9.519 32.417 1.00 96.88 201 PRO A N 1
ATOM 1650 C CA . PRO A 1 201 ? -3.718 9.966 33.075 1.00 96.88 201 PRO A CA 1
ATOM 1651 C C . PRO A 1 201 ? -3.399 9.182 34.359 1.00 96.88 201 PRO A C 1
ATOM 1653 O O . PRO A 1 201 ? -4.226 9.153 35.275 1.00 96.88 201 PRO A O 1
ATOM 1656 N N . LEU A 1 202 ? -2.182 8.633 34.465 1.00 96.75 202 LEU A N 1
ATOM 1657 C CA . LEU A 1 202 ? -1.734 7.744 35.555 1.00 96.75 202 LEU A CA 1
ATOM 1658 C C . LEU A 1 202 ? -2.659 6.530 35.760 1.00 96.75 202 LEU A C 1
ATOM 1660 O O . LEU A 1 202 ? -3.039 6.186 36.879 1.00 96.75 202 LEU A O 1
ATOM 1664 N N . ALA A 1 203 ? -3.034 5.903 34.648 1.00 97.19 203 ALA A N 1
ATOM 1665 C CA . ALA A 1 203 ? -3.948 4.773 34.587 1.00 97.19 203 ALA A CA 1
ATOM 1666 C C . ALA A 1 203 ? -3.519 3.777 33.501 1.00 97.19 203 ALA A C 1
ATOM 1668 O O . ALA A 1 203 ? -2.668 4.082 32.661 1.00 97.19 203 ALA A O 1
ATOM 1669 N N . ALA A 1 204 ? -4.140 2.601 33.497 1.00 97.75 204 ALA A N 1
ATOM 1670 C CA . ALA A 1 204 ? -3.985 1.597 32.458 1.00 97.75 204 ALA A CA 1
ATOM 1671 C C . ALA A 1 204 ? -5.338 1.016 32.033 1.00 97.75 204 ALA A C 1
ATOM 1673 O O . ALA A 1 204 ? -6.285 0.942 32.824 1.00 97.75 204 ALA A O 1
ATOM 1674 N N . ILE A 1 205 ? -5.394 0.586 30.776 1.00 98.25 205 ILE A N 1
ATOM 1675 C CA . ILE A 1 205 ? -6.508 -0.128 30.158 1.00 98.25 205 ILE A CA 1
ATO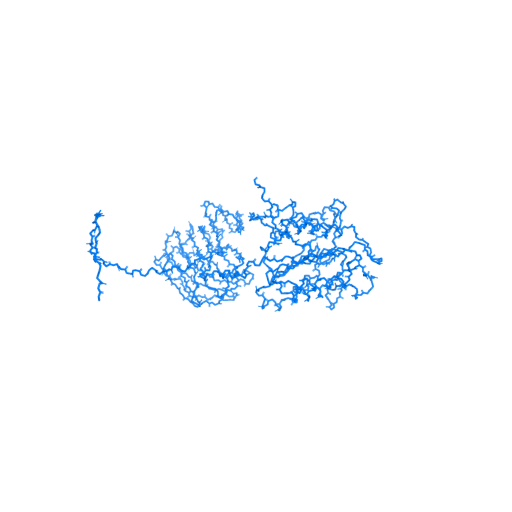M 1676 C C . ILE A 1 205 ? -6.036 -1.482 29.626 1.00 98.25 205 ILE A C 1
ATOM 1678 O O . ILE A 1 205 ? -4.854 -1.679 29.344 1.00 98.25 205 ILE A O 1
ATOM 1682 N N . GLU A 1 206 ? -6.985 -2.390 29.451 1.00 98.38 206 GLU A N 1
ATOM 1683 C CA . GLU A 1 206 ? -6.818 -3.627 28.694 1.00 98.38 206 GLU A CA 1
ATOM 1684 C C . GLU A 1 206 ? -7.867 -3.682 27.583 1.00 98.38 206 GLU A C 1
ATOM 1686 O O . GLU A 1 206 ? -9.045 -3.407 27.829 1.00 98.38 206 GLU A O 1
ATOM 1691 N N . VAL A 1 207 ? -7.435 -4.031 26.372 1.00 98.31 207 VAL A N 1
ATOM 1692 C CA . VAL A 1 207 ? -8.285 -4.254 25.196 1.00 98.31 207 VAL A CA 1
ATOM 1693 C C . VAL A 1 207 ? -8.162 -5.719 24.792 1.00 98.31 207 VAL A C 1
ATOM 1695 O O . VAL A 1 207 ? -7.057 -6.232 24.648 1.00 98.31 207 VAL A O 1
ATOM 1698 N N . ASP A 1 208 ? -9.305 -6.376 24.660 1.00 97.50 208 ASP A N 1
ATOM 1699 C CA . ASP A 1 208 ? -9.470 -7.811 24.405 1.00 97.50 208 ASP A CA 1
ATOM 1700 C C . ASP A 1 208 ? -9.624 -8.083 22.902 1.00 97.50 208 ASP A C 1
ATOM 1702 O O . ASP A 1 208 ? -8.943 -8.934 22.350 1.00 97.50 208 ASP A O 1
ATOM 1706 N N . TYR A 1 209 ? -10.425 -7.275 22.201 1.00 96.50 209 TYR A N 1
ATOM 1707 C CA . TYR A 1 209 ? -10.399 -7.214 20.738 1.00 96.50 209 TYR A CA 1
ATOM 1708 C C . TYR A 1 209 ? -10.890 -5.862 20.215 1.00 96.50 209 TYR A C 1
ATOM 1710 O O . TYR A 1 209 ? -11.621 -5.140 20.902 1.00 96.50 209 TYR A O 1
ATOM 1718 N N . LEU A 1 210 ? -10.535 -5.565 18.965 1.00 95.81 210 LEU A N 1
ATOM 1719 C CA . LEU A 1 210 ? -11.121 -4.519 18.128 1.00 95.81 210 LEU A CA 1
ATOM 1720 C C . LEU A 1 210 ? -11.472 -5.117 16.759 1.00 95.81 210 LEU A C 1
ATOM 1722 O O . LEU A 1 210 ? -10.601 -5.554 16.011 1.00 95.81 210 LEU A O 1
ATOM 1726 N N . LYS A 1 211 ? -12.750 -5.079 16.398 1.00 93.19 211 LYS A N 1
ATOM 1727 C CA . LYS A 1 211 ? -13.290 -5.619 15.151 1.00 93.19 211 LYS A CA 1
ATOM 1728 C C . LYS A 1 211 ? -14.063 -4.538 14.407 1.00 93.19 211 LYS A C 1
ATOM 1730 O O . LYS A 1 211 ? -14.824 -3.781 15.001 1.00 93.19 211 LYS A O 1
ATOM 1735 N N . ILE A 1 212 ? -13.895 -4.486 13.092 1.00 91.62 212 ILE A N 1
ATOM 1736 C CA . ILE A 1 212 ? -14.630 -3.588 12.200 1.00 91.62 212 ILE A CA 1
ATOM 1737 C C . ILE A 1 212 ? -15.210 -4.416 11.063 1.00 91.62 212 ILE A C 1
ATOM 1739 O O . ILE A 1 212 ? -14.584 -5.352 10.559 1.00 91.62 212 ILE A O 1
ATOM 1743 N N . SER A 1 213 ? -16.448 -4.135 10.686 1.00 87.25 213 SER A N 1
ATOM 1744 C CA . SER A 1 213 ? -17.195 -4.911 9.702 1.00 87.25 213 SER A CA 1
ATOM 1745 C C . SER A 1 213 ? -18.175 -4.029 8.937 1.00 87.25 213 SER A C 1
ATOM 1747 O O . SER A 1 213 ? -18.660 -3.033 9.471 1.00 87.25 213 SER A O 1
ATOM 1749 N N . THR A 1 214 ? -18.494 -4.410 7.704 1.00 85.81 214 THR A N 1
ATOM 1750 C CA . THR A 1 214 ? -19.667 -3.881 6.997 1.00 85.81 214 THR A CA 1
ATOM 1751 C C . THR A 1 214 ? -20.888 -4.756 7.303 1.00 85.81 214 THR A C 1
ATOM 1753 O O . THR A 1 214 ? -20.747 -5.949 7.589 1.00 85.81 214 THR A O 1
ATOM 1756 N N . LEU A 1 215 ? -22.067 -4.132 7.325 1.00 82.69 215 LEU A N 1
ATOM 1757 C CA . LEU A 1 215 ? -23.372 -4.786 7.477 1.00 82.69 215 LEU A CA 1
ATOM 1758 C C . LEU A 1 215 ? -24.107 -4.936 6.140 1.00 82.69 215 LEU A C 1
ATOM 1760 O O . LEU A 1 215 ? -25.102 -5.656 6.064 1.00 82.69 215 LEU A O 1
ATOM 1764 N N . ASP A 1 216 ? -23.620 -4.269 5.093 1.00 72.12 216 ASP A N 1
ATOM 1765 C CA . ASP A 1 216 ? -23.975 -4.634 3.732 1.00 72.12 216 ASP A CA 1
ATOM 1766 C C . ASP A 1 216 ? -23.385 -6.005 3.414 1.00 72.12 216 ASP A C 1
ATOM 1768 O O . ASP A 1 216 ? -22.301 -6.360 3.886 1.00 72.12 216 ASP A O 1
ATOM 1772 N N . ALA A 1 217 ? -24.027 -6.731 2.500 1.00 54.97 217 ALA A N 1
ATOM 1773 C CA . ALA A 1 217 ? -23.289 -7.738 1.760 1.00 54.97 217 ALA A CA 1
ATOM 1774 C C . ALA A 1 217 ? -22.079 -7.054 1.086 1.00 54.97 217 ALA A C 1
ATOM 1776 O O . ALA A 1 217 ? -22.289 -6.077 0.356 1.00 54.97 217 ALA A O 1
ATOM 1777 N N . PRO A 1 218 ? -20.831 -7.549 1.254 1.00 50.75 218 PRO A N 1
ATOM 1778 C CA . PRO A 1 218 ? -19.737 -7.143 0.390 1.00 50.75 218 PRO A CA 1
ATOM 1779 C C . PRO A 1 218 ? -20.233 -7.414 -1.025 1.00 50.75 218 PRO A C 1
ATOM 1781 O O . PRO A 1 218 ? -20.899 -8.439 -1.217 1.00 50.75 218 PRO A O 1
ATOM 1784 N N . PRO A 1 219 ? -19.991 -6.501 -1.982 1.00 44.56 219 PRO A N 1
ATOM 1785 C CA . PRO A 1 219 ? -20.649 -6.534 -3.279 1.00 44.56 219 PRO A CA 1
ATOM 1786 C C . PRO A 1 219 ? -20.529 -7.942 -3.845 1.00 44.56 219 PRO A C 1
ATOM 1788 O O . PRO A 1 219 ? -19.424 -8.360 -4.199 1.00 44.56 219 PRO A O 1
ATOM 1791 N N . GLN A 1 220 ? -21.661 -8.671 -3.829 1.00 34.66 220 GLN A N 1
ATOM 1792 C CA . GLN A 1 220 ? -21.742 -10.074 -4.233 1.00 34.66 220 GLN A CA 1
ATOM 1793 C C . GLN A 1 220 ? -20.975 -10.158 -5.535 1.00 34.66 220 GLN A C 1
ATOM 1795 O O . GLN A 1 220 ? -21.343 -9.393 -6.434 1.00 34.66 220 GLN A O 1
ATOM 1800 N N . PRO A 1 221 ? -19.888 -10.950 -5.623 1.00 38.56 221 PRO A N 1
ATOM 1801 C CA . PRO A 1 221 ? -18.995 -10.857 -6.753 1.00 38.56 221 PRO A CA 1
ATOM 1802 C C . PRO A 1 221 ? -19.832 -11.146 -7.986 1.00 38.56 221 PRO A C 1
ATOM 1804 O O . PRO A 1 221 ? -20.231 -12.281 -8.251 1.00 38.56 221 PRO A O 1
ATOM 1807 N N . VAL A 1 222 ? -20.137 -10.079 -8.725 1.00 37.53 222 VAL A N 1
ATOM 1808 C CA . VAL A 1 222 ?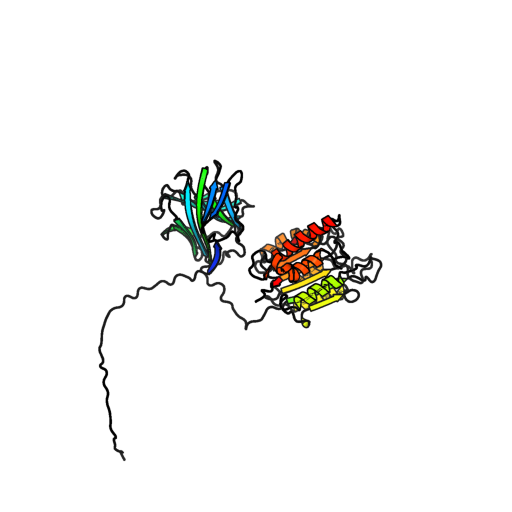 -20.662 -10.187 -10.067 1.00 37.53 222 VAL A CA 1
ATOM 1809 C C . VAL A 1 222 ? -19.504 -10.839 -10.781 1.00 37.53 222 VAL A C 1
ATOM 1811 O O . VAL A 1 222 ? -18.473 -10.210 -10.993 1.00 37.53 222 VAL A O 1
ATOM 1814 N N . ILE A 1 223 ? -19.632 -12.138 -11.021 1.00 38.16 223 ILE A N 1
ATOM 1815 C CA . ILE A 1 223 ? -18.673 -12.922 -11.776 1.00 38.16 223 ILE A CA 1
ATOM 1816 C C . ILE A 1 223 ? -19.143 -12.805 -13.228 1.00 38.16 223 ILE A C 1
ATOM 1818 O O . ILE A 1 223 ? -19.987 -13.603 -13.651 1.00 38.16 223 ILE A O 1
ATOM 1822 N N . PRO A 1 224 ? -18.638 -11.841 -14.031 1.00 43.12 224 PRO A N 1
ATOM 1823 C CA . PRO A 1 224 ? -18.733 -11.927 -15.477 1.00 43.12 224 PRO A CA 1
ATOM 1824 C C . PRO A 1 224 ? -17.862 -13.109 -15.912 1.00 43.12 224 PRO A C 1
ATOM 1826 O O . PRO A 1 224 ? -16.691 -12.959 -16.243 1.00 43.12 224 PRO A O 1
ATOM 1829 N N . LYS A 1 225 ? -18.440 -14.314 -15.830 1.00 43.00 225 LYS A N 1
ATOM 1830 C CA . LYS A 1 225 ? -17.902 -15.580 -16.344 1.00 43.00 225 LYS A CA 1
ATOM 1831 C C . LYS A 1 225 ? -16.395 -15.789 -16.073 1.00 43.00 225 LYS A C 1
ATOM 1833 O O . LYS A 1 225 ? -15.660 -16.181 -16.973 1.00 43.00 225 LYS A O 1
ATOM 1838 N N . ALA A 1 226 ? -15.970 -15.527 -14.834 1.00 48.38 226 ALA A N 1
ATOM 1839 C CA . ALA A 1 226 ? -14.606 -15.701 -14.324 1.00 48.38 226 ALA A CA 1
ATOM 1840 C C . ALA A 1 226 ? -13.507 -15.245 -15.304 1.00 48.38 226 ALA A C 1
ATOM 1842 O O . ALA A 1 226 ? -12.608 -16.011 -15.650 1.00 48.38 226 ALA A O 1
ATOM 1843 N N . GLU A 1 227 ? -13.588 -13.996 -15.767 1.00 59.69 227 GLU A N 1
ATOM 1844 C CA . GLU A 1 227 ? -12.515 -13.408 -16.564 1.00 59.69 227 GLU A CA 1
ATOM 1845 C C . GLU A 1 227 ? -11.275 -13.191 -15.678 1.00 59.69 227 GLU A C 1
ATOM 1847 O O . GLU A 1 227 ? -11.238 -12.285 -14.845 1.00 59.69 227 GLU A O 1
ATOM 1852 N N . VAL A 1 228 ? -10.285 -14.081 -15.819 1.00 71.44 228 VAL A N 1
ATOM 1853 C CA . VAL A 1 228 ? -8.991 -13.986 -15.128 1.00 71.44 228 VAL A CA 1
ATOM 1854 C C . VAL A 1 228 ? -8.315 -12.681 -15.565 1.00 71.44 228 VAL A C 1
ATOM 1856 O O . VAL A 1 228 ? -8.127 -12.500 -16.772 1.00 71.44 228 VAL A O 1
ATOM 1859 N N . PRO A 1 229 ? -7.960 -11.772 -14.637 1.00 85.81 229 PRO A N 1
ATOM 1860 C CA . PRO A 1 229 ? -7.325 -10.511 -14.993 1.00 85.81 229 PRO A CA 1
ATOM 1861 C C . PRO A 1 229 ? -6.002 -10.735 -15.719 1.00 85.81 229 PRO A C 1
ATOM 1863 O O . PRO A 1 229 ? -5.166 -11.525 -15.282 1.00 85.81 229 PRO A O 1
ATOM 1866 N N . ASN A 1 230 ? -5.802 -10.018 -16.818 1.00 92.81 230 ASN A N 1
ATOM 1867 C CA . ASN A 1 230 ? -4.542 -10.040 -17.543 1.00 92.81 230 ASN A CA 1
ATOM 1868 C C . ASN A 1 230 ? -3.531 -9.146 -16.830 1.00 92.81 230 ASN A C 1
ATOM 1870 O O . ASN A 1 230 ? -3.879 -8.086 -16.305 1.00 92.81 230 ASN A O 1
ATOM 1874 N N . ILE A 1 231 ? -2.260 -9.529 -16.907 1.00 95.12 231 ILE A N 1
ATOM 1875 C CA . ILE A 1 231 ? -1.165 -8.573 -16.779 1.00 95.12 231 ILE A CA 1
ATOM 1876 C C . ILE A 1 231 ? -0.720 -8.221 -18.201 1.00 95.12 231 ILE A C 1
ATOM 1878 O O . ILE A 1 231 ? -0.489 -9.111 -19.023 1.00 95.12 231 ILE A O 1
ATOM 1882 N N . TRP A 1 232 ? -0.638 -6.929 -18.501 1.00 97.31 232 TRP A N 1
ATOM 1883 C CA . TRP A 1 232 ? -0.118 -6.392 -19.758 1.00 97.31 232 TRP A CA 1
ATOM 1884 C C . TRP A 1 232 ? 1.198 -5.686 -19.478 1.00 97.31 232 TRP A C 1
ATOM 1886 O O . TRP A 1 232 ? 1.250 -4.848 -18.579 1.00 97.31 232 TRP A O 1
ATOM 1896 N N . LEU A 1 233 ? 2.248 -6.002 -20.239 1.00 97.69 233 LEU A N 1
ATOM 1897 C CA . LEU A 1 233 ? 3.587 -5.479 -19.976 1.00 97.69 233 LEU A CA 1
ATOM 1898 C C . LEU A 1 233 ? 4.194 -4.766 -21.184 1.00 97.69 233 LEU A C 1
ATOM 1900 O O . LEU A 1 233 ? 4.123 -5.233 -22.325 1.00 97.69 233 LEU A O 1
ATOM 1904 N N . VAL A 1 234 ? 4.862 -3.653 -20.896 1.00 98.38 234 VAL A N 1
ATOM 1905 C CA . VAL A 1 234 ? 5.831 -3.006 -21.783 1.00 98.38 234 VAL A CA 1
ATOM 1906 C C . VAL A 1 234 ? 7.128 -2.843 -20.993 1.00 98.38 234 VAL A C 1
ATOM 1908 O O . VAL A 1 234 ? 7.189 -2.069 -20.040 1.00 98.38 234 VAL A O 1
ATOM 1911 N N . LEU A 1 235 ? 8.136 -3.628 -21.361 1.00 98.38 235 LEU A N 1
ATOM 1912 C CA . LEU A 1 235 ? 9.453 -3.685 -20.737 1.00 98.38 235 LEU A CA 1
ATOM 1913 C C . LEU A 1 235 ? 10.458 -3.071 -21.714 1.00 98.38 235 LEU A C 1
ATOM 1915 O O . LEU A 1 235 ? 10.607 -3.567 -22.832 1.00 98.38 235 LEU A O 1
ATOM 1919 N N . VAL A 1 236 ? 11.115 -1.988 -21.304 1.00 98.50 236 VAL A N 1
ATOM 1920 C CA . VAL A 1 236 ? 12.047 -1.221 -22.139 1.00 98.50 236 VAL A CA 1
ATOM 1921 C C . VAL A 1 236 ? 13.428 -1.205 -21.491 1.00 98.50 236 VAL A C 1
ATOM 1923 O O . VAL A 1 236 ? 13.543 -0.788 -20.341 1.00 98.50 236 VAL A O 1
ATOM 1926 N N . GLY A 1 237 ? 14.453 -1.673 -22.203 1.00 97.56 237 GLY A N 1
ATOM 1927 C CA . GLY A 1 237 ? 15.838 -1.711 -21.724 1.00 97.56 237 GLY A CA 1
ATOM 1928 C C . GLY A 1 237 ? 16.786 -1.167 -22.786 1.00 97.56 237 GLY A C 1
ATOM 1929 O O . GLY A 1 237 ? 16.922 -1.782 -23.837 1.00 97.56 237 GLY A O 1
ATOM 1930 N N . VAL A 1 238 ? 17.414 -0.018 -22.542 1.00 96.81 238 VAL A N 1
ATOM 1931 C CA . VAL A 1 238 ? 18.351 0.602 -23.496 1.00 96.81 238 VAL A CA 1
ATOM 1932 C C . VAL A 1 238 ? 19.761 0.532 -22.918 1.00 96.81 238 VAL A C 1
ATOM 1934 O O . VAL A 1 238 ? 20.022 1.123 -21.866 1.00 96.81 238 VAL A O 1
ATOM 1937 N N . ALA A 1 239 ? 20.634 -0.252 -23.549 1.00 93.69 239 ALA A N 1
ATOM 1938 C CA . ALA A 1 239 ? 22.040 -0.414 -23.189 1.00 93.69 239 ALA A CA 1
ATOM 1939 C C . ALA A 1 239 ? 22.934 0.232 -24.255 1.00 93.69 239 ALA A C 1
ATOM 1941 O O . ALA A 1 239 ? 23.686 1.148 -23.934 1.00 93.69 239 ALA A O 1
ATOM 1942 N N . ASP A 1 240 ? 22.779 -0.204 -25.507 1.00 93.69 240 ASP A N 1
ATOM 1943 C CA . ASP A 1 240 ? 23.410 0.351 -26.714 1.00 93.69 240 ASP A CA 1
ATOM 1944 C C . ASP A 1 240 ? 22.596 1.555 -27.221 1.00 93.69 240 ASP A C 1
ATOM 1946 O O . ASP A 1 240 ? 21.380 1.444 -27.401 1.00 93.69 240 ASP A O 1
ATOM 1950 N N . TYR A 1 241 ? 23.245 2.703 -27.439 1.00 93.19 241 TYR A N 1
ATOM 1951 C CA . TYR A 1 241 ? 22.621 3.931 -27.948 1.00 93.19 241 TYR A CA 1
ATOM 1952 C C . TYR A 1 241 ? 23.142 4.308 -29.347 1.00 93.19 241 TYR A C 1
ATOM 1954 O O . TYR A 1 241 ? 24.335 4.268 -29.629 1.00 93.19 241 TYR A O 1
ATOM 1962 N N . LEU A 1 242 ? 22.254 4.786 -30.232 1.00 92.31 242 LEU A N 1
ATOM 1963 C CA . LEU A 1 242 ? 22.595 5.137 -31.627 1.00 92.31 242 LEU A CA 1
ATOM 1964 C C . LEU A 1 242 ? 23.622 6.283 -31.759 1.00 92.31 242 LEU A C 1
ATOM 1966 O O . LEU A 1 242 ? 24.212 6.493 -32.824 1.00 92.31 242 LEU A O 1
ATOM 1970 N N . HIS A 1 243 ? 23.785 7.067 -30.698 1.00 89.31 243 HIS A N 1
ATOM 1971 C CA . HIS A 1 243 ? 24.580 8.286 -30.643 1.00 89.31 243 HIS A CA 1
ATOM 1972 C C . HIS A 1 243 ? 25.416 8.313 -29.358 1.00 89.31 243 HIS A C 1
ATOM 1974 O O . HIS A 1 243 ? 25.075 7.647 -28.384 1.00 89.31 243 HIS A O 1
ATOM 1980 N N . GLU A 1 244 ? 26.493 9.107 -29.337 1.00 83.38 244 GLU A N 1
ATOM 1981 C CA . GLU A 1 244 ? 27.474 9.176 -28.237 1.00 83.38 244 GLU A CA 1
ATOM 1982 C C . GLU A 1 244 ? 26.921 9.856 -26.959 1.00 83.38 244 GLU A C 1
ATOM 1984 O O . GLU A 1 244 ? 27.402 10.898 -26.515 1.00 83.38 244 GLU A O 1
ATOM 1989 N N . VAL A 1 245 ? 25.896 9.256 -26.350 1.00 81.56 245 VAL A N 1
ATOM 1990 C CA . VAL A 1 245 ? 25.333 9.632 -25.040 1.00 81.56 245 VAL A CA 1
ATOM 1991 C C . VAL A 1 245 ? 25.840 8.735 -23.900 1.00 81.56 245 VAL A C 1
ATOM 1993 O O . VAL A 1 245 ? 25.607 9.044 -22.733 1.00 81.56 245 VAL A O 1
ATOM 1996 N N . GLY A 1 246 ? 26.603 7.691 -24.247 1.00 83.00 246 GLY A N 1
ATOM 1997 C CA . GLY A 1 246 ? 27.282 6.760 -23.346 1.00 83.00 246 GLY A CA 1
ATOM 1998 C C . GLY A 1 246 ? 26.453 5.509 -23.072 1.00 83.00 246 GLY A C 1
ATOM 1999 O O . GLY A 1 246 ? 25.356 5.608 -22.535 1.00 83.00 246 GLY A O 1
ATOM 2000 N N . ASP A 1 247 ? 26.982 4.337 -23.407 1.00 87.06 247 ASP A N 1
ATOM 2001 C CA . ASP A 1 247 ? 26.260 3.070 -23.254 1.00 87.06 247 ASP A CA 1
ATOM 2002 C C . ASP A 1 247 ? 26.164 2.612 -21.788 1.00 87.06 247 ASP A C 1
ATOM 2004 O O . ASP A 1 247 ? 26.998 2.957 -20.942 1.00 87.06 247 ASP A O 1
ATOM 2008 N N . LEU A 1 248 ? 25.139 1.812 -21.493 1.00 88.75 248 LEU A N 1
ATOM 2009 C CA . LEU A 1 248 ? 24.937 1.125 -20.212 1.00 88.75 248 LEU A CA 1
ATOM 2010 C C . LEU A 1 248 ? 25.223 -0.373 -20.371 1.00 88.75 248 LEU A C 1
ATOM 2012 O O . LEU A 1 248 ? 25.198 -0.909 -21.475 1.00 88.75 248 LEU A O 1
ATOM 2016 N N . SER A 1 249 ? 25.530 -1.066 -19.275 1.00 89.12 249 SER A N 1
ATOM 2017 C CA . SER A 1 249 ? 26.038 -2.445 -19.344 1.00 89.12 249 SER A CA 1
ATOM 2018 C C . SER A 1 249 ? 24.960 -3.522 -19.218 1.00 89.12 249 SER A C 1
ATOM 2020 O O . SER A 1 249 ? 25.154 -4.630 -19.720 1.00 89.12 249 SER A O 1
ATOM 2022 N N . PHE A 1 250 ? 23.857 -3.250 -18.512 1.00 92.38 250 PHE A N 1
ATOM 2023 C CA . PHE A 1 250 ? 23.004 -4.311 -17.969 1.00 92.38 250 PHE A CA 1
ATOM 2024 C C . PHE A 1 250 ? 21.489 -4.055 -17.999 1.00 92.38 250 PHE A C 1
ATOM 2026 O O . PHE A 1 250 ? 20.726 -4.949 -17.633 1.00 92.38 250 PHE A O 1
ATOM 2033 N N . THR A 1 251 ? 21.017 -2.909 -18.484 1.00 92.25 251 THR A N 1
ATOM 2034 C CA . THR A 1 251 ? 19.573 -2.593 -18.579 1.00 92.25 251 THR A CA 1
ATOM 2035 C C . THR A 1 251 ? 18.766 -3.648 -19.357 1.00 92.25 251 THR A C 1
ATOM 2037 O O . THR A 1 251 ? 17.609 -3.920 -19.027 1.00 92.25 251 THR A O 1
ATOM 2040 N N . VAL A 1 252 ? 19.390 -4.316 -20.336 1.00 93.56 252 VAL A N 1
ATOM 2041 C CA . VAL A 1 252 ? 18.836 -5.474 -21.063 1.00 93.56 252 VAL A CA 1
ATOM 2042 C C . VAL A 1 252 ? 18.688 -6.715 -20.164 1.00 93.56 252 VAL A C 1
ATOM 2044 O O . VAL A 1 252 ? 17.675 -7.412 -20.246 1.00 93.56 252 VAL A O 1
ATOM 2047 N N . ASN A 1 253 ? 19.638 -6.980 -19.258 1.00 93.19 253 ASN A N 1
ATOM 2048 C CA . ASN A 1 253 ? 19.522 -8.064 -18.270 1.00 93.19 253 ASN A CA 1
ATOM 2049 C C . ASN A 1 253 ? 18.354 -7.811 -17.309 1.00 93.19 253 ASN A C 1
ATOM 2051 O O . ASN A 1 253 ? 17.640 -8.747 -16.941 1.00 93.19 253 ASN A O 1
ATOM 2055 N N . ASP A 1 254 ? 18.144 -6.551 -16.928 1.00 93.00 254 ASP A N 1
ATOM 2056 C CA . ASP A 1 254 ? 17.091 -6.153 -16.000 1.00 93.00 254 ASP A CA 1
ATOM 2057 C C . ASP A 1 254 ? 15.680 -6.353 -16.590 1.00 93.00 254 ASP A C 1
ATOM 2059 O O . ASP A 1 254 ? 14.836 -6.997 -15.952 1.00 93.00 254 ASP A O 1
ATOM 2063 N N . VAL A 1 255 ? 15.427 -5.945 -17.844 1.00 95.81 255 VAL A N 1
ATOM 2064 C CA . VAL A 1 255 ? 14.142 -6.257 -18.512 1.00 95.81 255 VAL A CA 1
ATOM 2065 C C . VAL A 1 255 ? 13.943 -7.746 -18.775 1.00 95.81 255 VAL A C 1
ATOM 2067 O O . VAL A 1 255 ? 12.832 -8.254 -18.598 1.00 95.81 255 VAL A O 1
ATOM 2070 N N . MET A 1 256 ? 14.997 -8.469 -19.165 1.00 95.69 256 MET A N 1
ATOM 2071 C CA . MET A 1 256 ? 14.919 -9.914 -19.399 1.00 95.69 256 MET A CA 1
ATOM 2072 C C . MET A 1 256 ? 14.580 -10.683 -18.119 1.00 95.69 256 MET A C 1
ATOM 2074 O O . MET A 1 256 ? 13.858 -11.679 -18.164 1.00 95.69 256 MET A O 1
ATOM 2078 N N . ALA A 1 257 ? 15.041 -10.209 -16.965 1.00 94.25 257 ALA A N 1
ATOM 2079 C CA . ALA A 1 257 ? 14.728 -10.815 -15.683 1.00 94.25 257 ALA A CA 1
ATOM 2080 C C . ALA A 1 257 ? 13.269 -10.620 -15.264 1.00 94.25 257 ALA A C 1
ATOM 2082 O O . ALA A 1 257 ? 12.619 -11.589 -14.870 1.00 94.25 257 ALA A O 1
ATOM 2083 N N . LEU A 1 258 ? 12.737 -9.400 -15.393 1.00 94.69 258 LEU A N 1
ATOM 2084 C CA . LEU A 1 258 ? 11.322 -9.142 -15.129 1.00 94.69 258 LEU A CA 1
ATOM 2085 C C . LEU A 1 258 ? 10.430 -9.920 -16.098 1.00 94.69 258 LEU A C 1
ATOM 2087 O O . LEU A 1 258 ? 9.452 -10.521 -15.660 1.00 94.69 258 LEU A O 1
ATOM 2091 N N . LYS A 1 259 ? 10.798 -10.001 -17.384 1.00 96.31 259 LYS A N 1
ATOM 2092 C CA . LYS A 1 259 ? 10.120 -10.870 -18.356 1.00 96.31 259 LYS A CA 1
ATOM 2093 C C . LYS A 1 259 ? 10.051 -12.318 -17.856 1.00 96.31 259 LYS A C 1
ATOM 2095 O O . LYS A 1 259 ? 8.957 -12.870 -17.766 1.00 96.31 259 LYS A O 1
ATOM 2100 N N . ASN A 1 260 ? 11.193 -12.901 -17.486 1.00 94.69 260 ASN A N 1
ATOM 2101 C CA . ASN A 1 260 ? 11.270 -14.282 -17.001 1.00 94.69 260 ASN A CA 1
ATOM 2102 C C . ASN A 1 260 ? 10.459 -14.500 -15.707 1.00 94.69 260 ASN A C 1
ATOM 2104 O O . ASN A 1 260 ? 9.885 -15.572 -15.522 1.00 94.69 260 ASN A O 1
ATOM 2108 N N . PHE A 1 261 ? 10.386 -13.498 -14.822 1.00 93.88 261 PHE A N 1
ATOM 2109 C CA . PHE A 1 261 ? 9.529 -13.546 -13.636 1.00 93.88 261 PHE A CA 1
ATOM 2110 C C . PHE A 1 261 ? 8.039 -13.559 -14.005 1.00 93.88 261 PHE A C 1
ATOM 2112 O O . PHE A 1 261 ? 7.329 -14.465 -13.570 1.00 93.88 261 PHE A O 1
ATOM 2119 N N . TYR A 1 262 ? 7.564 -12.615 -14.824 1.00 95.06 262 TYR A N 1
ATOM 2120 C CA . TYR A 1 262 ? 6.147 -12.533 -15.201 1.00 95.06 262 TYR A CA 1
ATOM 2121 C C . TYR A 1 262 ? 5.685 -13.734 -16.049 1.00 95.06 262 TYR A C 1
ATOM 2123 O O . TYR A 1 262 ? 4.545 -14.168 -15.918 1.00 95.06 262 TYR A O 1
ATOM 2131 N N . GLU A 1 263 ? 6.560 -14.342 -16.856 1.00 94.56 263 GLU A N 1
ATOM 2132 C CA . GLU A 1 263 ? 6.272 -15.615 -17.543 1.00 94.56 263 GLU A CA 1
ATOM 2133 C C . GLU A 1 263 ? 6.232 -16.829 -16.589 1.00 94.56 263 GLU A C 1
ATOM 2135 O O . GLU A 1 263 ? 5.679 -17.873 -16.943 1.00 94.56 263 GLU A O 1
ATOM 2140 N N . SER A 1 264 ? 6.787 -16.722 -15.376 1.00 91.94 264 SER A N 1
ATOM 2141 C CA . SER A 1 264 ? 6.753 -17.793 -14.372 1.00 91.94 264 SER A CA 1
ATOM 2142 C C . SER A 1 264 ? 5.390 -17.883 -13.663 1.00 91.94 264 SER A C 1
ATOM 2144 O O . SER A 1 264 ? 4.681 -16.878 -13.561 1.00 91.94 264 SER A O 1
ATOM 2146 N N . PRO A 1 265 ? 5.023 -19.042 -13.077 1.00 87.69 265 PRO A N 1
ATOM 2147 C CA . PRO A 1 265 ? 3.798 -19.172 -12.282 1.00 87.69 265 PRO A CA 1
ATOM 2148 C C . PRO A 1 265 ? 3.686 -18.144 -11.147 1.00 87.69 265 PRO A C 1
ATOM 2150 O O . PRO A 1 265 ? 2.607 -17.601 -10.924 1.00 87.69 265 PRO A O 1
ATOM 2153 N N . ASN A 1 266 ? 4.802 -17.826 -10.484 1.00 85.25 266 ASN A N 1
ATOM 2154 C CA . ASN A 1 266 ? 4.850 -16.882 -9.364 1.00 85.25 266 ASN A CA 1
ATOM 2155 C C . ASN A 1 266 ? 4.613 -15.421 -9.796 1.00 85.25 266 ASN A C 1
ATOM 2157 O O . ASN A 1 266 ? 4.197 -14.606 -8.976 1.00 85.25 266 ASN A O 1
ATOM 2161 N N . GLY A 1 267 ? 4.862 -15.096 -11.070 1.00 87.06 267 GLY A N 1
ATOM 2162 C CA . GLY A 1 267 ? 4.547 -13.802 -11.686 1.00 87.06 267 GLY A CA 1
ATOM 2163 C C . GLY A 1 267 ? 3.222 -13.786 -12.455 1.00 87.06 267 GLY A C 1
ATOM 2164 O O . GLY A 1 267 ? 2.968 -12.854 -13.213 1.00 87.06 267 GLY A O 1
ATOM 2165 N N . GLY A 1 268 ? 2.375 -14.808 -12.280 1.00 88.44 268 GLY A N 1
ATOM 2166 C CA . GLY A 1 268 ? 1.053 -14.899 -12.906 1.00 88.44 268 GLY A CA 1
ATOM 2167 C C . GLY A 1 268 ? 1.003 -15.655 -14.239 1.00 88.44 268 GLY A C 1
ATOM 2168 O O . GLY A 1 268 ? -0.048 -15.652 -14.877 1.00 88.44 268 GLY A O 1
ATOM 2169 N N . ALA A 1 269 ? 2.094 -16.314 -14.653 1.00 90.88 269 ALA A N 1
ATOM 2170 C CA . ALA A 1 269 ? 2.205 -17.084 -15.900 1.00 90.88 269 ALA A CA 1
ATOM 2171 C C . ALA A 1 269 ? 1.751 -16.294 -17.145 1.00 90.88 269 ALA A C 1
ATOM 2173 O O . ALA A 1 269 ? 0.981 -16.782 -17.978 1.00 90.88 269 ALA A O 1
ATOM 2174 N N . VAL A 1 270 ? 2.198 -15.040 -17.242 1.00 94.81 270 VAL A N 1
ATOM 2175 C CA . VAL A 1 270 ? 1.711 -14.072 -18.225 1.00 94.81 270 VAL A CA 1
ATOM 2176 C C . VAL A 1 270 ? 2.001 -14.553 -19.653 1.00 94.81 270 VAL A C 1
ATOM 2178 O O . VAL A 1 270 ? 3.158 -14.816 -19.988 1.00 94.81 270 VAL A O 1
ATOM 2181 N N . PRO A 1 271 ? 0.986 -14.629 -20.538 1.00 94.25 271 PRO A N 1
ATOM 2182 C CA . PRO A 1 271 ? 1.197 -15.011 -21.927 1.00 94.25 271 PRO A CA 1
ATOM 2183 C C . PRO A 1 271 ? 2.170 -14.067 -22.639 1.00 94.25 271 PRO A C 1
ATOM 2185 O O . PRO A 1 271 ? 2.014 -12.847 -22.578 1.00 94.25 271 PRO A O 1
ATOM 2188 N N . ALA A 1 272 ? 3.105 -14.618 -23.417 1.00 93.31 272 ALA A N 1
ATOM 2189 C CA . ALA A 1 272 ? 4.050 -13.828 -24.213 1.00 93.31 272 ALA A CA 1
ATOM 2190 C C . ALA A 1 272 ? 3.359 -12.835 -25.178 1.00 93.31 272 ALA A C 1
ATOM 2192 O O . ALA A 1 272 ? 3.927 -11.800 -25.507 1.00 93.31 272 ALA A O 1
ATOM 2193 N N . THR A 1 273 ? 2.106 -13.091 -25.578 1.00 95.25 273 THR A N 1
ATOM 2194 C CA . THR A 1 273 ? 1.270 -12.149 -26.348 1.00 95.25 273 THR A CA 1
ATOM 2195 C C . THR A 1 273 ? 0.974 -10.844 -25.614 1.00 95.25 273 THR A C 1
ATOM 2197 O O . THR A 1 273 ? 0.718 -9.831 -26.266 1.00 95.25 273 THR A O 1
ATOM 2200 N N . ASN A 1 274 ? 0.993 -10.850 -24.281 1.00 96.50 274 ASN A N 1
ATOM 2201 C CA . ASN A 1 274 ? 0.674 -9.709 -23.423 1.00 96.50 274 ASN A CA 1
ATOM 2202 C C . ASN A 1 274 ? 1.927 -8.914 -23.021 1.00 96.50 274 ASN A C 1
ATOM 2204 O O . ASN A 1 274 ? 1.810 -7.774 -22.567 1.00 96.50 274 ASN A O 1
ATOM 2208 N N . ILE A 1 275 ? 3.110 -9.501 -23.218 1.00 97.56 275 ILE A N 1
ATOM 2209 C CA . ILE A 1 275 ? 4.412 -8.886 -22.967 1.00 97.56 275 ILE A CA 1
ATOM 2210 C C . ILE A 1 275 ? 4.882 -8.173 -24.234 1.00 97.56 275 ILE A C 1
ATOM 2212 O O . ILE A 1 275 ? 4.724 -8.658 -25.353 1.00 97.56 275 ILE A O 1
ATOM 2216 N N . THR A 1 276 ? 5.478 -7.001 -24.064 1.00 98.44 276 THR A N 1
ATOM 2217 C CA . THR A 1 276 ? 6.193 -6.279 -25.118 1.00 98.44 276 THR A CA 1
ATOM 2218 C C . THR A 1 276 ? 7.578 -6.002 -24.581 1.00 98.44 276 THR A C 1
ATOM 2220 O O . THR A 1 276 ? 7.704 -5.291 -23.589 1.00 98.44 276 THR A O 1
ATOM 2223 N N . LEU A 1 277 ? 8.594 -6.594 -25.197 1.00 98.38 277 LEU A N 1
ATOM 2224 C CA . LEU A 1 277 ? 9.990 -6.332 -24.880 1.00 98.38 277 LEU A CA 1
ATOM 2225 C C . LEU A 1 277 ? 10.557 -5.439 -25.982 1.00 98.38 277 LEU A C 1
ATOM 2227 O O . LEU A 1 277 ? 10.438 -5.781 -27.157 1.00 98.38 277 LEU A O 1
ATOM 2231 N N . LEU A 1 278 ? 11.145 -4.312 -25.597 1.00 98.56 278 LEU A N 1
ATOM 2232 C CA . LEU A 1 278 ? 11.862 -3.411 -26.490 1.00 98.56 278 LEU A CA 1
ATOM 2233 C C . LEU A 1 278 ? 13.265 -3.204 -25.918 1.00 98.56 278 LEU A C 1
ATOM 2235 O O . LEU A 1 278 ? 13.411 -2.701 -24.804 1.00 98.56 278 LEU A O 1
ATOM 2239 N N . THR A 1 279 ? 14.282 -3.608 -26.669 1.00 98.12 279 THR A N 1
ATOM 2240 C CA . THR A 1 279 ? 15.693 -3.526 -26.269 1.00 98.12 279 THR A CA 1
ATOM 2241 C C . THR A 1 279 ? 16.488 -2.742 -27.295 1.00 98.12 279 THR A C 1
ATOM 2243 O O . THR A 1 279 ? 16.258 -2.933 -28.486 1.00 98.12 279 THR A O 1
ATOM 2246 N N . ASP A 1 280 ? 17.415 -1.893 -26.852 1.00 96.69 280 ASP A N 1
ATOM 2247 C CA . ASP A 1 280 ? 18.378 -1.190 -27.717 1.00 96.69 280 ASP A CA 1
ATOM 2248 C C . ASP A 1 280 ? 17.702 -0.594 -28.970 1.00 96.69 280 ASP A C 1
ATOM 2250 O O . ASP A 1 280 ? 16.727 0.143 -28.845 1.00 96.69 280 ASP A O 1
ATOM 2254 N N . LYS A 1 281 ? 18.124 -0.967 -30.184 1.00 97.19 281 LYS A N 1
ATOM 2255 C CA . LYS A 1 281 ? 17.546 -0.507 -31.464 1.00 97.19 281 LYS A CA 1
ATOM 2256 C C . LYS A 1 281 ? 16.030 -0.718 -31.637 1.00 97.19 281 LYS A C 1
ATOM 2258 O O . LYS A 1 281 ? 15.415 -0.040 -32.459 1.00 97.19 281 LYS A O 1
ATOM 2263 N N . GLU A 1 282 ? 15.410 -1.662 -30.923 1.00 98.00 282 GLU A N 1
ATOM 2264 C CA . GLU A 1 282 ? 13.953 -1.829 -30.904 1.00 98.00 282 GLU A CA 1
ATOM 2265 C C . GLU A 1 282 ? 13.266 -0.821 -29.957 1.00 98.00 282 GLU A C 1
ATOM 2267 O O . GLU A 1 282 ? 12.103 -0.473 -30.173 1.00 98.00 282 GLU A O 1
ATOM 2272 N N . ALA A 1 283 ? 13.971 -0.306 -28.946 1.00 97.62 283 ALA A N 1
ATOM 2273 C CA . ALA A 1 283 ? 13.507 0.673 -27.960 1.00 97.62 283 ALA A CA 1
ATOM 2274 C C . ALA A 1 283 ? 13.549 2.124 -28.474 1.00 97.62 283 ALA A C 1
ATOM 2276 O O . ALA A 1 283 ? 14.078 3.025 -27.817 1.00 97.62 283 ALA A O 1
ATOM 2277 N N . THR A 1 284 ? 12.952 2.359 -29.646 1.00 96.94 284 THR A N 1
ATOM 2278 C CA . THR A 1 284 ? 12.797 3.711 -30.202 1.00 96.94 284 THR A CA 1
ATOM 2279 C C . THR A 1 284 ? 11.650 4.480 -29.557 1.00 96.94 284 THR A C 1
ATOM 2281 O O . THR A 1 284 ? 10.721 3.880 -29.005 1.00 96.94 284 THR A O 1
ATOM 2284 N N . ARG A 1 285 ? 11.664 5.815 -29.661 1.00 96.19 285 ARG A N 1
ATOM 2285 C CA . ARG A 1 285 ? 10.635 6.698 -29.088 1.00 96.19 285 ARG A CA 1
ATOM 2286 C C . ARG A 1 285 ? 9.230 6.254 -29.484 1.00 96.19 285 ARG A C 1
ATOM 2288 O O . ARG A 1 285 ? 8.355 6.063 -28.636 1.00 96.19 285 ARG A O 1
ATOM 2295 N N . ASP A 1 286 ? 9.025 6.070 -30.783 1.00 96.38 286 ASP A N 1
ATOM 2296 C CA . ASP A 1 286 ? 7.717 5.735 -31.330 1.00 96.38 286 ASP A CA 1
ATOM 2297 C C . ASP A 1 286 ? 7.343 4.271 -31.061 1.00 96.38 286 ASP A C 1
ATOM 2299 O O . ASP A 1 286 ? 6.170 4.001 -30.799 1.00 96.38 286 ASP A O 1
ATOM 2303 N N . ASN A 1 287 ? 8.300 3.335 -31.018 1.00 98.12 287 ASN A N 1
ATOM 2304 C CA . ASN A 1 287 ? 8.021 1.953 -30.612 1.00 98.12 287 ASN A CA 1
ATOM 2305 C C . ASN A 1 287 ? 7.553 1.881 -29.151 1.00 98.12 287 ASN A C 1
ATOM 2307 O O . ASN A 1 287 ? 6.530 1.254 -28.875 1.00 98.12 287 ASN A O 1
ATOM 2311 N N . ILE A 1 288 ? 8.242 2.568 -28.231 1.00 98.19 288 ILE A N 1
ATOM 2312 C CA . ILE A 1 288 ? 7.891 2.627 -26.802 1.00 98.19 288 ILE A CA 1
ATOM 2313 C C . ILE A 1 288 ? 6.479 3.191 -26.616 1.00 98.19 288 ILE A C 1
ATOM 2315 O O . ILE A 1 288 ? 5.633 2.580 -25.957 1.00 98.19 288 ILE A O 1
ATOM 2319 N N . LEU A 1 289 ? 6.198 4.342 -27.229 1.00 97.44 289 LEU A N 1
ATOM 2320 C CA . LEU A 1 289 ? 4.912 5.019 -27.084 1.00 97.44 289 LEU A CA 1
ATOM 2321 C C . LEU A 1 289 ? 3.768 4.249 -27.755 1.00 97.44 289 LEU A C 1
ATOM 2323 O O . LEU A 1 289 ? 2.663 4.206 -27.215 1.00 97.44 289 LEU A O 1
ATOM 2327 N N . ASN A 1 290 ? 4.007 3.615 -28.905 1.00 97.94 290 ASN A N 1
ATOM 2328 C CA . ASN A 1 290 ? 2.986 2.821 -29.587 1.00 97.94 290 ASN A CA 1
ATOM 2329 C C . ASN A 1 290 ? 2.724 1.487 -28.875 1.00 97.94 290 ASN A C 1
ATOM 2331 O O . ASN A 1 290 ? 1.560 1.113 -28.742 1.00 97.94 290 ASN A O 1
ATOM 2335 N N . ALA A 1 291 ? 3.750 0.825 -28.331 1.00 98.06 291 ALA A N 1
ATOM 2336 C CA . ALA A 1 291 ? 3.580 -0.330 -27.451 1.00 98.06 291 ALA A CA 1
ATOM 2337 C C . ALA A 1 291 ? 2.742 0.035 -26.215 1.00 98.06 291 ALA A C 1
ATOM 2339 O O . ALA A 1 291 ? 1.751 -0.637 -25.922 1.00 98.06 291 ALA A O 1
ATOM 2340 N N . LEU A 1 292 ? 3.072 1.139 -25.532 1.00 97.31 292 LEU A N 1
ATOM 2341 C CA . LEU A 1 292 ? 2.324 1.584 -24.355 1.00 97.31 292 LEU A CA 1
ATOM 2342 C C . LEU A 1 292 ? 0.866 1.925 -24.690 1.00 97.31 292 LEU A C 1
ATOM 2344 O O . LEU A 1 292 ? -0.030 1.498 -23.965 1.00 97.31 292 LEU A O 1
ATOM 2348 N N . ARG A 1 293 ? 0.605 2.614 -25.811 1.00 97.56 293 ARG A N 1
ATOM 2349 C CA . ARG A 1 293 ? -0.762 2.894 -26.297 1.00 97.56 293 ARG A CA 1
ATOM 2350 C C . ARG A 1 293 ? -1.535 1.609 -26.595 1.00 97.56 293 ARG A C 1
ATOM 2352 O O . ARG A 1 293 ? -2.676 1.488 -26.163 1.00 97.56 293 ARG A O 1
ATOM 2359 N N . GLN A 1 294 ? -0.922 0.638 -27.274 1.00 96.50 294 GLN A N 1
ATOM 2360 C CA . GLN A 1 294 ? -1.561 -0.645 -27.587 1.00 96.50 294 GLN A CA 1
ATOM 2361 C C . GLN A 1 294 ? -1.916 -1.432 -26.319 1.00 96.50 294 GLN A C 1
ATOM 2363 O O . GLN A 1 294 ? -3.029 -1.947 -26.217 1.00 96.50 294 GLN A O 1
ATOM 2368 N N . ARG A 1 295 ? -1.021 -1.494 -25.323 1.00 96.50 295 ARG A N 1
ATOM 2369 C CA . ARG A 1 295 ? -1.307 -2.179 -24.048 1.00 96.50 295 ARG A CA 1
ATOM 2370 C C . ARG A 1 295 ? -2.314 -1.421 -23.183 1.00 96.50 295 ARG A C 1
ATOM 2372 O O . ARG A 1 295 ? -3.188 -2.054 -22.602 1.00 96.50 295 ARG A O 1
ATOM 2379 N N . ALA A 1 296 ? -2.264 -0.089 -23.166 1.00 94.50 296 ALA A N 1
ATOM 2380 C CA . ALA A 1 296 ? -3.273 0.744 -22.515 1.00 94.50 296 ALA A CA 1
ATOM 2381 C C . ALA A 1 296 ? -4.672 0.564 -23.125 1.00 94.50 296 ALA A C 1
ATOM 2383 O O . ALA A 1 296 ? -5.645 0.506 -22.387 1.00 94.50 296 ALA A O 1
ATOM 2384 N N . GLN A 1 297 ? -4.784 0.428 -24.449 1.00 94.50 297 GLN A N 1
ATOM 2385 C CA . GLN A 1 297 ? -6.069 0.235 -25.134 1.00 94.50 297 GLN A CA 1
ATOM 2386 C C . GLN A 1 297 ? -6.599 -1.206 -25.059 1.00 94.50 297 GLN A C 1
ATOM 2388 O O . GLN A 1 297 ? -7.810 -1.407 -25.115 1.00 94.50 297 GLN A O 1
ATOM 2393 N N . ALA A 1 298 ? -5.721 -2.206 -24.930 1.00 92.69 298 ALA A N 1
ATOM 2394 C CA . ALA A 1 298 ? -6.110 -3.613 -24.794 1.00 92.69 298 ALA A CA 1
ATOM 2395 C C . ALA A 1 298 ? -6.599 -3.987 -23.381 1.00 92.69 298 ALA A C 1
ATOM 2397 O O . ALA A 1 298 ? -7.329 -4.969 -23.228 1.00 92.69 298 ALA A O 1
ATOM 2398 N N . ALA A 1 299 ? -6.188 -3.233 -22.357 1.00 94.12 299 ALA A N 1
ATOM 2399 C CA . ALA A 1 299 ? -6.439 -3.571 -20.963 1.00 94.12 299 ALA A CA 1
ATOM 2400 C C . ALA A 1 299 ? -7.875 -3.268 -20.499 1.00 94.12 299 ALA A C 1
ATOM 2402 O O . ALA A 1 299 ? -8.488 -2.268 -20.871 1.00 94.12 299 ALA A O 1
ATOM 2403 N N . LYS A 1 300 ? -8.401 -4.137 -19.634 1.00 93.00 300 LYS A N 1
ATOM 2404 C CA . LYS A 1 300 ? -9.748 -4.073 -19.048 1.00 93.00 300 LYS A CA 1
ATOM 2405 C C . LYS A 1 300 ? -9.719 -3.576 -17.596 1.00 93.00 300 LYS A C 1
ATOM 2407 O O . LYS A 1 300 ? -8.677 -3.660 -16.956 1.00 93.00 300 LYS A O 1
ATOM 2412 N N . PRO A 1 301 ? -10.855 -3.147 -17.008 1.00 89.38 301 PRO A N 1
ATOM 2413 C CA . PRO A 1 301 ? -10.888 -2.581 -15.654 1.00 89.38 301 PRO A CA 1
ATOM 2414 C C . PRO A 1 301 ? -10.297 -3.428 -14.521 1.00 89.38 301 PRO A C 1
ATOM 2416 O O . PRO A 1 301 ? -9.878 -2.849 -13.524 1.00 89.38 301 PRO A O 1
ATOM 2419 N N . LEU A 1 302 ? -10.254 -4.758 -14.648 1.00 87.06 302 LEU A N 1
ATOM 2420 C CA . LEU A 1 302 ? -9.650 -5.647 -13.645 1.00 87.06 302 LEU A CA 1
ATOM 2421 C C . LEU A 1 302 ? -8.159 -5.936 -13.888 1.00 87.06 302 LEU A C 1
ATOM 2423 O O . LEU A 1 302 ? -7.481 -6.361 -12.952 1.00 87.06 302 LEU A O 1
ATOM 2427 N N . ASP A 1 303 ? -7.672 -5.720 -15.113 1.00 93.12 303 ASP A N 1
ATOM 2428 C CA . ASP A 1 303 ? -6.304 -6.032 -15.532 1.00 93.12 303 ASP A CA 1
ATOM 2429 C C . ASP A 1 303 ? -5.271 -5.156 -14.801 1.00 93.12 303 ASP A C 1
ATOM 2431 O O . ASP A 1 303 ? -5.561 -4.034 -14.369 1.00 93.12 303 ASP A O 1
ATOM 2435 N N . LEU A 1 304 ? -4.037 -5.658 -14.719 1.00 93.56 304 LEU A N 1
ATOM 2436 C CA . LEU A 1 304 ? -2.859 -4.899 -14.303 1.00 93.56 304 LEU A CA 1
ATOM 2437 C C . LEU A 1 304 ? -2.068 -4.469 -15.543 1.00 93.56 304 LEU A C 1
ATOM 2439 O O . LEU A 1 304 ? -1.646 -5.303 -16.342 1.00 93.56 304 LEU A O 1
ATOM 2443 N N . LEU A 1 305 ? -1.824 -3.170 -15.689 1.00 96.44 305 LEU A N 1
ATOM 2444 C CA . LEU A 1 305 ? -0.937 -2.638 -16.722 1.00 96.44 305 LEU A CA 1
ATOM 2445 C C . LEU A 1 305 ? 0.406 -2.242 -16.101 1.00 96.44 305 LEU A C 1
ATOM 2447 O O . LEU A 1 305 ? 0.460 -1.338 -15.267 1.00 96.44 305 LEU A O 1
ATOM 2451 N N . VAL A 1 306 ? 1.477 -2.917 -16.519 1.00 96.06 306 VAL A N 1
ATOM 2452 C CA . VAL A 1 306 ? 2.855 -2.664 -16.086 1.00 96.06 306 VAL A CA 1
ATOM 2453 C C . VAL A 1 306 ? 3.637 -2.003 -17.218 1.00 96.06 306 VAL A C 1
ATOM 2455 O O . VAL A 1 306 ? 3.672 -2.507 -18.342 1.00 96.06 306 VAL A O 1
ATOM 2458 N N . PHE A 1 307 ? 4.322 -0.904 -16.917 1.00 97.25 307 PHE A N 1
ATOM 2459 C CA . PHE A 1 307 ? 5.390 -0.386 -17.772 1.00 97.25 307 PHE A CA 1
ATOM 2460 C C . PHE A 1 307 ? 6.655 -0.173 -16.947 1.00 97.25 307 PHE A C 1
ATOM 2462 O O . PHE A 1 307 ? 6.623 0.431 -15.873 1.00 97.25 307 PHE A O 1
ATOM 2469 N N . TYR A 1 308 ? 7.754 -0.709 -17.461 1.00 97.31 308 TYR A N 1
ATOM 2470 C CA . TYR A 1 308 ? 9.072 -0.660 -16.853 1.00 97.31 308 TYR A CA 1
ATOM 2471 C C . TYR A 1 308 ? 10.060 -0.096 -17.877 1.00 97.31 308 TYR A C 1
ATOM 2473 O O . TYR A 1 308 ? 10.073 -0.539 -19.028 1.00 97.31 308 TYR A O 1
ATOM 2481 N N . PHE A 1 309 ? 10.903 0.839 -17.445 1.00 97.06 309 PHE A N 1
ATOM 2482 C CA . PHE A 1 309 ? 12.000 1.384 -18.240 1.00 97.06 309 PHE A CA 1
ATOM 2483 C C . PHE A 1 309 ? 13.315 1.304 -17.461 1.00 97.06 309 PHE A C 1
ATOM 2485 O O . PHE A 1 309 ? 13.385 1.817 -16.343 1.00 97.06 309 PHE A O 1
ATOM 2492 N N . ALA A 1 310 ? 14.344 0.730 -18.086 1.00 95.62 310 ALA A N 1
ATOM 2493 C CA . ALA A 1 310 ? 15.743 0.815 -17.684 1.00 95.62 310 ALA A CA 1
ATOM 2494 C C . ALA A 1 310 ? 16.566 1.472 -18.797 1.00 95.62 310 ALA A C 1
ATOM 2496 O O . ALA A 1 310 ? 16.500 1.063 -19.958 1.00 95.62 310 ALA A O 1
ATOM 2497 N N . GLY A 1 311 ? 17.342 2.493 -18.449 1.00 93.12 311 GLY A N 1
ATOM 2498 C CA . GLY A 1 311 ? 18.108 3.275 -19.416 1.00 93.12 311 GLY A CA 1
ATOM 2499 C C . GLY A 1 311 ? 18.466 4.648 -18.867 1.00 93.12 311 GLY A C 1
ATOM 2500 O O . GLY A 1 311 ? 18.197 4.968 -17.705 1.00 93.12 311 GLY A O 1
ATOM 2501 N N . HIS A 1 312 ? 19.030 5.508 -19.711 1.00 90.62 312 HIS A N 1
ATOM 2502 C CA . HIS A 1 312 ? 19.314 6.875 -19.291 1.00 90.62 312 HIS A CA 1
ATOM 2503 C C . HIS A 1 312 ? 18.047 7.702 -19.080 1.00 90.62 312 HIS A C 1
ATOM 2505 O O . HIS A 1 312 ? 17.047 7.601 -19.797 1.00 90.62 312 HIS A O 1
ATOM 2511 N N . GLY A 1 313 ? 18.138 8.593 -18.096 1.00 88.25 313 GLY A N 1
ATOM 2512 C CA . GLY A 1 313 ? 17.133 9.595 -17.783 1.00 88.25 313 GLY A CA 1
ATOM 2513 C C . GLY A 1 313 ? 17.798 10.927 -17.471 1.00 88.25 313 GLY A C 1
ATOM 2514 O O . GLY A 1 313 ? 18.879 10.983 -16.882 1.00 88.25 313 GLY A O 1
ATOM 2515 N N . ARG A 1 314 ? 17.145 12.017 -17.871 1.00 84.25 314 ARG A N 1
ATOM 2516 C CA . ARG A 1 314 ? 17.576 13.388 -17.564 1.00 84.25 314 ARG A CA 1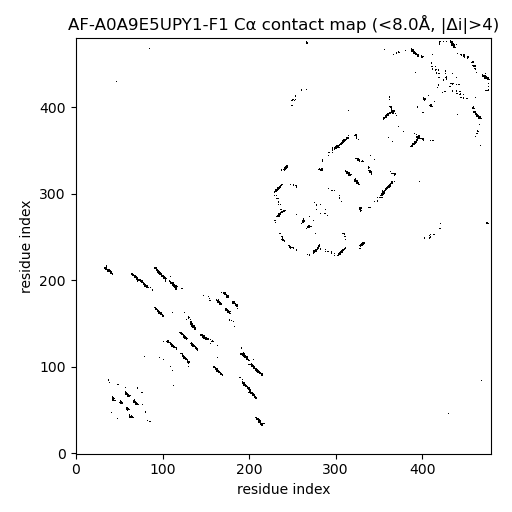
ATOM 2517 C C . ARG A 1 314 ? 16.393 14.210 -17.086 1.00 84.25 314 ARG A C 1
ATOM 2519 O O . ARG A 1 314 ? 15.278 14.021 -17.559 1.00 84.25 314 ARG A O 1
ATOM 2526 N N . ALA A 1 315 ? 16.634 15.146 -16.176 1.00 81.81 315 ALA A N 1
ATOM 2527 C CA . ALA A 1 315 ? 15.588 15.978 -15.585 1.00 81.81 315 ALA A CA 1
ATOM 2528 C C . ALA A 1 315 ? 15.806 17.474 -15.908 1.00 81.81 315 ALA A C 1
ATOM 2530 O O . ALA A 1 315 ? 16.183 18.240 -15.015 1.00 81.81 315 ALA A O 1
ATOM 2531 N N . PRO A 1 316 ? 15.637 17.905 -17.180 1.00 80.25 316 PRO A N 1
ATOM 2532 C CA . PRO A 1 316 ? 15.745 19.310 -17.565 1.00 80.25 316 PRO A CA 1
ATOM 2533 C C . PRO A 1 316 ? 14.746 20.182 -16.799 1.00 80.25 316 PRO A C 1
ATOM 2535 O O . PRO A 1 316 ? 13.649 19.741 -16.445 1.00 80.25 316 PRO A O 1
ATOM 2538 N N . VAL A 1 317 ? 15.128 21.440 -16.571 1.00 77.69 317 VAL A N 1
ATOM 2539 C CA . VAL A 1 317 ? 14.247 22.446 -15.970 1.00 77.69 317 VAL A CA 1
ATOM 2540 C C . VAL A 1 317 ? 13.317 22.998 -17.050 1.00 77.69 317 VAL A C 1
ATOM 2542 O O . VAL A 1 317 ? 13.773 23.645 -17.990 1.00 77.69 317 VAL A O 1
ATOM 2545 N N . LEU A 1 318 ? 12.018 22.750 -16.903 1.00 70.50 318 LEU A N 1
ATOM 2546 C CA . LEU A 1 318 ? 10.939 23.273 -17.735 1.00 70.50 318 LEU A CA 1
ATOM 2547 C C . LEU A 1 318 ? 9.944 23.992 -16.818 1.00 70.50 318 LEU A C 1
ATOM 2549 O O . LEU A 1 318 ? 9.470 23.406 -15.847 1.00 70.50 318 LEU A O 1
ATOM 2553 N N . ASN A 1 319 ? 9.624 25.254 -17.115 1.00 75.19 319 ASN A N 1
ATOM 2554 C CA . ASN A 1 319 ? 8.729 26.088 -16.297 1.00 75.19 319 ASN A CA 1
ATOM 2555 C C . ASN A 1 319 ? 9.101 26.052 -14.797 1.00 75.19 319 ASN A C 1
ATOM 2557 O O . ASN A 1 319 ? 8.283 25.705 -13.948 1.00 75.19 319 ASN A O 1
ATOM 2561 N N . GLU A 1 320 ? 10.374 26.344 -14.501 1.00 74.50 320 GLU A N 1
ATOM 2562 C CA . GLU A 1 320 ? 10.984 26.368 -13.155 1.00 74.50 320 GLU A CA 1
ATOM 2563 C C . GLU A 1 320 ? 11.033 25.021 -12.399 1.00 74.50 320 GLU A C 1
ATOM 2565 O O . GLU A 1 320 ? 11.650 24.940 -11.339 1.00 74.50 320 GLU A O 1
ATOM 2570 N N . ARG A 1 321 ? 10.476 23.934 -12.954 1.00 67.75 321 ARG A N 1
ATOM 2571 C CA . ARG A 1 321 ? 10.462 22.591 -12.347 1.00 67.75 321 ARG A CA 1
ATOM 2572 C C . ARG A 1 321 ? 11.329 21.613 -13.131 1.00 67.75 321 ARG A C 1
ATOM 2574 O O . ARG A 1 321 ? 11.448 21.723 -14.348 1.00 67.75 321 ARG A O 1
ATOM 2581 N N . ARG A 1 322 ? 11.915 20.617 -12.465 1.00 72.81 322 ARG A N 1
ATOM 2582 C CA . ARG A 1 322 ? 12.584 19.510 -13.165 1.00 72.81 322 ARG A CA 1
ATOM 2583 C C . ARG A 1 322 ? 11.552 18.476 -13.609 1.00 72.81 322 ARG A C 1
ATOM 2585 O O . ARG A 1 322 ? 10.733 18.045 -12.810 1.00 72.81 322 ARG A O 1
ATOM 2592 N N . VAL A 1 323 ? 11.601 18.068 -14.876 1.00 75.06 323 VAL A N 1
ATOM 2593 C CA . VAL A 1 323 ? 10.705 17.043 -15.439 1.00 75.06 323 VAL A CA 1
ATOM 2594 C C . VAL A 1 323 ? 11.554 15.915 -16.001 1.00 75.06 323 VAL A C 1
ATOM 2596 O O . VAL A 1 323 ? 12.357 16.154 -16.903 1.00 75.06 323 VAL A O 1
ATOM 2599 N N . LEU A 1 324 ? 11.387 14.687 -15.502 1.00 84.62 324 LEU A N 1
ATOM 2600 C CA . LEU A 1 324 ? 12.123 13.546 -16.046 1.00 84.62 324 LEU A CA 1
ATOM 2601 C C . LEU A 1 324 ? 11.740 13.300 -17.511 1.00 84.62 324 LEU A C 1
ATOM 2603 O O . LEU A 1 324 ? 10.559 13.244 -17.863 1.00 84.62 324 LEU A O 1
ATOM 2607 N N . HIS A 1 325 ? 12.760 13.116 -18.339 1.00 89.19 325 HIS A N 1
ATOM 2608 C CA . HIS A 1 325 ? 12.660 12.574 -19.681 1.00 89.19 325 HIS A CA 1
ATOM 2609 C C . HIS A 1 325 ? 13.455 11.267 -19.738 1.00 89.19 325 HIS A C 1
ATOM 2611 O O . HIS A 1 325 ? 14.631 11.244 -19.362 1.00 89.19 325 HIS A O 1
ATOM 2617 N N . LEU A 1 326 ? 12.807 10.202 -20.205 1.00 92.81 326 LEU A N 1
ATOM 2618 C CA . LEU A 1 326 ? 13.432 8.919 -20.532 1.00 92.81 326 LEU A CA 1
ATOM 2619 C C . LEU A 1 326 ? 14.114 9.044 -21.901 1.00 92.81 326 LEU A C 1
ATOM 2621 O O . LEU A 1 326 ? 13.618 9.786 -22.755 1.00 92.81 326 LEU A O 1
ATOM 2625 N N . LEU A 1 327 ? 15.238 8.355 -22.115 1.00 94.00 327 LEU A N 1
ATOM 2626 C CA . LEU A 1 327 ? 16.035 8.465 -23.343 1.00 94.00 327 LEU A CA 1
ATOM 2627 C C . LEU A 1 327 ? 15.965 7.165 -24.168 1.00 94.00 327 LEU A C 1
ATOM 2629 O O . LEU A 1 327 ? 16.596 6.182 -23.775 1.00 94.00 327 LEU A O 1
ATOM 2633 N N . PRO A 1 328 ? 15.206 7.144 -25.284 1.00 95.44 328 PRO A N 1
ATOM 2634 C CA . PRO A 1 328 ? 15.186 6.042 -26.250 1.00 95.44 328 PRO A CA 1
ATOM 2635 C C . PRO A 1 328 ? 16.500 5.901 -27.023 1.00 95.44 328 PRO A C 1
ATOM 2637 O O . PRO A 1 328 ? 17.346 6.795 -26.991 1.00 95.44 328 PRO A O 1
ATOM 2640 N N . TYR A 1 329 ? 16.615 4.807 -27.774 1.00 96.25 329 TYR A N 1
ATOM 2641 C CA . TYR A 1 329 ? 17.772 4.455 -28.602 1.00 96.25 329 TYR A CA 1
ATOM 2642 C C . TYR A 1 329 ? 18.325 5.592 -29.476 1.00 96.25 329 TYR A C 1
ATOM 2644 O O . TYR A 1 329 ? 19.527 5.850 -29.485 1.00 96.25 329 TYR A O 1
ATOM 2652 N N . GLU A 1 330 ? 17.446 6.287 -30.201 1.00 94.25 330 GLU A N 1
ATOM 2653 C CA . GLU A 1 330 ? 17.777 7.366 -31.135 1.00 94.25 330 GLU A CA 1
ATOM 2654 C C . GLU A 1 330 ? 17.914 8.748 -30.469 1.00 94.25 330 GLU A C 1
ATOM 2656 O O . GLU A 1 330 ? 17.837 9.782 -31.136 1.00 94.25 330 GLU A O 1
ATOM 2661 N N . TYR A 1 331 ? 18.098 8.802 -29.146 1.00 92.56 331 TYR A N 1
ATOM 2662 C CA . TYR A 1 331 ? 18.365 10.062 -28.464 1.00 92.56 331 TYR A CA 1
ATOM 2663 C C . TYR A 1 331 ? 19.761 10.607 -28.823 1.00 92.56 331 TYR A C 1
ATOM 2665 O O . TYR A 1 331 ? 20.787 10.025 -28.489 1.00 92.56 331 TYR A O 1
ATOM 2673 N N . ASP A 1 332 ? 19.794 11.763 -29.486 1.00 85.31 332 ASP A N 1
ATOM 2674 C CA . ASP A 1 332 ? 20.970 12.362 -30.142 1.00 85.31 332 ASP A CA 1
ATOM 2675 C C . ASP A 1 332 ? 21.812 13.284 -29.241 1.00 85.31 332 ASP A C 1
ATOM 2677 O O . ASP A 1 332 ? 22.680 14.014 -29.719 1.00 85.31 332 ASP A O 1
ATOM 2681 N N . GLY A 1 333 ? 21.529 13.314 -27.936 1.00 79.44 333 GLY A N 1
ATOM 2682 C CA . GLY A 1 333 ? 22.183 14.211 -26.981 1.00 79.44 333 GLY A CA 1
ATOM 2683 C C . GLY A 1 333 ? 21.676 15.661 -26.994 1.00 79.44 333 GLY A C 1
ATOM 2684 O O . GLY A 1 333 ? 21.859 16.358 -25.994 1.00 79.44 333 GLY A O 1
ATOM 2685 N N . ILE A 1 334 ? 21.010 16.111 -28.064 1.00 76.19 334 ILE A N 1
ATOM 2686 C CA . ILE A 1 334 ? 20.774 17.534 -28.371 1.00 76.19 334 ILE A CA 1
ATOM 2687 C C . ILE A 1 334 ? 19.276 17.868 -28.431 1.00 76.19 334 ILE A C 1
ATOM 2689 O O . ILE A 1 334 ? 18.837 18.890 -27.897 1.00 76.19 334 ILE A O 1
ATOM 2693 N N . ASN A 1 335 ? 18.480 17.030 -29.088 1.00 67.38 335 ASN A N 1
ATOM 2694 C CA . ASN A 1 335 ? 17.090 17.284 -29.418 1.00 67.38 335 ASN A CA 1
ATOM 2695 C C . ASN A 1 335 ? 16.140 16.743 -28.339 1.00 67.38 335 ASN A C 1
ATOM 2697 O O . ASN A 1 335 ? 16.031 15.545 -28.087 1.00 67.38 335 ASN A O 1
ATOM 2701 N N . ASN A 1 336 ? 15.354 17.630 -27.728 1.00 72.00 336 ASN A N 1
ATOM 2702 C CA . ASN A 1 336 ? 14.350 17.228 -26.740 1.00 72.00 336 ASN A CA 1
ATOM 2703 C C . ASN A 1 336 ? 13.145 16.478 -27.342 1.00 72.00 336 ASN A C 1
ATOM 2705 O O . ASN A 1 336 ? 12.329 15.984 -26.574 1.00 72.00 336 ASN A O 1
ATOM 2709 N N . GLN A 1 337 ? 13.028 16.380 -28.672 1.00 77.12 337 GLN A N 1
ATOM 2710 C CA . GLN A 1 337 ? 11.926 15.686 -29.351 1.00 77.12 337 GLN A CA 1
ATOM 2711 C C . GLN A 1 337 ? 12.055 14.154 -29.330 1.00 77.12 337 GLN A C 1
ATOM 2713 O O . GLN A 1 337 ? 11.029 13.481 -29.283 1.00 77.12 337 GLN A O 1
ATOM 2718 N N . THR A 1 338 ? 13.275 13.599 -29.377 1.00 83.69 338 THR A N 1
ATOM 2719 C CA . THR A 1 338 ? 13.511 12.138 -29.347 1.00 83.69 338 THR A CA 1
ATOM 2720 C C . THR A 1 338 ? 13.422 11.571 -27.930 1.00 83.69 338 THR A C 1
ATOM 2722 O O . THR A 1 338 ? 12.993 10.438 -27.740 1.00 83.69 338 THR A O 1
ATOM 2725 N N . ALA A 1 339 ? 13.747 12.377 -26.916 1.00 90.88 339 ALA A N 1
ATOM 2726 C CA . ALA A 1 339 ? 13.500 12.041 -25.518 1.00 90.88 339 ALA A CA 1
ATOM 2727 C C . ALA A 1 339 ? 11.990 11.985 -25.211 1.00 90.88 339 ALA A C 1
ATOM 2729 O O . ALA A 1 339 ? 11.209 12.768 -25.751 1.00 90.88 339 ALA A O 1
ATOM 2730 N N . ILE A 1 340 ? 11.577 11.100 -24.301 1.00 92.62 340 ILE A N 1
ATOM 2731 C CA . ILE A 1 340 ? 10.172 10.954 -23.897 1.00 92.62 340 ILE A CA 1
ATOM 2732 C C . ILE A 1 340 ? 9.952 11.654 -22.549 1.00 92.62 340 ILE A C 1
ATOM 2734 O O . ILE A 1 340 ? 10.451 11.159 -21.533 1.00 92.62 340 ILE A O 1
ATOM 2738 N N . PRO A 1 341 ? 9.184 12.757 -22.475 1.00 89.38 341 PRO A N 1
ATOM 2739 C CA . PRO A 1 341 ? 8.785 13.336 -21.199 1.00 89.38 341 PRO A CA 1
ATOM 2740 C C . PRO A 1 341 ? 7.893 12.357 -20.428 1.00 89.38 341 PRO A C 1
ATOM 2742 O O . PRO A 1 341 ? 6.940 11.807 -20.986 1.00 89.38 341 PRO A O 1
ATOM 2745 N N . TYR A 1 342 ? 8.125 12.214 -19.120 1.00 84.25 342 TYR A N 1
ATOM 2746 C CA . TYR A 1 342 ? 7.275 11.424 -18.216 1.00 84.25 342 TYR A CA 1
ATOM 2747 C C . TYR A 1 342 ? 5.770 11.726 -18.385 1.00 84.25 342 TYR A C 1
ATOM 2749 O O . TYR A 1 342 ? 4.928 10.838 -18.294 1.00 84.25 342 TYR A O 1
ATOM 2757 N N . THR A 1 343 ? 5.429 12.973 -18.715 1.00 84.50 343 THR A N 1
ATOM 2758 C CA . THR A 1 343 ? 4.050 13.445 -18.890 1.00 84.50 343 THR A CA 1
ATOM 2759 C C . THR A 1 343 ? 3.323 12.848 -20.098 1.00 84.50 343 THR A C 1
ATOM 2761 O O . THR A 1 343 ? 2.106 12.703 -20.055 1.00 84.50 343 THR A O 1
ATOM 2764 N N . GLU A 1 344 ? 4.031 12.502 -21.178 1.00 90.19 344 GLU A N 1
ATOM 2765 C CA . GLU A 1 344 ? 3.425 11.857 -22.358 1.00 90.19 344 GLU A CA 1
ATOM 2766 C C . GLU A 1 344 ? 3.089 10.392 -22.047 1.00 90.19 344 GLU A C 1
ATOM 2768 O O . GLU A 1 344 ? 2.003 9.902 -22.356 1.00 90.19 344 GLU A O 1
ATOM 2773 N N . ILE A 1 345 ? 4.001 9.728 -21.337 1.00 90.25 345 ILE A N 1
ATOM 2774 C CA . ILE A 1 345 ? 3.826 8.386 -20.774 1.00 90.25 345 ILE A CA 1
ATOM 2775 C C . ILE A 1 345 ? 2.637 8.399 -19.784 1.00 90.25 345 ILE A C 1
ATOM 2777 O O . ILE A 1 345 ? 1.789 7.506 -19.841 1.00 90.25 345 ILE A O 1
ATOM 2781 N N . GLN A 1 346 ? 2.479 9.467 -18.985 1.00 84.75 346 GLN A N 1
ATOM 2782 C CA . GLN A 1 346 ? 1.394 9.638 -17.996 1.00 84.75 346 GLN A CA 1
ATOM 2783 C C . GLN A 1 346 ? 0.022 9.723 -18.653 1.00 84.75 346 GLN A C 1
ATOM 2785 O O . GLN A 1 346 ? -0.878 8.959 -18.303 1.00 84.75 346 GLN A O 1
ATOM 2790 N N . GLN A 1 347 ? -0.111 10.565 -19.675 1.00 87.62 347 GLN A N 1
ATOM 2791 C CA . GLN A 1 347 ? -1.357 10.721 -20.421 1.00 87.62 347 GLN A CA 1
ATOM 2792 C C . GLN A 1 347 ? -1.838 9.397 -21.039 1.00 87.62 347 GLN A C 1
ATOM 2794 O O . GLN A 1 347 ? -3.035 9.120 -21.020 1.00 87.62 347 GLN A O 1
ATOM 2799 N N . ILE A 1 348 ? -0.929 8.550 -21.538 1.00 90.75 348 ILE A N 1
ATOM 2800 C CA . ILE A 1 348 ? -1.281 7.242 -22.121 1.00 90.75 348 ILE A CA 1
ATOM 2801 C C . ILE A 1 348 ? -1.797 6.268 -21.045 1.00 90.75 348 ILE A C 1
ATOM 2803 O O . ILE A 1 348 ? -2.780 5.559 -21.259 1.00 90.75 348 ILE A O 1
ATOM 2807 N N . ILE A 1 349 ? -1.162 6.240 -19.873 1.00 86.25 349 ILE A N 1
ATOM 2808 C CA . ILE A 1 349 ? -1.493 5.325 -18.766 1.00 86.25 349 ILE A CA 1
ATOM 2809 C C . ILE A 1 349 ? -2.728 5.770 -17.970 1.00 86.25 349 ILE A C 1
ATOM 2811 O O . ILE A 1 349 ? -3.475 4.932 -17.462 1.00 86.25 349 ILE A O 1
ATOM 2815 N N . GLU A 1 350 ? -3.022 7.065 -17.913 1.00 82.81 350 GLU A N 1
ATOM 2816 C CA . GLU A 1 350 ? -4.274 7.589 -17.351 1.00 82.81 350 GLU A CA 1
ATOM 2817 C C . GLU A 1 350 ? -5.482 7.361 -18.277 1.00 82.81 350 GLU A C 1
ATOM 2819 O O . GLU A 1 350 ? -6.607 7.213 -17.793 1.00 82.81 350 GLU A O 1
ATOM 2824 N N . GLN A 1 351 ? -5.255 7.242 -19.589 1.00 86.88 351 GLN A N 1
ATOM 2825 C CA . GLN A 1 351 ? -6.276 6.867 -20.578 1.00 86.88 351 GLN A CA 1
ATOM 2826 C C . GLN A 1 351 ? -6.584 5.358 -20.615 1.00 86.88 351 GLN A C 1
ATOM 2828 O O . GLN A 1 351 ? -7.600 4.966 -21.189 1.00 86.88 351 GLN A O 1
ATOM 2833 N N . SER A 1 352 ? -5.754 4.512 -19.995 1.00 91.06 352 SER A N 1
ATOM 2834 C CA . SER A 1 352 ? -6.010 3.068 -19.895 1.00 91.06 352 SER A CA 1
ATOM 2835 C C . SER A 1 352 ? -7.308 2.768 -19.120 1.00 91.06 352 SER A C 1
ATOM 2837 O O . SER A 1 352 ? -7.531 3.371 -18.063 1.00 91.06 352 SER A O 1
ATOM 2839 N N . PRO A 1 353 ? -8.150 1.811 -19.565 1.00 90.12 353 PRO A N 1
ATOM 2840 C CA . PRO A 1 353 ? -9.288 1.333 -18.783 1.00 90.12 353 PRO A CA 1
ATOM 2841 C C . PRO A 1 353 ? -8.881 0.534 -17.539 1.00 90.12 353 PRO A C 1
ATOM 2843 O O . PRO A 1 353 ? -9.714 0.364 -16.650 1.00 90.12 353 PRO A O 1
ATOM 2846 N N . ALA A 1 354 ? -7.638 0.038 -17.461 1.00 91.19 354 ALA A N 1
ATOM 2847 C CA . ALA A 1 354 ? -7.135 -0.723 -16.318 1.00 91.19 354 ALA A CA 1
ATOM 2848 C C . ALA A 1 354 ? -7.205 0.098 -15.028 1.00 91.19 354 ALA A C 1
ATOM 2850 O O . ALA A 1 354 ? -6.558 1.142 -14.913 1.00 91.19 354 ALA A O 1
ATOM 2851 N N . LYS A 1 355 ? -7.933 -0.382 -14.010 1.00 87.44 355 LYS A N 1
ATOM 2852 C CA . LYS A 1 355 ? -7.955 0.303 -12.710 1.00 87.44 355 LYS A CA 1
ATOM 2853 C C . LYS A 1 355 ? -6.580 0.266 -12.046 1.00 87.44 355 LYS A C 1
ATOM 2855 O O . LYS A 1 355 ? -6.205 1.266 -11.441 1.00 87.44 355 LYS A O 1
ATOM 2860 N N . LYS A 1 356 ? -5.820 -0.821 -12.231 1.00 91.00 356 LYS A N 1
ATOM 2861 C CA . LYS A 1 356 ? -4.500 -1.070 -11.634 1.00 91.00 356 LYS A CA 1
ATOM 2862 C C . LYS A 1 356 ? -3.373 -0.782 -12.624 1.00 91.00 356 LYS A C 1
ATOM 2864 O O . LYS A 1 356 ? -3.277 -1.439 -13.662 1.00 91.00 356 LYS A O 1
ATOM 2869 N N . ARG A 1 357 ? -2.505 0.179 -12.304 1.00 92.12 357 ARG A N 1
ATOM 2870 C CA . ARG A 1 357 ? -1.318 0.520 -13.105 1.00 92.12 357 ARG A CA 1
ATOM 2871 C C . ARG A 1 357 ? -0.070 0.578 -12.229 1.00 92.12 357 ARG A C 1
ATOM 2873 O O . ARG A 1 357 ? -0.058 1.276 -11.216 1.00 92.12 357 ARG A O 1
ATOM 2880 N N . LEU A 1 358 ? 0.964 -0.147 -12.647 1.00 92.75 358 LEU A N 1
ATOM 2881 C CA . LEU A 1 358 ? 2.280 -0.184 -12.016 1.00 92.75 358 LEU A CA 1
ATOM 2882 C C . LEU A 1 358 ? 3.319 0.394 -12.972 1.00 92.75 358 LEU A C 1
ATOM 2884 O O . LEU A 1 358 ? 3.447 -0.037 -14.119 1.00 92.75 358 LEU A O 1
ATOM 2888 N N . TRP A 1 359 ? 4.097 1.335 -12.463 1.00 90.44 359 TRP A N 1
ATOM 2889 C CA . TRP A 1 359 ? 5.205 1.942 -13.170 1.00 90.44 359 TRP A CA 1
ATOM 2890 C C . TRP A 1 359 ? 6.500 1.837 -12.409 1.00 90.44 359 TRP A C 1
ATOM 2892 O O . TRP A 1 359 ? 6.539 2.022 -11.195 1.00 90.44 359 TRP A O 1
ATOM 2902 N N . ILE A 1 360 ? 7.563 1.553 -13.153 1.00 93.62 360 ILE A N 1
ATOM 2903 C CA . ILE A 1 360 ? 8.894 1.357 -12.606 1.00 93.62 360 ILE A CA 1
ATOM 2904 C C . ILE A 1 360 ? 9.897 2.031 -13.541 1.00 93.62 360 ILE A C 1
ATOM 2906 O O . ILE A 1 360 ? 9.911 1.790 -14.747 1.00 93.62 360 ILE A O 1
ATOM 2910 N N . MET A 1 361 ? 10.702 2.925 -12.980 1.00 91.00 361 MET A N 1
ATOM 2911 C CA . MET A 1 361 ? 11.545 3.847 -13.732 1.00 91.00 361 MET A CA 1
ATOM 2912 C C . MET A 1 361 ? 12.971 3.765 -13.184 1.00 91.00 361 MET A C 1
ATOM 2914 O O . MET A 1 361 ? 13.341 4.521 -12.281 1.00 91.00 361 MET A O 1
ATOM 2918 N N . ASP A 1 362 ? 13.758 2.819 -13.709 1.00 87.56 362 ASP A N 1
ATOM 2919 C CA . ASP A 1 362 ? 15.175 2.674 -13.376 1.00 87.56 362 ASP A CA 1
ATOM 2920 C C . ASP A 1 362 ? 16.034 3.551 -14.292 1.00 87.56 362 ASP A C 1
ATOM 2922 O O . ASP A 1 362 ? 16.566 3.125 -15.316 1.00 87.56 362 ASP A O 1
ATOM 2926 N N . ALA A 1 363 ? 16.094 4.831 -13.934 1.00 81.94 363 ALA A N 1
ATOM 2927 C CA . ALA A 1 363 ? 16.843 5.842 -14.659 1.00 81.94 363 ALA A CA 1
ATOM 2928 C C . ALA A 1 363 ? 17.383 6.910 -13.700 1.00 81.94 363 ALA A C 1
ATOM 2930 O O . ALA A 1 363 ? 16.774 7.216 -12.667 1.00 81.94 363 ALA A O 1
ATOM 2931 N N . CYS A 1 364 ? 18.506 7.528 -14.068 1.00 76.44 364 CYS A N 1
ATOM 2932 C CA . CYS A 1 364 ? 19.074 8.653 -13.331 1.00 76.44 364 CYS A CA 1
ATOM 2933 C C . CYS A 1 364 ? 18.060 9.799 -13.178 1.00 76.44 364 CYS A C 1
ATOM 2935 O O . CYS A 1 364 ? 17.306 10.113 -14.100 1.00 76.44 364 CYS A O 1
ATOM 2937 N N . HIS A 1 365 ? 18.061 10.446 -12.007 1.00 73.12 365 HIS A N 1
ATOM 2938 C CA . HIS A 1 365 ? 17.131 11.522 -11.636 1.00 73.12 365 HIS A CA 1
ATOM 2939 C C . HIS A 1 365 ? 15.637 11.129 -11.607 1.00 73.12 365 HIS A C 1
ATOM 2941 O O . HIS A 1 365 ? 14.779 12.018 -11.584 1.00 73.12 365 HIS A O 1
ATOM 2947 N N . SER A 1 366 ? 15.307 9.830 -11.590 1.00 62.66 366 SER A N 1
ATOM 2948 C CA . SER A 1 366 ? 13.939 9.309 -11.774 1.00 62.66 366 SER A CA 1
ATOM 2949 C C . SER A 1 366 ? 12.895 9.902 -10.817 1.00 62.66 366 SER A C 1
ATOM 2951 O O . SER A 1 366 ? 11.771 10.178 -11.241 1.00 62.66 366 SER A O 1
ATOM 2953 N N . GLY A 1 367 ? 13.274 10.219 -9.574 1.00 50.81 367 GLY A N 1
ATOM 2954 C CA . GLY A 1 367 ? 12.416 10.895 -8.591 1.00 50.81 367 GLY A CA 1
ATOM 2955 C C . GLY A 1 367 ? 11.814 12.239 -9.040 1.00 50.81 367 GLY A C 1
ATOM 2956 O O . GLY A 1 367 ? 10.807 12.664 -8.481 1.00 50.81 367 GLY A O 1
ATOM 2957 N N . GLY A 1 368 ? 12.348 12.881 -10.089 1.00 56.56 368 GLY A N 1
ATOM 2958 C CA . GLY A 1 368 ? 11.752 14.079 -10.700 1.00 56.56 368 GLY A CA 1
ATOM 2959 C C . GLY A 1 368 ? 10.370 13.878 -11.325 1.00 56.56 368 GLY A C 1
ATOM 2960 O O . GLY A 1 368 ? 9.643 14.844 -11.537 1.00 56.56 368 GLY A O 1
ATOM 2961 N N . ALA A 1 369 ? 9.980 12.635 -11.604 1.00 56.81 369 ALA A N 1
ATOM 2962 C CA . ALA A 1 369 ? 8.607 12.314 -11.982 1.00 56.81 369 ALA A CA 1
ATOM 2963 C C . ALA A 1 369 ? 7.619 12.522 -10.819 1.00 56.81 369 ALA A C 1
ATOM 2965 O O . ALA A 1 369 ? 6.507 13.013 -11.018 1.00 56.81 369 ALA A O 1
ATOM 2966 N N . LEU A 1 370 ? 8.050 12.201 -9.597 1.00 56.06 370 LEU A N 1
ATOM 2967 C CA . LEU A 1 370 ? 7.201 12.186 -8.405 1.00 56.06 370 LEU A CA 1
ATOM 2968 C C . LEU A 1 370 ? 6.987 13.604 -7.848 1.00 56.06 370 LEU A C 1
ATOM 2970 O O . LEU A 1 370 ? 5.890 13.938 -7.407 1.00 56.06 370 LEU A O 1
ATOM 2974 N N . GLU A 1 371 ? 7.976 14.501 -7.979 1.00 58.03 371 GLU A N 1
ATOM 2975 C CA . GLU A 1 371 ? 7.762 15.932 -7.699 1.00 58.03 371 GLU A CA 1
ATOM 2976 C C . GLU A 1 371 ? 6.588 16.496 -8.517 1.00 58.03 371 GLU A C 1
ATOM 2978 O O . GLU A 1 371 ? 5.746 17.210 -7.967 1.00 58.03 371 GLU A O 1
ATOM 2983 N N . LYS A 1 372 ? 6.466 16.125 -9.803 1.00 58.12 372 LYS A N 1
ATOM 2984 C CA . LYS A 1 372 ? 5.312 16.518 -10.624 1.00 58.12 372 LYS A CA 1
ATOM 2985 C C . LYS A 1 372 ? 4.012 15.871 -10.137 1.00 58.12 372 LYS A C 1
ATOM 2987 O O . LYS A 1 372 ? 3.015 16.585 -10.029 1.00 58.12 372 LYS A O 1
ATOM 2992 N N . MET A 1 373 ? 4.004 14.567 -9.839 1.00 55.12 373 MET A N 1
ATOM 2993 C CA . MET A 1 373 ? 2.809 13.880 -9.321 1.00 55.12 373 MET A CA 1
ATOM 2994 C C . MET A 1 373 ? 2.248 14.581 -8.077 1.00 55.12 373 MET A C 1
ATOM 2996 O O . MET A 1 373 ? 1.054 14.875 -8.024 1.00 55.12 373 MET A O 1
ATOM 3000 N N . SER A 1 374 ? 3.117 14.938 -7.127 1.00 54.19 374 SER A N 1
ATOM 3001 C CA . SER A 1 374 ? 2.738 15.609 -5.876 1.00 54.19 374 SER A CA 1
ATOM 3002 C C . SER A 1 374 ? 2.044 16.971 -6.068 1.00 54.19 374 SER A C 1
ATOM 3004 O O . SER A 1 374 ? 1.256 17.397 -5.217 1.00 54.19 374 SER A O 1
ATOM 3006 N N . GLY A 1 375 ? 2.324 17.650 -7.187 1.00 50.06 375 GLY A N 1
ATOM 3007 C CA . GLY A 1 375 ? 1.719 18.927 -7.559 1.00 50.06 375 GLY A CA 1
ATOM 3008 C C . GLY A 1 375 ? 0.430 18.754 -8.359 1.00 50.06 375 GLY A C 1
ATOM 3009 O O . GLY A 1 375 ? -0.626 19.216 -7.935 1.00 50.06 375 GLY A O 1
ATOM 3010 N N . ASP A 1 376 ? 0.514 18.086 -9.509 1.00 52.09 376 ASP A N 1
ATOM 3011 C CA . ASP A 1 376 ? -0.564 18.077 -10.503 1.00 52.09 376 ASP A CA 1
ATOM 3012 C C . ASP A 1 376 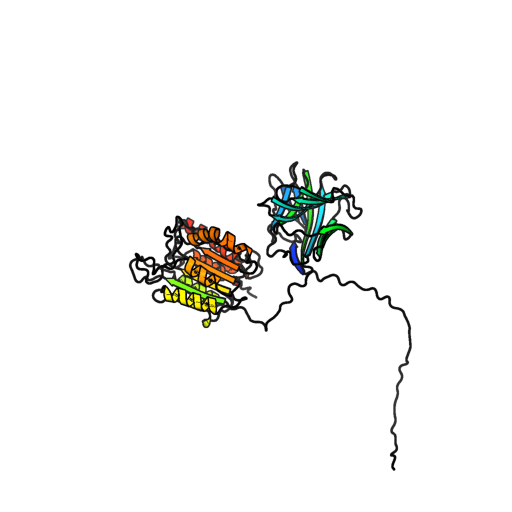? -1.725 17.140 -10.114 1.00 52.09 376 ASP A C 1
ATOM 3014 O O . ASP A 1 376 ? -2.883 17.418 -10.425 1.00 52.09 376 ASP A O 1
ATOM 3018 N N . MET A 1 377 ? -1.460 16.052 -9.380 1.00 46.78 377 MET A N 1
ATOM 3019 C CA . MET A 1 377 ? -2.507 15.087 -9.006 1.00 46.78 377 MET A CA 1
ATOM 3020 C C . MET A 1 377 ? -3.395 15.579 -7.853 1.00 46.78 377 MET A C 1
ATOM 3022 O O . MET A 1 377 ? -4.442 14.990 -7.580 1.00 46.78 377 MET A O 1
ATOM 3026 N N . ARG A 1 378 ? -3.001 16.657 -7.162 1.00 45.12 378 ARG A N 1
ATOM 3027 C CA . ARG A 1 378 ? -3.647 17.117 -5.922 1.00 45.12 378 ARG A CA 1
ATOM 3028 C C . ARG A 1 378 ? -5.056 17.680 -6.134 1.00 45.12 378 ARG A C 1
ATOM 3030 O O . ARG A 1 378 ? -5.869 17.617 -5.216 1.00 45.12 378 ARG A O 1
ATOM 3037 N N . GLU A 1 379 ? -5.358 18.167 -7.337 1.00 42.53 379 GLU A N 1
ATOM 3038 C CA . GLU A 1 379 ? -6.724 18.517 -7.755 1.00 42.53 379 GLU A CA 1
ATOM 3039 C C . GLU A 1 379 ? -7.470 17.304 -8.346 1.00 42.53 379 GLU A C 1
ATOM 3041 O O . GLU A 1 379 ? -8.651 17.106 -8.062 1.00 42.53 379 GLU A O 1
ATOM 3046 N N . LEU A 1 380 ? -6.773 16.446 -9.103 1.00 41.34 380 LEU A N 1
ATOM 3047 C CA . LEU A 1 380 ? -7.359 15.310 -9.827 1.00 41.34 380 LEU A CA 1
ATOM 3048 C C . LEU A 1 380 ? -7.799 14.145 -8.915 1.00 41.34 380 LEU A C 1
ATOM 3050 O O . LEU A 1 380 ? -8.728 13.409 -9.249 1.00 41.34 380 LEU A O 1
ATOM 3054 N N . TYR A 1 381 ? -7.168 13.959 -7.750 1.00 42.78 381 TYR A N 1
ATOM 3055 C CA . TYR A 1 381 ? -7.469 12.839 -6.846 1.00 42.78 381 TYR A CA 1
ATOM 3056 C C . TYR A 1 381 ? -8.841 12.898 -6.149 1.00 42.78 381 TYR A C 1
ATOM 3058 O O . TYR A 1 381 ? -9.226 11.889 -5.545 1.00 42.78 381 TYR A O 1
ATOM 3066 N N . ARG A 1 382 ? -9.577 14.018 -6.243 1.00 45.81 382 ARG A N 1
ATOM 3067 C CA . ARG A 1 382 ? -10.920 14.177 -5.649 1.00 45.81 382 ARG A CA 1
ATOM 3068 C C . ARG A 1 382 ? -11.951 13.179 -6.181 1.00 45.81 382 ARG A C 1
ATOM 3070 O O . ARG A 1 382 ? -12.760 12.700 -5.397 1.00 45.81 382 ARG A O 1
ATOM 3077 N N . ASP A 1 383 ? -11.880 12.828 -7.464 1.00 43.22 383 ASP A N 1
ATOM 3078 C CA . ASP A 1 383 ? -12.944 12.072 -8.148 1.00 43.22 383 ASP A CA 1
ATOM 3079 C C . ASP A 1 383 ? -12.550 10.605 -8.442 1.00 43.22 383 ASP A C 1
ATOM 3081 O O . ASP A 1 383 ? -13.261 9.874 -9.131 1.00 43.22 383 ASP A O 1
ATOM 3085 N N . LEU A 1 384 ? -11.391 10.153 -7.947 1.00 47.28 384 LEU A N 1
ATOM 3086 C CA . LEU A 1 384 ? -10.768 8.878 -8.332 1.00 47.28 384 LEU A CA 1
ATOM 3087 C C . LEU A 1 384 ? -10.666 7.881 -7.168 1.00 47.28 384 LEU A C 1
ATOM 3089 O O . LEU A 1 384 ? -9.568 7.527 -6.740 1.00 47.28 384 LEU A O 1
ATOM 3093 N N . GLU A 1 385 ? -11.795 7.415 -6.635 1.00 53.25 385 GLU A N 1
ATOM 3094 C CA . GLU A 1 385 ? -11.816 6.341 -5.620 1.00 53.25 385 GLU A CA 1
ATOM 3095 C C . GLU A 1 385 ? -11.475 4.951 -6.184 1.00 53.25 385 GLU A C 1
ATOM 3097 O O . GLU A 1 385 ? -10.982 4.093 -5.459 1.00 53.25 385 GLU A O 1
ATOM 3102 N N . GLU A 1 386 ? -11.702 4.719 -7.481 1.00 59.12 386 GLU A N 1
ATOM 3103 C CA . GLU A 1 386 ? -11.588 3.390 -8.102 1.00 59.12 386 GLU A CA 1
ATOM 3104 C C . GLU A 1 386 ? -10.314 3.159 -8.938 1.00 59.12 386 GLU A C 1
ATOM 3106 O O . GLU A 1 386 ? -10.253 2.202 -9.714 1.00 59.12 386 GLU A O 1
ATOM 3111 N N . ARG A 1 387 ? -9.318 4.050 -8.867 1.00 66.81 387 ARG A N 1
ATOM 3112 C CA . ARG A 1 387 ? -8.135 4.012 -9.745 1.00 66.81 387 ARG A CA 1
ATOM 3113 C C . ARG A 1 387 ? -6.838 3.931 -8.946 1.00 66.81 387 ARG A C 1
ATOM 3115 O O . ARG A 1 387 ? -6.444 4.899 -8.310 1.00 66.81 387 ARG A O 1
ATOM 3122 N N . GLU A 1 388 ? -6.150 2.801 -9.079 1.00 80.38 388 GLU A N 1
ATOM 3123 C CA . GLU A 1 388 ? -4.844 2.523 -8.482 1.00 80.38 388 GLU A CA 1
ATOM 3124 C C . GLU A 1 388 ? -3.715 2.843 -9.485 1.00 80.38 388 GLU A C 1
ATOM 3126 O O . GLU A 1 388 ? -3.658 2.271 -10.577 1.00 80.38 388 GLU A O 1
ATOM 3131 N N . ILE A 1 389 ? -2.821 3.770 -9.130 1.00 85.00 389 ILE A N 1
ATOM 3132 C CA . ILE A 1 389 ? -1.569 4.070 -9.844 1.00 85.00 389 ILE A CA 1
ATOM 3133 C C . ILE A 1 389 ? -0.441 4.066 -8.821 1.00 85.00 389 ILE A C 1
ATOM 3135 O O . ILE A 1 389 ? -0.500 4.835 -7.863 1.00 85.00 389 ILE A O 1
ATOM 3139 N N . ALA A 1 390 ? 0.591 3.261 -9.055 1.00 87.56 390 ALA A N 1
ATOM 3140 C CA . ALA A 1 390 ? 1.829 3.286 -8.286 1.00 87.56 390 ALA A CA 1
ATOM 3141 C C . ALA A 1 390 ? 3.025 3.532 -9.207 1.00 87.56 390 ALA A C 1
ATOM 3143 O O . ALA A 1 390 ? 3.130 2.910 -10.267 1.00 87.56 390 ALA A O 1
ATOM 3144 N N . VAL A 1 391 ? 3.927 4.422 -8.796 1.00 88.25 391 VAL A N 1
ATOM 3145 C CA . VAL A 1 391 ? 5.097 4.830 -9.581 1.00 88.25 391 VAL A CA 1
ATOM 3146 C C . VAL A 1 391 ? 6.346 4.699 -8.723 1.00 88.25 391 VAL A C 1
ATOM 3148 O O . VAL A 1 391 ? 6.512 5.429 -7.750 1.00 88.25 391 VAL A O 1
ATOM 3151 N N . LEU A 1 392 ? 7.212 3.754 -9.081 1.00 90.06 392 LEU A N 1
ATOM 3152 C CA . LEU A 1 392 ? 8.491 3.490 -8.432 1.00 90.06 392 LEU A CA 1
ATOM 3153 C C . LEU A 1 392 ? 9.620 4.125 -9.252 1.00 90.06 392 LEU A C 1
ATOM 3155 O O . LEU A 1 392 ? 9.732 3.899 -10.457 1.00 90.06 392 LEU A O 1
ATOM 3159 N N . ALA A 1 393 ? 10.488 4.875 -8.582 1.00 88.44 393 ALA A N 1
ATOM 3160 C CA . ALA A 1 393 ? 11.681 5.495 -9.152 1.00 88.44 393 ALA A CA 1
ATOM 3161 C C . ALA A 1 393 ? 12.931 4.942 -8.457 1.00 88.44 393 ALA A C 1
ATOM 3163 O O . ALA A 1 393 ? 12.966 4.867 -7.224 1.00 88.44 393 ALA A O 1
ATOM 3164 N N . SER A 1 394 ? 13.962 4.564 -9.217 1.00 88.88 394 SER A N 1
ATOM 3165 C CA . SER A 1 394 ? 15.153 3.927 -8.639 1.00 88.88 394 SER A CA 1
ATOM 3166 C C . SER A 1 394 ? 16.082 4.885 -7.892 1.00 88.88 394 SER A C 1
ATOM 3168 O O . SER A 1 394 ? 16.871 4.437 -7.056 1.00 88.88 394 SER A O 1
ATOM 3170 N N . SER A 1 395 ? 15.983 6.193 -8.137 1.00 82.50 395 SER A N 1
ATOM 3171 C CA . SER A 1 395 ? 16.760 7.225 -7.449 1.00 82.50 395 SER A CA 1
ATOM 3172 C C . SER A 1 395 ? 15.910 8.450 -7.093 1.00 82.50 395 SER A C 1
ATOM 3174 O O . SER A 1 395 ? 14.860 8.712 -7.680 1.00 82.50 395 SER A O 1
ATOM 3176 N N . ASN A 1 396 ? 16.373 9.243 -6.125 1.00 78.00 396 ASN A N 1
ATOM 3177 C CA . ASN A 1 396 ? 15.820 10.574 -5.878 1.00 78.00 396 ASN A CA 1
ATOM 3178 C C . ASN A 1 396 ? 16.265 11.557 -6.991 1.00 78.00 396 ASN A C 1
ATOM 3180 O O . ASN A 1 396 ? 17.273 11.335 -7.660 1.00 78.00 396 ASN A O 1
ATOM 3184 N N . LEU A 1 397 ? 15.569 12.685 -7.171 1.00 71.50 397 LEU A N 1
ATOM 3185 C CA . LEU A 1 397 ? 15.813 13.674 -8.236 1.00 71.50 397 LEU A CA 1
ATOM 3186 C C . LEU A 1 397 ? 17.282 14.125 -8.366 1.00 71.50 397 LEU A C 1
ATOM 3188 O O . LEU A 1 397 ? 17.761 14.398 -9.465 1.00 71.50 397 LEU A O 1
ATOM 3192 N N . ASN A 1 398 ? 18.010 14.226 -7.254 1.00 72.56 398 ASN A N 1
ATOM 3193 C CA . ASN A 1 398 ? 19.411 14.663 -7.229 1.00 72.56 398 ASN A CA 1
ATOM 3194 C C . ASN A 1 398 ? 20.415 13.498 -7.119 1.00 72.56 398 ASN A C 1
ATOM 3196 O O . ASN A 1 398 ? 21.552 13.710 -6.712 1.00 72.56 398 ASN A O 1
ATOM 3200 N N . GLN A 1 399 ? 20.001 12.278 -7.472 1.00 78.56 399 GLN A N 1
ATOM 3201 C CA . GLN A 1 399 ? 20.806 11.056 -7.414 1.00 78.56 399 GLN A CA 1
ATOM 3202 C C . GLN A 1 399 ? 20.804 10.331 -8.769 1.00 78.56 399 GLN A C 1
ATOM 3204 O O . GLN A 1 399 ? 19.787 10.287 -9.469 1.00 78.56 399 GLN A O 1
ATOM 3209 N N . THR A 1 400 ? 21.929 9.711 -9.115 1.00 81.31 400 THR A N 1
ATOM 3210 C CA . THR A 1 400 ? 22.047 8.774 -10.242 1.00 81.31 400 THR A CA 1
ATOM 3211 C C . THR A 1 400 ? 21.834 7.332 -9.778 1.00 81.31 400 THR A C 1
ATOM 3213 O O . THR A 1 400 ? 21.949 7.030 -8.585 1.00 81.31 400 THR A O 1
ATOM 3216 N N . SER A 1 401 ? 21.523 6.444 -10.717 1.00 83.69 401 SER A N 1
ATOM 3217 C CA . SER A 1 401 ? 21.326 5.014 -10.460 1.00 83.69 401 SER A CA 1
ATOM 3218 C C . SER A 1 401 ? 22.612 4.240 -10.769 1.00 83.69 401 SER A C 1
ATOM 3220 O O . SER A 1 401 ? 23.348 4.619 -11.678 1.00 83.69 401 SER A O 1
ATOM 3222 N N . LEU A 1 402 ? 22.921 3.205 -9.983 1.00 85.75 402 LEU A N 1
ATOM 3223 C CA . LEU A 1 402 ? 24.192 2.475 -10.053 1.00 85.75 402 LEU A CA 1
ATOM 3224 C C . LEU A 1 402 ? 24.035 1.095 -10.705 1.00 85.75 402 LEU A C 1
ATOM 3226 O O . LEU A 1 402 ? 23.284 0.254 -10.214 1.00 85.75 402 LEU A O 1
ATOM 3230 N N . GLU A 1 403 ? 24.816 0.838 -11.753 1.00 85.44 403 GLU A N 1
ATOM 3231 C CA . GLU A 1 403 ? 25.087 -0.506 -12.273 1.00 85.44 403 GLU A CA 1
ATOM 3232 C C . GLU A 1 403 ? 26.276 -1.151 -11.540 1.00 85.44 403 GLU A C 1
ATOM 3234 O O . GLU A 1 403 ? 27.226 -0.467 -11.159 1.00 85.44 403 GLU A O 1
ATOM 3239 N N . THR A 1 404 ? 26.252 -2.475 -11.353 1.00 85.31 404 THR A N 1
ATOM 3240 C CA . THR A 1 404 ? 27.379 -3.227 -10.766 1.00 85.31 404 THR A CA 1
ATOM 3241 C C . THR A 1 404 ? 27.653 -4.524 -11.521 1.00 85.31 404 THR A C 1
ATOM 3243 O O . THR A 1 404 ? 26.735 -5.264 -11.873 1.00 85.31 404 THR A O 1
ATOM 3246 N N . SER A 1 405 ? 28.935 -4.832 -11.731 1.00 84.69 405 SER A N 1
ATOM 3247 C CA . SER A 1 405 ? 29.389 -6.061 -12.396 1.00 84.69 405 SER A CA 1
ATOM 3248 C C . SER A 1 405 ? 29.224 -7.322 -11.543 1.00 84.69 405 SER A C 1
ATOM 3250 O O . SER A 1 405 ? 29.115 -8.409 -12.097 1.00 84.69 405 SER A O 1
ATOM 3252 N N . GLU A 1 406 ? 29.159 -7.182 -10.216 1.00 86.81 406 GLU A N 1
ATOM 3253 C CA . GLU A 1 406 ? 28.843 -8.262 -9.269 1.00 86.81 406 GLU A CA 1
ATOM 3254 C C . GLU A 1 406 ? 27.439 -8.835 -9.520 1.00 86.81 406 GLU A C 1
ATOM 3256 O O . GLU A 1 406 ? 27.279 -10.037 -9.719 1.00 86.81 406 GLU A O 1
ATOM 3261 N N . HIS A 1 407 ? 26.437 -7.955 -9.601 1.00 84.38 407 HIS A N 1
ATOM 3262 C CA . HIS A 1 407 ? 25.039 -8.318 -9.850 1.00 84.38 407 HIS A CA 1
ATOM 3263 C C . HIS A 1 407 ? 24.707 -8.431 -11.352 1.00 84.38 407 HIS A C 1
ATOM 3265 O O . HIS A 1 407 ? 23.635 -8.922 -11.704 1.00 84.38 407 HIS A O 1
ATOM 3271 N N . GLN A 1 408 ? 25.614 -7.967 -12.226 1.00 88.19 408 GLN A N 1
ATOM 3272 C CA . GLN A 1 408 ? 25.453 -7.818 -13.684 1.00 88.19 408 GLN A CA 1
ATOM 3273 C C . GLN A 1 408 ? 24.175 -7.053 -14.074 1.00 88.19 408 GLN A C 1
ATOM 3275 O O . GLN A 1 408 ? 23.474 -7.461 -15.006 1.00 88.19 408 GLN A O 1
ATOM 3280 N N . ARG A 1 409 ? 23.854 -5.996 -13.303 1.00 88.12 409 ARG A N 1
ATOM 3281 C CA . ARG A 1 409 ? 22.568 -5.263 -13.273 1.00 88.12 409 ARG A CA 1
ATOM 3282 C C . ARG A 1 409 ? 22.669 -3.864 -12.663 1.00 88.12 409 ARG A C 1
ATOM 3284 O O . ARG A 1 409 ? 23.617 -3.578 -11.923 1.00 88.12 409 ARG A O 1
ATOM 3291 N N . GLY A 1 410 ? 21.632 -3.048 -12.867 1.00 90.69 410 GLY A N 1
ATOM 3292 C CA . GLY A 1 410 ? 21.302 -1.932 -11.977 1.00 90.69 410 GLY A CA 1
ATOM 3293 C C . GLY A 1 410 ? 20.926 -2.432 -10.575 1.00 90.69 410 GLY A C 1
ATOM 3294 O O . GLY A 1 410 ? 20.126 -3.356 -10.438 1.00 90.69 410 GLY A O 1
ATOM 3295 N N . ILE A 1 411 ? 21.474 -1.846 -9.501 1.00 93.69 411 ILE A N 1
ATOM 3296 C CA . ILE A 1 411 ? 21.273 -2.382 -8.135 1.00 93.69 411 ILE A CA 1
ATOM 3297 C C . ILE A 1 411 ? 19.807 -2.348 -7.681 1.00 93.69 411 ILE A C 1
ATOM 3299 O O . ILE A 1 411 ? 19.374 -3.216 -6.929 1.00 93.69 411 ILE A O 1
ATOM 3303 N N . PHE A 1 412 ? 19.020 -1.377 -8.152 1.00 94.25 412 PHE A N 1
ATOM 3304 C CA . PHE A 1 412 ? 17.580 -1.326 -7.896 1.00 94.25 412 PHE A CA 1
ATOM 3305 C C . PHE A 1 412 ? 16.863 -2.493 -8.578 1.00 94.25 412 PHE A C 1
ATOM 3307 O O . PHE A 1 412 ? 16.090 -3.195 -7.933 1.00 94.25 412 PHE A O 1
ATOM 3314 N N . SER A 1 413 ? 17.164 -2.737 -9.852 1.00 93.25 413 SER A N 1
ATOM 3315 C CA . SER A 1 413 ? 16.518 -3.779 -10.652 1.00 93.25 413 SER A CA 1
ATOM 3316 C C . SER A 1 413 ? 16.988 -5.203 -10.320 1.00 93.25 413 SER A C 1
ATOM 3318 O O . SER A 1 413 ? 16.204 -6.152 -10.444 1.00 93.25 413 SER A O 1
ATOM 3320 N N . TYR A 1 414 ? 18.199 -5.351 -9.768 1.00 93.81 414 TYR A N 1
ATOM 3321 C CA . TYR A 1 414 ? 18.612 -6.553 -9.042 1.00 93.81 414 TYR A CA 1
ATOM 3322 C C . TYR A 1 414 ? 17.675 -6.824 -7.854 1.00 93.81 414 TYR A C 1
ATOM 3324 O O . TYR A 1 414 ? 16.984 -7.841 -7.872 1.00 93.81 414 TYR A O 1
ATOM 3332 N N . TYR A 1 415 ? 17.561 -5.910 -6.878 1.00 94.62 415 TYR A N 1
ATOM 3333 C CA . TYR A 1 415 ? 16.721 -6.143 -5.690 1.00 94.62 415 TYR A CA 1
ATOM 3334 C C . TYR A 1 415 ? 15.224 -6.233 -6.009 1.00 94.62 415 TYR A C 1
ATOM 3336 O O . TYR A 1 415 ? 14.500 -6.970 -5.343 1.00 94.62 415 TYR A O 1
ATOM 3344 N N . LEU A 1 416 ? 14.758 -5.528 -7.044 1.00 94.38 416 LEU A N 1
ATOM 3345 C CA . LEU A 1 416 ? 13.388 -5.613 -7.560 1.00 94.38 416 LEU A CA 1
ATOM 3346 C C . LEU A 1 416 ? 13.086 -7.012 -8.097 1.00 94.38 416 LEU A C 1
ATOM 3348 O O . LEU A 1 416 ? 12.003 -7.538 -7.868 1.00 94.38 416 LEU A O 1
ATOM 3352 N N . THR A 1 417 ? 14.049 -7.625 -8.789 1.00 91.12 417 THR A N 1
ATOM 3353 C CA . THR A 1 417 ? 13.930 -9.020 -9.220 1.00 91.12 417 THR A CA 1
ATOM 3354 C C . THR A 1 417 ? 14.057 -9.963 -8.026 1.00 91.12 417 THR A C 1
ATOM 3356 O O . THR A 1 417 ? 13.262 -10.887 -7.905 1.00 91.12 417 THR A O 1
ATOM 3359 N N . GLU A 1 418 ? 15.026 -9.745 -7.131 1.00 90.69 418 GLU A N 1
ATOM 3360 C CA . GLU A 1 418 ? 15.261 -10.612 -5.972 1.00 90.69 418 GLU A CA 1
ATOM 3361 C C . GLU A 1 418 ? 14.004 -10.739 -5.106 1.00 90.69 418 GLU A C 1
ATOM 3363 O O . GLU A 1 418 ? 13.558 -11.861 -4.875 1.00 90.69 418 GLU A O 1
ATOM 3368 N N . ALA A 1 419 ? 13.370 -9.621 -4.744 1.00 88.31 419 ALA A N 1
ATOM 3369 C CA . ALA A 1 419 ? 12.116 -9.579 -3.988 1.00 88.31 419 ALA A CA 1
ATOM 3370 C C . ALA A 1 419 ? 10.946 -10.333 -4.653 1.00 88.31 419 ALA A C 1
ATOM 3372 O O . ALA A 1 419 ? 10.002 -10.716 -3.971 1.00 88.31 419 ALA A O 1
ATOM 3373 N N . LEU A 1 420 ? 10.990 -10.547 -5.972 1.00 87.62 420 LEU A N 1
ATOM 3374 C CA . LEU A 1 420 ? 9.948 -11.242 -6.736 1.00 87.62 420 LEU A CA 1
ATOM 3375 C C . LEU A 1 420 ? 10.263 -12.729 -6.988 1.00 87.62 420 LEU A C 1
ATOM 3377 O O . LEU A 1 420 ? 9.363 -13.482 -7.361 1.00 87.62 420 LEU A O 1
ATOM 3381 N N . VAL A 1 421 ? 11.506 -13.184 -6.768 1.00 83.06 421 VAL A N 1
ATOM 3382 C CA . VAL A 1 421 ? 11.885 -14.607 -6.903 1.00 83.06 421 VAL A CA 1
ATOM 3383 C C . VAL A 1 421 ? 12.736 -15.159 -5.758 1.00 83.06 421 VAL A C 1
ATOM 3385 O O . VAL A 1 421 ? 12.307 -16.099 -5.096 1.00 83.06 421 VAL A O 1
ATOM 3388 N N . GLY A 1 422 ? 13.949 -14.641 -5.555 1.00 64.69 422 GLY A N 1
ATOM 3389 C CA . GLY A 1 422 ? 14.953 -15.241 -4.667 1.00 64.69 422 GLY A CA 1
ATOM 3390 C C . GLY A 1 422 ? 14.741 -14.906 -3.192 1.00 64.69 422 GLY A C 1
ATOM 3391 O O . GLY A 1 422 ? 14.756 -15.803 -2.358 1.00 64.69 422 GLY A O 1
ATOM 3392 N N . GLY A 1 423 ? 14.492 -13.628 -2.909 1.00 68.25 423 GLY A N 1
ATOM 3393 C CA . GLY A 1 423 ? 14.197 -13.070 -1.590 1.00 68.25 423 GLY A CA 1
ATOM 3394 C C . GLY A 1 423 ? 12.700 -12.880 -1.334 1.00 68.25 423 GLY A C 1
ATOM 3395 O O . GLY A 1 423 ? 12.316 -12.027 -0.541 1.00 68.25 423 GLY A O 1
ATOM 3396 N N . ALA A 1 424 ? 11.830 -13.605 -2.047 1.00 73.56 424 ALA A N 1
ATOM 3397 C CA . ALA A 1 424 ? 10.382 -13.410 -1.958 1.00 73.56 424 ALA A CA 1
ATOM 3398 C C . ALA A 1 424 ? 9.802 -13.815 -0.586 1.00 73.56 424 ALA A C 1
ATOM 3400 O O . ALA A 1 424 ? 8.820 -13.226 -0.150 1.00 73.56 424 ALA A O 1
ATOM 3401 N N . LYS A 1 425 ? 10.428 -14.770 0.123 1.00 76.94 425 LYS A N 1
ATOM 3402 C CA . LYS A 1 425 ? 10.058 -15.160 1.502 1.00 76.94 425 LYS A CA 1
ATOM 3403 C C . LYS A 1 425 ? 10.515 -14.123 2.544 1.00 76.94 425 LYS A C 1
ATOM 3405 O O . LYS A 1 425 ? 10.032 -14.122 3.671 1.00 76.94 425 LYS A O 1
ATOM 3410 N N . GLU A 1 426 ? 11.478 -13.287 2.170 1.00 77.62 426 GLU A N 1
ATOM 3411 C CA . GLU A 1 426 ? 12.083 -12.219 2.961 1.00 77.62 426 GLU A CA 1
ATOM 3412 C C . GLU A 1 426 ? 11.450 -10.848 2.664 1.00 77.62 426 GLU A C 1
ATOM 3414 O O . GLU A 1 426 ? 11.605 -9.925 3.461 1.00 77.62 426 GLU A O 1
ATOM 3419 N N . ALA A 1 427 ? 10.751 -10.718 1.531 1.00 73.25 427 ALA A N 1
ATOM 3420 C CA . ALA A 1 427 ? 9.912 -9.574 1.181 1.00 73.25 427 ALA A CA 1
ATOM 3421 C C . ALA A 1 427 ? 8.471 -9.718 1.712 1.00 73.25 427 ALA A C 1
ATOM 3423 O O . ALA A 1 427 ? 7.891 -8.716 2.107 1.00 73.25 427 ALA A O 1
ATOM 3424 N N . ASP A 1 428 ? 7.919 -10.936 1.749 1.00 74.50 428 ASP A N 1
ATOM 3425 C CA . ASP A 1 428 ? 6.637 -11.303 2.385 1.00 74.50 428 ASP A CA 1
ATOM 3426 C C . ASP A 1 428 ? 6.738 -11.161 3.922 1.00 74.50 428 ASP A C 1
ATOM 3428 O O . ASP A 1 428 ? 6.996 -12.121 4.660 1.00 74.50 428 ASP A O 1
ATOM 3432 N N . GLU A 1 429 ? 6.628 -9.916 4.402 1.00 68.69 429 GLU A N 1
ATOM 3433 C CA . GLU A 1 429 ? 6.784 -9.545 5.812 1.00 68.69 429 GLU A CA 1
ATOM 3434 C C . GLU A 1 429 ? 5.588 -10.031 6.645 1.00 68.69 429 GLU A C 1
ATOM 3436 O O . GLU A 1 429 ? 5.781 -10.450 7.794 1.00 68.69 429 GLU A O 1
ATOM 3441 N N . ASP A 1 430 ? 4.369 -10.012 6.084 1.00 67.69 430 ASP A N 1
ATOM 3442 C CA . ASP A 1 430 ? 3.145 -10.424 6.794 1.00 67.69 430 ASP A CA 1
ATOM 3443 C C . ASP A 1 430 ? 2.778 -11.916 6.644 1.00 67.69 430 ASP A C 1
ATOM 3445 O O . ASP A 1 430 ? 2.055 -12.461 7.487 1.00 67.69 430 ASP A O 1
ATOM 3449 N N . ARG A 1 431 ? 3.405 -12.611 5.684 1.00 74.19 431 ARG A N 1
ATOM 3450 C CA . ARG A 1 431 ? 3.335 -14.064 5.442 1.00 74.19 431 ARG A CA 1
ATOM 3451 C C . ARG A 1 431 ? 2.008 -14.557 4.873 1.00 74.19 431 ARG A C 1
ATOM 3453 O O . ARG A 1 431 ? 1.711 -15.757 4.987 1.00 74.19 431 ARG A O 1
ATOM 3460 N N . ASP A 1 432 ? 1.220 -13.699 4.221 1.00 68.50 432 ASP A N 1
ATOM 3461 C CA . ASP A 1 432 ? 0.033 -14.138 3.476 1.00 68.50 432 ASP A CA 1
ATOM 3462 C C . ASP A 1 432 ? 0.381 -15.041 2.270 1.00 68.50 432 ASP A C 1
ATOM 3464 O O . ASP A 1 432 ? -0.418 -15.908 1.893 1.00 68.50 432 ASP A O 1
ATOM 3468 N N . GLY A 1 433 ? 1.627 -14.983 1.780 1.00 77.62 433 GLY A N 1
ATOM 3469 C CA . GLY A 1 433 ? 2.139 -15.787 0.669 1.00 77.62 433 GLY A CA 1
ATOM 3470 C C . GLY A 1 433 ? 2.169 -15.060 -0.677 1.00 77.62 433 GLY A C 1
ATOM 3471 O O . GLY A 1 433 ? 2.410 -15.701 -1.706 1.00 77.62 433 GLY A O 1
ATOM 3472 N N . PHE A 1 434 ? 1.940 -13.751 -0.693 1.00 81.62 434 PHE A N 1
ATOM 3473 C CA . PHE A 1 434 ? 2.189 -12.865 -1.823 1.00 81.62 434 PHE A CA 1
ATOM 3474 C C . PHE A 1 434 ? 3.315 -11.879 -1.497 1.00 81.62 434 PHE A C 1
ATOM 3476 O O . PHE A 1 434 ? 3.772 -11.772 -0.369 1.00 81.62 434 PHE A O 1
ATOM 3483 N N . VAL A 1 435 ? 3.793 -11.167 -2.514 1.00 84.25 435 VAL A N 1
ATOM 3484 C CA . VAL A 1 435 ? 4.655 -9.996 -2.329 1.00 84.25 435 VAL A CA 1
ATOM 3485 C C . VAL A 1 435 ? 3.839 -8.790 -2.761 1.00 84.25 435 VAL A C 1
ATOM 3487 O O . VAL A 1 435 ? 3.575 -8.604 -3.959 1.00 84.25 435 VAL A O 1
ATOM 3490 N N . SER A 1 436 ? 3.377 -7.997 -1.794 1.00 83.31 436 SER A N 1
ATOM 3491 C CA . SER A 1 436 ? 2.646 -6.766 -2.084 1.00 83.31 436 SER A CA 1
ATOM 3492 C C . SER A 1 436 ? 3.566 -5.671 -2.623 1.00 83.31 436 SER A C 1
ATOM 3494 O O . SER A 1 436 ? 4.789 -5.712 -2.488 1.00 83.31 436 SER A O 1
ATOM 3496 N N . ILE A 1 437 ? 2.980 -4.646 -3.237 1.00 85.31 437 ILE A N 1
ATOM 3497 C CA . ILE A 1 437 ? 3.740 -3.512 -3.765 1.00 85.31 437 ILE A CA 1
ATOM 3498 C C . ILE A 1 437 ? 4.487 -2.713 -2.680 1.00 85.31 437 ILE A C 1
ATOM 3500 O O . ILE A 1 437 ? 5.563 -2.178 -2.954 1.00 85.31 437 ILE A O 1
ATOM 3504 N N . LEU A 1 438 ? 3.957 -2.640 -1.452 1.00 82.06 438 LEU A N 1
ATOM 3505 C CA . LEU A 1 438 ? 4.632 -1.964 -0.340 1.00 82.06 438 LEU A CA 1
ATOM 3506 C C . LEU A 1 438 ? 5.803 -2.789 0.206 1.00 82.06 438 LEU A C 1
ATOM 3508 O O . LEU A 1 438 ? 6.860 -2.224 0.480 1.00 82.06 438 LEU A O 1
ATOM 3512 N N . GLU A 1 439 ? 5.635 -4.103 0.321 1.00 80.88 439 GLU A N 1
ATOM 3513 C CA . GLU A 1 439 ? 6.692 -5.050 0.697 1.00 80.88 439 GLU A CA 1
ATOM 3514 C C . GLU A 1 439 ? 7.828 -5.055 -0.327 1.00 80.88 439 GLU A C 1
ATOM 3516 O O . GLU A 1 439 ? 8.979 -4.786 0.021 1.00 80.88 439 GLU A O 1
ATOM 3521 N N . LEU A 1 440 ? 7.482 -5.219 -1.610 1.00 90.88 440 LEU A N 1
ATOM 3522 C CA . LEU A 1 440 ? 8.394 -5.091 -2.745 1.00 90.88 440 LEU A CA 1
ATOM 3523 C C . LEU A 1 440 ? 9.207 -3.797 -2.649 1.00 90.88 440 LEU A C 1
ATOM 3525 O O . LEU A 1 440 ? 10.435 -3.823 -2.674 1.00 90.88 440 LEU A O 1
ATOM 3529 N N . PHE A 1 441 ? 8.536 -2.652 -2.498 1.00 90.75 441 PHE A N 1
ATOM 3530 C CA . PHE A 1 441 ? 9.223 -1.369 -2.411 1.00 90.75 441 PHE A CA 1
ATOM 3531 C C . PHE A 1 441 ? 10.093 -1.236 -1.151 1.00 90.75 441 PHE A C 1
ATOM 3533 O O . PHE A 1 441 ? 11.185 -0.672 -1.226 1.00 90.75 441 PHE A O 1
ATOM 3540 N N . THR A 1 442 ? 9.645 -1.754 -0.007 1.00 83.75 442 THR A N 1
ATOM 3541 C CA . THR A 1 442 ? 10.373 -1.675 1.270 1.00 83.75 442 THR A CA 1
ATOM 3542 C C . THR A 1 442 ? 11.654 -2.503 1.219 1.00 83.75 442 THR A C 1
ATOM 3544 O O . THR A 1 442 ? 12.734 -1.973 1.501 1.00 83.75 442 THR A O 1
ATOM 3547 N N . TYR A 1 443 ? 11.566 -3.750 0.750 1.00 88.50 443 TYR A N 1
ATOM 3548 C CA . TYR A 1 443 ? 12.714 -4.622 0.511 1.00 88.50 443 TYR A CA 1
ATOM 3549 C C . TYR A 1 443 ? 13.711 -3.981 -0.465 1.00 88.50 443 TYR A C 1
ATOM 3551 O O . TYR A 1 443 ? 14.898 -3.838 -0.154 1.00 88.50 443 TYR A O 1
ATOM 3559 N N . VAL A 1 444 ? 13.226 -3.529 -1.628 1.00 93.00 444 VAL A N 1
ATOM 3560 C CA . VAL A 1 444 ? 14.054 -2.903 -2.670 1.00 93.00 444 VAL A CA 1
ATOM 3561 C C . VAL A 1 444 ? 14.758 -1.660 -2.139 1.00 93.00 444 VAL A C 1
ATOM 3563 O O . VAL A 1 444 ? 15.972 -1.534 -2.269 1.00 93.00 444 VAL A O 1
ATOM 3566 N N . LYS A 1 445 ? 14.029 -0.754 -1.482 1.00 89.44 445 LYS A N 1
ATOM 3567 C CA . LYS A 1 445 ? 14.585 0.489 -0.940 1.00 89.44 445 LYS A CA 1
ATOM 3568 C C . LYS A 1 445 ? 15.666 0.229 0.104 1.00 89.44 445 LYS A C 1
ATOM 3570 O O . LYS A 1 445 ? 16.724 0.854 0.031 1.00 89.44 445 LYS A O 1
ATOM 3575 N N . ASN A 1 446 ? 15.414 -0.673 1.052 1.00 87.31 446 ASN A N 1
ATOM 3576 C CA . ASN A 1 446 ? 16.352 -0.979 2.131 1.00 87.31 446 ASN A CA 1
ATOM 3577 C C . ASN A 1 446 ? 17.666 -1.550 1.576 1.00 87.31 446 ASN A C 1
ATOM 3579 O O . ASN A 1 446 ? 18.747 -1.048 1.902 1.00 87.31 446 ASN A O 1
ATOM 3583 N N . ASN A 1 447 ? 17.575 -2.530 0.675 1.00 90.94 447 ASN A N 1
ATOM 3584 C CA . ASN A 1 447 ? 18.745 -3.171 0.085 1.00 90.94 447 ASN A CA 1
ATOM 3585 C C . ASN A 1 447 ? 19.484 -2.257 -0.911 1.00 90.94 447 ASN A C 1
ATOM 3587 O O . ASN A 1 447 ? 20.704 -2.121 -0.811 1.00 90.94 447 ASN A O 1
ATOM 3591 N N . THR A 1 448 ? 18.781 -1.517 -1.782 1.00 92.44 448 THR A N 1
ATOM 3592 C CA . THR A 1 448 ? 19.408 -0.513 -2.667 1.00 92.44 448 THR A CA 1
ATOM 3593 C C . THR A 1 448 ? 20.179 0.546 -1.873 1.00 92.44 448 THR A C 1
ATOM 3595 O O . THR A 1 448 ? 21.315 0.855 -2.225 1.00 92.44 448 THR A O 1
ATOM 3598 N N . VAL A 1 449 ? 19.609 1.091 -0.790 1.00 89.88 449 VAL A N 1
ATOM 3599 C CA . VAL A 1 449 ? 20.286 2.106 0.043 1.00 89.88 449 VAL A CA 1
ATOM 3600 C C . VAL A 1 449 ? 21.524 1.528 0.739 1.00 89.88 449 VAL A C 1
ATOM 3602 O O . VAL A 1 449 ? 22.553 2.204 0.812 1.00 89.88 449 VAL A O 1
ATOM 3605 N N . SER A 1 450 ? 21.451 0.283 1.221 1.00 90.00 450 SER A N 1
ATOM 3606 C CA . SER A 1 450 ? 22.584 -0.419 1.837 1.00 90.00 450 SER A CA 1
ATOM 3607 C C . SER A 1 450 ? 23.737 -0.615 0.843 1.00 90.00 450 SER A C 1
ATOM 3609 O O . SER A 1 450 ? 24.868 -0.189 1.095 1.00 90.00 450 SER A O 1
ATOM 3611 N N . THR A 1 451 ? 23.440 -1.175 -0.330 1.00 92.62 451 THR A N 1
ATOM 3612 C CA . THR A 1 451 ? 24.439 -1.546 -1.342 1.00 92.62 451 THR A CA 1
ATOM 3613 C C . THR A 1 451 ? 25.002 -0.341 -2.093 1.00 92.62 451 THR A C 1
ATOM 3615 O O . THR A 1 451 ? 26.202 -0.310 -2.373 1.00 92.62 451 THR A O 1
ATOM 3618 N N . ALA A 1 452 ? 24.206 0.710 -2.329 1.00 91.94 452 ALA A N 1
ATOM 3619 C CA . ALA A 1 452 ? 24.722 1.992 -2.812 1.00 91.94 452 ALA A CA 1
ATOM 3620 C C . ALA A 1 452 ? 25.763 2.560 -1.835 1.00 91.94 452 ALA A C 1
ATOM 3622 O O . ALA A 1 452 ? 26.888 2.860 -2.233 1.00 91.94 452 ALA A O 1
ATOM 3623 N N . LYS A 1 453 ? 25.426 2.616 -0.538 1.00 92.12 453 LYS A N 1
ATOM 3624 C CA . LYS A 1 453 ? 26.321 3.118 0.511 1.00 92.12 453 LYS A CA 1
ATOM 3625 C C . LYS A 1 453 ? 27.602 2.285 0.634 1.00 92.12 453 LYS A C 1
ATOM 3627 O O . LYS A 1 453 ? 28.669 2.864 0.826 1.00 92.12 453 LYS A O 1
ATOM 3632 N N . ALA A 1 454 ? 27.520 0.959 0.502 1.00 92.75 454 ALA A N 1
ATOM 3633 C CA . ALA A 1 454 ? 28.692 0.078 0.486 1.00 92.75 454 ALA A CA 1
ATOM 3634 C C . ALA A 1 454 ? 29.643 0.383 -0.689 1.00 92.75 454 ALA A C 1
ATOM 3636 O O . ALA A 1 454 ? 30.860 0.333 -0.528 1.00 92.75 454 ALA A O 1
ATOM 3637 N N . ASN A 1 455 ? 29.095 0.795 -1.835 1.00 91.25 455 ASN A N 1
ATOM 3638 C CA . ASN A 1 455 ? 29.840 1.232 -3.019 1.00 91.25 455 ASN A CA 1
ATOM 3639 C C . ASN A 1 455 ? 30.235 2.729 -2.988 1.00 91.25 455 ASN A C 1
ATOM 3641 O O . ASN A 1 455 ? 30.654 3.278 -4.003 1.00 91.25 455 ASN A O 1
ATOM 3645 N N . ASN A 1 456 ? 30.129 3.404 -1.833 1.00 92.44 456 ASN A N 1
ATOM 3646 C CA . ASN A 1 456 ? 30.342 4.853 -1.655 1.00 92.44 456 ASN A CA 1
ATOM 3647 C C . ASN A 1 456 ? 29.425 5.751 -2.515 1.00 92.44 456 ASN A C 1
ATOM 3649 O O . ASN A 1 456 ? 29.712 6.933 -2.708 1.00 92.44 456 ASN A O 1
ATOM 3653 N N . HIS A 1 457 ? 28.309 5.208 -3.002 1.00 90.75 457 HIS A N 1
ATOM 3654 C CA . HIS A 1 457 ? 27.320 5.906 -3.818 1.00 90.75 457 HIS A CA 1
ATOM 3655 C C . HIS A 1 457 ? 26.096 6.333 -2.995 1.00 90.75 457 HIS A C 1
ATOM 3657 O O . HIS A 1 457 ? 25.817 5.781 -1.928 1.00 90.75 457 HIS A O 1
ATOM 3663 N N . GLN A 1 458 ? 25.321 7.295 -3.505 1.00 89.56 458 GLN A N 1
ATOM 3664 C CA . GLN A 1 458 ? 24.044 7.687 -2.909 1.00 89.56 458 GLN A CA 1
ATOM 3665 C C . GLN A 1 458 ? 22.885 7.468 -3.887 1.00 89.56 458 GLN A C 1
ATOM 3667 O O . GLN A 1 458 ? 22.589 8.315 -4.726 1.00 89.56 458 GLN A O 1
ATOM 3672 N N . GLN A 1 459 ? 22.176 6.357 -3.704 1.00 88.81 459 GLN A N 1
ATOM 3673 C CA . GLN A 1 459 ? 20.919 6.047 -4.382 1.00 88.81 459 GLN A CA 1
ATOM 3674 C C . GLN A 1 459 ? 19.842 5.751 -3.332 1.00 88.81 459 GLN A C 1
ATOM 3676 O O . GLN A 1 459 ? 20.114 5.181 -2.274 1.00 88.81 459 GLN A O 1
ATOM 3681 N N . THR A 1 460 ? 18.615 6.206 -3.566 1.00 88.94 460 THR A N 1
ATOM 3682 C CA . THR A 1 460 ? 17.492 6.054 -2.635 1.00 88.94 460 THR A CA 1
ATOM 3683 C C . THR A 1 460 ? 16.195 5.943 -3.433 1.00 88.94 460 THR A C 1
ATOM 3685 O O . THR A 1 460 ? 15.688 6.976 -3.881 1.00 88.94 460 THR A O 1
ATOM 3688 N N . PRO A 1 461 ? 15.647 4.727 -3.605 1.00 90.00 461 PRO A N 1
ATOM 3689 C CA . PRO A 1 461 ? 14.389 4.528 -4.310 1.00 90.00 461 PRO A CA 1
ATOM 3690 C C . PRO A 1 461 ? 13.216 5.269 -3.667 1.00 90.00 461 PRO A C 1
ATOM 3692 O O . PRO A 1 461 ? 13.159 5.453 -2.443 1.00 90.00 461 PRO A O 1
ATOM 3695 N N . GLN A 1 462 ? 12.276 5.682 -4.512 1.00 85.94 462 GLN A N 1
ATOM 3696 C CA . GLN A 1 462 ? 11.073 6.429 -4.153 1.00 85.94 462 GLN A CA 1
ATOM 3697 C C . GLN A 1 462 ? 9.824 5.738 -4.719 1.00 85.94 462 GLN A C 1
ATOM 3699 O O . GLN A 1 462 ? 9.907 5.049 -5.736 1.00 85.94 462 GLN A O 1
ATOM 3704 N N . ILE A 1 463 ? 8.679 5.945 -4.070 1.00 85.44 463 ILE A N 1
ATOM 3705 C CA . ILE A 1 463 ? 7.359 5.517 -4.543 1.00 85.44 463 ILE A CA 1
ATOM 3706 C C . ILE A 1 463 ? 6.368 6.666 -4.345 1.00 85.44 463 ILE A C 1
ATOM 3708 O O . ILE A 1 463 ? 6.442 7.362 -3.332 1.00 85.44 463 ILE A O 1
ATOM 3712 N N . ASP A 1 464 ? 5.462 6.863 -5.299 1.00 80.75 464 ASP A N 1
ATOM 3713 C CA . ASP A 1 464 ? 4.338 7.803 -5.197 1.00 80.75 464 ASP A CA 1
ATOM 3714 C C . ASP A 1 464 ? 3.108 7.253 -5.944 1.00 80.75 464 ASP A C 1
ATOM 3716 O O . ASP A 1 464 ? 3.197 6.290 -6.714 1.00 80.75 464 ASP A O 1
ATOM 3720 N N . GLY A 1 465 ? 1.953 7.872 -5.713 1.00 75.38 465 GLY A N 1
ATOM 3721 C CA . GLY A 1 465 ? 0.677 7.552 -6.342 1.00 75.38 465 GLY A CA 1
ATOM 3722 C C . GLY A 1 465 ? -0.431 7.209 -5.348 1.00 75.38 465 GLY A C 1
ATOM 3723 O O . GLY A 1 465 ? -0.207 7.019 -4.154 1.00 75.38 465 GLY A O 1
ATOM 3724 N N . LYS A 1 466 ? -1.659 7.105 -5.862 1.00 77.44 466 LYS A N 1
ATOM 3725 C CA . LYS A 1 466 ? -2.824 6.597 -5.128 1.00 77.44 466 LYS A CA 1
ATOM 3726 C C . LYS A 1 466 ? -3.025 5.134 -5.517 1.00 77.44 466 LYS A C 1
ATOM 3728 O O . LYS A 1 466 ? -3.524 4.863 -6.604 1.00 77.44 466 LYS A O 1
ATOM 3733 N N . PHE A 1 467 ? -2.627 4.198 -4.660 1.00 78.81 467 PHE A N 1
ATOM 3734 C CA . PHE A 1 467 ? -2.701 2.754 -4.914 1.00 78.81 467 PHE A CA 1
ATOM 3735 C C . PHE A 1 467 ? -3.045 1.970 -3.645 1.00 78.81 467 PHE A C 1
ATOM 3737 O O . PHE A 1 467 ? -2.862 2.454 -2.528 1.00 78.81 467 PHE A O 1
ATOM 3744 N N . ASN A 1 468 ? -3.527 0.738 -3.815 1.00 76.88 468 ASN A N 1
ATOM 3745 C CA . ASN A 1 468 ? -3.654 -0.200 -2.710 1.00 76.88 468 ASN A CA 1
ATOM 3746 C C . ASN A 1 468 ? -2.264 -0.747 -2.358 1.00 76.88 468 ASN A C 1
ATOM 3748 O O . ASN A 1 468 ? -1.635 -1.420 -3.171 1.00 76.88 468 ASN A O 1
ATOM 3752 N N . VAL A 1 469 ? -1.783 -0.478 -1.144 1.00 74.38 469 VAL A N 1
ATOM 3753 C CA . VAL A 1 469 ? -0.465 -0.942 -0.673 1.00 74.38 469 VAL A CA 1
ATOM 3754 C C . VAL A 1 469 ? -0.346 -2.469 -0.603 1.00 74.38 469 VAL A C 1
ATOM 3756 O O . VAL A 1 469 ? 0.760 -2.986 -0.724 1.00 74.38 469 VAL A O 1
ATOM 3759 N N . ARG A 1 470 ? -1.478 -3.182 -0.495 1.00 72.56 470 ARG A N 1
ATOM 3760 C CA . ARG A 1 470 ? -1.589 -4.650 -0.559 1.00 72.56 470 ARG A CA 1
ATOM 3761 C C . ARG A 1 470 ? -1.834 -5.190 -1.978 1.00 72.56 470 ARG A C 1
ATOM 3763 O O . ARG A 1 470 ? -2.231 -6.339 -2.127 1.00 72.56 470 ARG A O 1
ATOM 3770 N N . LEU A 1 471 ? -1.644 -4.394 -3.036 1.00 80.50 471 LEU A N 1
ATOM 3771 C CA . LEU A 1 471 ? -1.711 -4.884 -4.421 1.00 80.50 471 LEU A CA 1
ATOM 3772 C C . LEU A 1 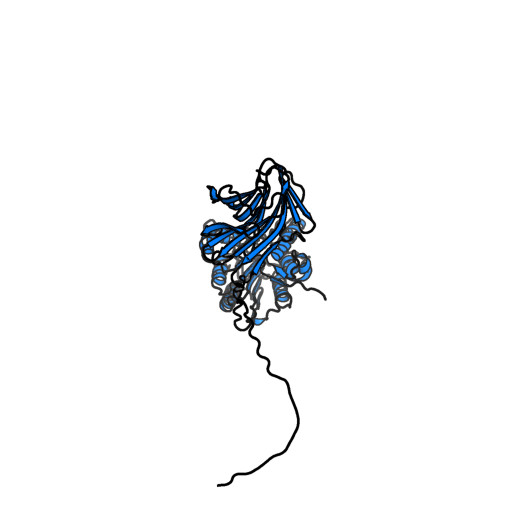471 ? -0.621 -5.960 -4.634 1.00 80.50 471 LEU A C 1
ATOM 3774 O O . LEU A 1 471 ? 0.558 -5.605 -4.566 1.00 80.50 471 LEU A O 1
ATOM 3778 N N . PRO A 1 472 ? -0.965 -7.242 -4.884 1.00 83.75 472 PRO A N 1
ATOM 3779 C CA . PRO A 1 472 ? 0.033 -8.296 -5.052 1.00 83.75 472 PRO A CA 1
ATOM 3780 C C . PRO A 1 472 ? 0.735 -8.158 -6.406 1.00 83.75 472 PRO A C 1
ATOM 3782 O O . PRO A 1 472 ? 0.075 -8.068 -7.445 1.00 83.75 472 PRO A O 1
ATOM 3785 N N . ILE A 1 473 ? 2.069 -8.147 -6.384 1.00 87.12 473 ILE A N 1
ATOM 3786 C CA . ILE A 1 473 ? 2.932 -8.055 -7.576 1.00 87.12 473 ILE A CA 1
ATOM 3787 C C . ILE A 1 473 ? 3.618 -9.399 -7.876 1.00 87.12 473 ILE A C 1
ATOM 3789 O O . ILE A 1 473 ? 3.949 -9.676 -9.026 1.00 87.12 473 ILE A O 1
ATOM 3793 N N . GLY A 1 474 ? 3.764 -10.267 -6.869 1.00 84.56 474 GLY A N 1
ATOM 3794 C CA . GLY A 1 474 ? 4.216 -11.649 -7.033 1.00 84.56 474 GLY A CA 1
ATOM 3795 C C . GLY A 1 474 ? 3.610 -12.601 -6.006 1.00 84.56 474 GLY A C 1
ATOM 3796 O O . GLY A 1 474 ? 2.954 -12.169 -5.058 1.00 84.56 474 GLY A O 1
ATOM 3797 N N . GLN A 1 475 ? 3.829 -13.902 -6.200 1.00 82.69 475 GLN A N 1
ATOM 3798 C CA . GLN A 1 475 ? 3.432 -14.963 -5.274 1.00 82.69 475 GLN A CA 1
ATOM 3799 C C . GLN A 1 475 ? 4.655 -15.705 -4.720 1.00 82.69 475 GLN A C 1
ATOM 3801 O O . GLN A 1 475 ? 5.535 -16.128 -5.472 1.00 82.69 475 GLN A O 1
ATOM 3806 N N . VAL A 1 476 ? 4.681 -15.925 -3.406 1.00 77.62 476 VAL A N 1
ATOM 3807 C CA . VAL A 1 476 ? 5.736 -16.680 -2.726 1.00 77.62 476 VAL A CA 1
ATOM 3808 C C . VAL A 1 476 ? 5.497 -18.177 -2.884 1.00 77.62 476 VAL A C 1
ATOM 3810 O O . VAL A 1 476 ? 4.425 -18.701 -2.571 1.00 77.62 476 VAL A O 1
ATOM 3813 N N . HIS A 1 477 ? 6.519 -18.907 -3.333 1.00 67.38 477 HIS A N 1
ATOM 3814 C CA . HIS A 1 477 ? 6.411 -20.356 -3.448 1.00 67.38 477 HIS A CA 1
ATOM 3815 C C . HIS A 1 477 ? 6.492 -21.029 -2.071 1.00 67.38 477 HIS A C 1
ATOM 3817 O O . HIS A 1 477 ? 7.564 -21.133 -1.468 1.00 67.38 477 HIS A O 1
ATOM 3823 N N . ARG A 1 478 ? 5.352 -21.537 -1.593 1.00 51.16 478 ARG A N 1
ATOM 3824 C CA . ARG A 1 478 ? 5.312 -22.499 -0.488 1.00 51.16 478 ARG A CA 1
ATOM 3825 C C . ARG A 1 478 ? 5.668 -23.885 -1.025 1.00 51.16 478 ARG A C 1
ATOM 3827 O O . ARG A 1 478 ? 4.851 -24.534 -1.679 1.00 51.16 478 ARG A O 1
ATOM 3834 N N . GLU A 1 479 ? 6.894 -24.316 -0.742 1.00 45.72 479 GLU A N 1
ATOM 3835 C CA . GLU A 1 479 ? 7.298 -25.722 -0.845 1.00 45.72 479 GLU A CA 1
ATOM 3836 C C . GLU A 1 479 ? 6.350 -26.591 0.007 1.00 45.72 479 GLU A C 1
ATOM 3838 O O . GLU A 1 479 ? 5.842 -26.133 1.036 1.00 45.72 479 GLU A O 1
ATOM 3843 N N . LYS A 1 480 ? 6.057 -27.808 -0.465 1.00 34.84 480 LYS A N 1
ATOM 3844 C CA . LYS A 1 480 ? 5.051 -28.720 0.108 1.00 34.84 480 LYS A CA 1
ATOM 3845 C C . LYS A 1 480 ? 5.657 -29.782 1.016 1.00 34.84 480 LYS A C 1
ATOM 3847 O O . LYS A 1 480 ? 6.734 -30.294 0.644 1.00 34.84 480 LYS A O 1
#

Secondary structure (DSSP, 8-state):
----------------------PPP-----PPPP-EEEEEE-SSS-TT----EEETTEEEEEETTEEEEEE-SSS-EEEEEEPTTPPPTTS-EEEEEEEEE-SS-TTS-EEEEEEEETTTTEEEEEEE-TTSEEEEEEE-SS-EEEEEEEEE-TT--TTSPEEEEEEEETTEEEEEETTEEEEEEE----S-SEEEEEEPTTEEEEEEEEEEEESSPP-----STT-PPPEEEEEEE--S-SSSS---SSHHHHHHHHHHHHHSGGGT---GGGEEEEEGGG--HHHHHHHHHHHHHH--TTPEEEEEEES-EE--EETTEE--EE--TT--SS-TTTSEEHHHHHHHHHS-S-SEEEEEEESTTTTHHHHHHHHHHHHHGGG-TT-EEEEEESS-TT----EETTTTEEHHHHHHHHTTTTSHHHH-SS-SSEEEHHHHHHHHHHHHHHHHHHTT-----EEESS--TT-EEEE-----

pLDDT: mean 82.56, std 19.3, range [26.2, 98.75]

Solvent-accessible surface area (backbone atoms only — not comparable to full-atom values): 25730 Å² total; per-residue (Å²): 129,84,88,84,87,78,89,89,85,88,81,88,81,89,85,82,92,79,90,78,91,78,90,75,82,84,73,78,74,75,75,73,67,61,75,41,81,70,45,76,43,49,35,81,66,62,90,88,62,67,84,63,50,83,51,104,54,32,40,24,45,72,51,97,32,25,37,38,39,32,11,72,34,96,45,72,40,77,53,72,48,74,49,75,92,56,86,54,84,91,54,28,30,38,39,41,34,34,34,30,58,78,49,58,57,40,87,54,44,35,31,47,34,34,40,8,32,83,89,70,51,26,37,35,40,47,34,38,29,59,73,28,30,33,34,33,40,34,34,77,57,82,55,76,47,76,78,38,63,83,36,80,42,90,60,54,53,66,75,39,75,35,39,42,36,44,34,36,54,82,60,43,29,38,35,26,36,66,83,46,76,77,48,75,48,73,61,84,75,69,71,38,46,25,36,31,41,38,24,22,47,57,15,28,31,38,36,46,36,43,37,31,25,32,45,44,76,71,78,71,78,79,64,74,81,74,69,75,63,50,59,31,40,37,34,31,10,35,21,57,51,80,37,100,69,70,70,51,92,19,26,49,53,40,38,53,48,52,50,56,40,30,50,29,74,43,37,66,46,39,56,71,88,39,49,40,83,24,48,19,88,56,23,27,52,66,50,51,53,50,51,48,44,52,49,24,71,71,37,44,59,77,12,40,40,39,42,38,40,26,31,57,34,45,49,56,75,55,94,93,37,51,45,23,24,43,46,28,18,70,28,68,84,75,58,77,80,43,30,44,46,52,64,62,59,46,56,45,59,71,68,20,53,28,24,36,35,43,37,40,35,44,18,26,18,28,26,20,47,48,62,49,49,71,59,66,42,67,72,61,60,80,82,46,90,78,49,30,34,39,41,35,17,40,2,34,52,93,20,54,61,56,72,39,81,90,76,52,17,36,48,49,52,47,36,52,47,32,33,52,62,79,38,16,76,75,21,25,80,88,63,89,45,40,21,23,50,47,32,41,48,49,48,22,31,55,52,30,36,52,54,26,48,75,71,77,41,70,32,43,48,44,75,47,73,57,54,64,57,75,44,68,70,24,39,40,85,77,83,131

Mean predicted aligned error: 16.44 Å

Radius of gyration: 30.57 Å; Cα contacts (8 Å, |Δi|>4): 1058; chains: 1; bounding box: 101×87×71 Å

Nearest PDB structures (foldseek):
  3d6e-assembly1_A  TM=6.512E-01  e=1.434E-07  Bacillus licheniformis
  4han-assembly1_B  TM=5.819E-01  e=1.249E-05  Homo sapiens
  4bme-assembly2_B  TM=5.615E-01  e=9.379E-06  Homo sapiens
  5cbl-assembly3_C  TM=5.139E-01  e=2.948E-05  Homo sapiens
  8fjp-assembly1_A  TM=4.452E-01  e=5.227E-05  Aedes aegypti

Sequence (480 aa):
MFNLQSLFLQSAGKIIFIFFMLGGCFSVLLAQPDVYKVFEENFDDNRHGWLVGDRAKTYAQIREGVFYLEGKRERYNYSRRMVQGFLRESQDFQIEIRMRQVSGTAQKGYALEWGGNSLDNVFYEFWLRNDGQYSIDKFDGREFTDYAPWTPSAAIKINDFNLLTVRKQGDKLSYAINGEEVFTMNFTGFFGSEVGFIVPPLAAIEVDYLKISTLDAPPQPVIPKAEVPNIWLVLVGVADYLHEVGDLSFTVNDVMALKNFYESPNGGAVPATNITLLTDKEATRDNILNALRQRAQAAKPLDLLVFYFAGHGRAPVLNERRVLHLLPYEYDGINNQTAIPYTEIQQIIEQSPAKKRLWIMDACHSGGALEKMSGDMRELYRDLEEREIAVLASSNLNQTSLETSEHQRGIFSYYLTEALVGGAKEADEDRDGFVSILELFTYVKNNTVSTAKANNHQQTPQIDGKFNVRLPIGQVHREK

Foldseek 3Di:
DDDDDDDDDDDDDDDDDDDDDDDDPPPPPPPQQDWAFQDKQQLPDCLLPWDAADDPAKHWDRDDSKIKIFGAAQAKDKTKGFRFPDDDPQFKKKKKWKKFWQDDDQPFKKWKWWLADVVLDWTWIWIHGLVQWIWTWTDPSPDIDTPDHGHHDPLDDRRHIWMWMWTDDPQKTFIDINRHTPDIDGDDHGHHRMIIMMAGGRTMMMIRMITMTTSDDPPPPPCPPPPPAAEAEEQEFAAAAPEPPHGHQASLVLSVLVVVLCCDVQQVVHDPVRYHYAYQVSQFQCNSLVSLLVNLAPHAQAYEYEYEYADEWDFDQDPNATWIWAATRHRHVPDPPRTHTVVSSVVSNVSRNHLHYEYYYQYFLQQSNVVVCVPPCPVVVPVNPRHAYKYKYFFHNNFGWDDDPVQSHTLLSSQLSCCQPVCVVVLPPSPPFFRFPLSSLVSSQVRRCVVCVVVVGGGGMDMDTHHRRRHGSTGHDDDD